Protein AF-A0A9E5WA36-F1 (afdb_monomer)

pLDDT: mean 79.62, std 21.02, range [21.38, 98.06]

Foldseek 3Di:
DLVQLLLLLLVLLPPPPPPPPDDDDDDDDDDDDDDDDDDDDDDDDDDDDDDDDDDDDDADDDVVCLQDDDQFFKFFQQFAPPALQVVQVNGHGKTWQDKQNRGHRFDVSVQVCLLPDAFAWIWIWIAHRNDIDTTITGFHHNVDPPRGGTDIDINDRDDPDDDDPPFDPDQVLLCVLQPFADDDQDPDPVRQQQWALAWFKWDQDLVPRAIGTGHGHDVLFRQTGFPLLLLLVLCLVPLDWDKFWACVLQVVLVVLLCVVVVVVLVCLWPDSVVVSVVSSVLSCCLCVDPHDDLLVLLLQLLCCPVQVQHPVLVVLVNPDDLPDPDDDVVSLVSVLQSQLSLLVSVPFHSLLSSLVSLVSVQVSCVVVPHGDPCSVVSNCVSLVNVVVLVVLVVCCVVVVDDPVLSVLLVVLSSLLSSCVSLPHDNVVSVVLSVCSSVVVDDCVVSVVSNVVSSSVSSSVSCCPRRQAFRKDWPVSVCVVVVSRDFRKTFMDRPPDFLLRPLSSLQSSNQSVVQCQQFRHSLVVVQPPRDHLSNLLLVLCQVVVHDDDLEWEKEKHKAWDDWPWADPDLQQMITTPDGAIFMAMATDDPCNPPPSRRVSRVVVRVVCRVRLSVVCSSRVSSSSNRSSSNSSVSSVVCVVSVHRHDRPDHDGHPDGHDRMGRFIWMWIFRRHPSSRDTRIYTYGHGD

Structure (mmCIF, N/CA/C/O backbone):
data_AF-A0A9E5WA36-F1
#
_entry.id   AF-A0A9E5WA36-F1
#
loop_
_atom_site.group_PDB
_atom_site.id
_atom_site.type_symbol
_atom_site.label_atom_id
_atom_site.label_alt_id
_atom_site.label_comp_id
_atom_site.label_asym_id
_atom_site.label_entity_id
_atom_site.label_seq_id
_atom_site.pdbx_PDB_ins_code
_atom_site.Cartn_x
_atom_site.Cartn_y
_atom_site.Cartn_z
_atom_site.occupancy
_atom_site.B_iso_or_equiv
_atom_site.auth_seq_id
_atom_site.auth_comp_id
_atom_site.auth_asym_id
_atom_site.auth_atom_id
_atom_site.pdbx_PDB_model_num
ATOM 1 N N . MET A 1 1 ? 20.270 4.969 -18.300 1.00 34.19 1 MET A N 1
ATOM 2 C CA . MET A 1 1 ? 19.727 4.284 -17.101 1.00 34.19 1 MET A CA 1
ATOM 3 C C . MET A 1 1 ? 19.454 5.220 -15.915 1.00 34.19 1 MET A C 1
ATOM 5 O O . MET A 1 1 ? 18.290 5.300 -15.556 1.00 34.19 1 MET A O 1
ATOM 9 N N . LYS A 1 2 ? 20.404 6.018 -15.378 1.00 33.25 2 LYS A N 1
ATOM 10 C CA . LYS A 1 2 ? 20.097 7.090 -14.379 1.00 33.25 2 LYS A CA 1
ATOM 11 C C . LYS A 1 2 ? 19.047 8.102 -14.872 1.00 33.25 2 LYS A C 1
ATOM 13 O O . LYS A 1 2 ? 18.174 8.519 -14.119 1.00 33.25 2 LYS A O 1
ATOM 18 N N . LYS A 1 3 ? 19.075 8.396 -16.178 1.00 41.75 3 LYS A N 1
ATOM 19 C CA . LYS A 1 3 ? 18.023 9.130 -16.886 1.00 41.75 3 LYS A CA 1
ATOM 20 C C . LYS A 1 3 ? 16.636 8.500 -16.728 1.00 41.75 3 LYS A C 1
ATOM 22 O O . LYS A 1 3 ? 15.693 9.253 -16.696 1.00 41.75 3 LYS A O 1
ATOM 27 N N . LEU A 1 4 ? 16.479 7.178 -16.586 1.00 44.31 4 LEU A N 1
ATOM 28 C CA . LEU A 1 4 ? 15.157 6.549 -16.566 1.00 44.31 4 LEU A CA 1
ATOM 29 C C . LEU A 1 4 ? 14.340 7.018 -15.364 1.00 44.31 4 LEU A C 1
ATOM 31 O O . LEU A 1 4 ? 13.238 7.453 -15.589 1.00 44.31 4 LEU A O 1
ATOM 35 N N . ILE A 1 5 ? 14.841 7.017 -14.124 1.00 45.47 5 ILE A N 1
ATOM 36 C CA . ILE A 1 5 ? 14.043 7.486 -12.964 1.00 45.47 5 ILE A CA 1
ATOM 37 C C . ILE A 1 5 ? 13.753 8.985 -13.054 1.00 45.47 5 ILE A C 1
ATOM 39 O O . ILE A 1 5 ? 12.645 9.423 -12.763 1.00 45.47 5 ILE A O 1
ATOM 43 N N . VAL A 1 6 ? 14.720 9.757 -13.551 1.00 44.47 6 VAL A N 1
ATOM 44 C CA . VAL A 1 6 ? 14.535 11.181 -13.847 1.00 44.47 6 VAL A CA 1
ATOM 45 C C . VAL A 1 6 ? 13.487 11.378 -14.950 1.00 44.47 6 VAL A C 1
ATOM 47 O O . VAL A 1 6 ? 12.638 12.239 -14.825 1.00 44.47 6 VAL A O 1
ATOM 50 N N . ILE A 1 7 ? 13.460 10.543 -15.985 1.00 46.03 7 ILE A N 1
ATOM 51 C CA . ILE A 1 7 ? 12.487 10.549 -17.087 1.00 46.03 7 ILE A CA 1
ATOM 52 C C . ILE A 1 7 ? 11.132 10.026 -16.619 1.00 46.03 7 ILE A C 1
ATOM 54 O O . ILE A 1 7 ? 10.117 10.584 -16.996 1.00 46.03 7 ILE A O 1
ATOM 58 N N . ILE A 1 8 ? 11.086 9.010 -15.767 1.00 45.78 8 ILE A N 1
ATOM 59 C CA . ILE A 1 8 ? 9.885 8.438 -15.151 1.00 45.78 8 ILE A CA 1
ATOM 60 C C . ILE A 1 8 ? 9.180 9.507 -14.324 1.00 45.78 8 ILE A C 1
ATOM 62 O O . ILE A 1 8 ? 7.976 9.676 -14.453 1.00 45.78 8 ILE A O 1
ATOM 66 N N . LEU A 1 9 ? 9.937 10.266 -13.532 1.00 44.00 9 LEU A N 1
ATOM 67 C CA . LEU A 1 9 ? 9.406 11.336 -12.695 1.00 44.00 9 LEU A CA 1
ATOM 68 C C . LEU A 1 9 ? 9.159 12.635 -13.493 1.00 44.00 9 LEU A C 1
ATOM 70 O O . LEU A 1 9 ? 8.215 13.355 -13.191 1.00 44.00 9 LEU A O 1
ATOM 74 N N . CYS A 1 10 ? 9.928 12.912 -14.555 1.00 38.22 10 CYS A N 1
ATOM 75 C CA . CYS A 1 10 ? 9.725 14.070 -15.440 1.00 38.22 10 CYS A CA 1
ATOM 76 C C . CYS A 1 10 ? 8.591 13.889 -16.459 1.00 38.22 10 CYS A C 1
ATOM 78 O O . CYS A 1 10 ? 7.997 14.858 -16.925 1.00 38.22 10 CYS A O 1
ATOM 80 N N . THR A 1 11 ? 8.317 12.673 -16.915 1.00 42.59 11 THR A N 1
ATOM 81 C CA . THR A 1 11 ? 7.374 12.481 -18.022 1.00 42.59 11 THR A CA 1
ATOM 82 C C . THR A 1 11 ? 5.936 12.308 -17.561 1.00 42.59 11 THR A C 1
ATOM 84 O O . THR A 1 11 ? 5.043 12.489 -18.388 1.00 42.59 11 THR A O 1
ATOM 87 N N . LEU A 1 12 ? 5.709 12.085 -16.266 1.00 39.62 12 LEU A N 1
ATOM 88 C CA . LEU A 1 12 ? 4.418 12.290 -15.606 1.00 39.62 12 LEU A CA 1
ATOM 89 C C . LEU A 1 12 ? 3.795 13.647 -16.032 1.00 39.62 12 LEU A C 1
ATOM 91 O O . LEU A 1 12 ? 2.653 13.665 -16.457 1.00 39.62 12 LEU A O 1
ATOM 95 N N . PHE A 1 13 ? 4.608 14.698 -16.208 1.00 36.44 13 PHE A N 1
ATOM 96 C CA . PHE A 1 13 ? 4.182 16.046 -16.626 1.00 36.44 13 PHE A CA 1
ATOM 97 C C . PHE A 1 13 ? 3.864 16.295 -18.115 1.00 36.44 13 PHE A C 1
ATOM 99 O O . PHE A 1 13 ? 3.324 17.344 -18.477 1.00 36.44 13 PHE A O 1
ATOM 106 N N . ILE A 1 14 ? 4.251 15.408 -19.037 1.00 34.16 14 ILE A N 1
ATOM 107 C CA . ILE A 1 14 ? 4.202 15.731 -20.476 1.00 34.16 14 ILE A CA 1
ATOM 108 C C . ILE A 1 14 ? 2.953 15.138 -21.123 1.00 34.16 14 ILE A C 1
ATOM 110 O O . ILE A 1 14 ? 3.016 14.078 -21.752 1.00 34.16 14 ILE A O 1
ATOM 114 N N . GLY A 1 15 ? 1.853 15.878 -21.018 1.00 32.91 15 GLY A N 1
ATOM 115 C CA . GLY A 1 15 ? 0.834 15.959 -22.067 1.00 32.91 15 GLY A CA 1
ATOM 116 C C . GLY A 1 15 ? 0.510 17.400 -22.511 1.00 32.91 15 GLY A C 1
ATOM 117 O O . GLY A 1 15 ? -0.287 17.599 -23.417 1.00 32.91 15 GLY A O 1
ATOM 118 N N . CYS A 1 16 ? 1.207 18.415 -21.980 1.00 29.25 16 CYS A N 1
ATOM 119 C CA . CYS A 1 16 ? 0.874 19.828 -22.220 1.00 29.25 16 CYS A CA 1
ATOM 120 C C . CYS A 1 16 ? 1.502 20.472 -23.486 1.00 29.25 16 CYS A C 1
ATOM 122 O O . CYS A 1 16 ? 1.157 21.588 -23.857 1.00 29.25 16 CYS A O 1
ATOM 124 N N . ALA A 1 17 ? 2.425 19.813 -24.198 1.00 26.77 17 ALA A N 1
ATOM 125 C CA . ALA A 1 17 ? 3.252 20.497 -25.209 1.00 26.77 17 ALA A CA 1
ATOM 126 C C . ALA A 1 17 ? 2.776 20.404 -26.677 1.00 26.77 17 ALA A C 1
ATOM 128 O O . ALA A 1 17 ? 3.548 20.749 -27.567 1.00 26.77 17 ALA A O 1
ATOM 129 N N . THR A 1 18 ? 1.548 19.957 -26.972 1.00 27.67 18 THR A N 1
ATOM 130 C CA . THR A 1 18 ? 1.071 19.875 -28.377 1.00 27.67 18 THR A CA 1
ATOM 131 C C . THR A 1 18 ? -0.170 20.702 -28.720 1.00 27.67 18 THR A C 1
ATOM 133 O O . THR A 1 18 ? -0.539 20.731 -29.889 1.00 27.67 18 THR A O 1
ATOM 136 N N . LEU A 1 19 ? -0.767 21.455 -27.783 1.00 28.33 19 LEU A N 1
ATOM 137 C CA . LEU A 1 19 ? -2.018 22.191 -28.059 1.00 28.33 19 LEU A CA 1
ATOM 138 C C . LEU A 1 19 ? -2.012 23.710 -27.802 1.00 28.33 19 LEU A C 1
ATOM 140 O O . LEU A 1 19 ? -3.006 24.362 -28.108 1.00 28.33 19 LEU A O 1
ATOM 144 N N . GLN A 1 20 ? -0.915 24.324 -27.337 1.00 26.98 20 GLN A N 1
ATOM 145 C CA . GLN A 1 20 ? -0.895 25.775 -27.043 1.00 26.98 20 GLN A CA 1
ATOM 146 C C . GLN A 1 20 ? 0.017 26.646 -27.926 1.00 26.98 20 GLN A C 1
ATOM 148 O O . GLN A 1 20 ? 0.290 27.794 -27.580 1.00 26.98 20 GLN A O 1
ATOM 153 N N . GLN A 1 21 ? 0.426 26.194 -29.116 1.00 28.19 21 GLN A N 1
ATOM 154 C CA . GLN A 1 21 ? 0.965 27.135 -30.108 1.00 28.19 21 GLN A CA 1
ATOM 155 C C . GLN A 1 21 ? -0.172 27.858 -30.848 1.00 28.19 21 GLN A C 1
ATOM 157 O O . GLN A 1 21 ? -0.555 27.499 -31.958 1.00 28.19 21 GLN A O 1
ATOM 162 N N . LYS A 1 22 ? -0.682 28.935 -30.242 1.00 27.02 22 LYS A N 1
ATOM 163 C CA . LYS A 1 22 ? -1.174 30.100 -30.994 1.00 27.02 22 LYS A CA 1
ATOM 164 C C . LYS A 1 22 ? -0.291 31.303 -30.648 1.00 27.02 22 LYS A C 1
ATOM 166 O O . LYS A 1 22 ? -0.025 31.522 -29.467 1.00 27.02 22 LYS A O 1
ATOM 171 N N . PRO A 1 23 ? 0.176 32.082 -31.637 1.00 31.02 23 PRO A N 1
ATOM 172 C CA . PRO A 1 23 ? 1.143 33.141 -31.392 1.00 31.02 23 PRO A CA 1
ATOM 173 C C . PRO A 1 23 ? 0.449 34.348 -30.750 1.00 31.02 23 PRO A C 1
ATOM 175 O O . PRO A 1 23 ? -0.580 34.814 -31.239 1.00 31.02 23 PRO A O 1
ATOM 178 N N . LYS A 1 24 ? 1.026 34.886 -29.673 1.00 31.34 24 LYS A N 1
ATOM 179 C CA . LYS A 1 24 ? 0.744 36.251 -29.212 1.00 31.34 24 LYS A CA 1
ATOM 180 C C . LYS A 1 24 ? 2.026 37.070 -29.317 1.00 31.34 24 LYS A C 1
ATOM 182 O O . LYS A 1 24 ? 3.057 36.679 -28.778 1.00 31.34 24 LYS A O 1
ATOM 187 N N . ASN A 1 25 ? 1.938 38.187 -30.037 1.00 28.61 25 ASN A N 1
ATOM 188 C CA . ASN A 1 25 ? 2.991 39.196 -30.139 1.00 28.61 25 ASN A CA 1
ATOM 189 C C . ASN A 1 25 ? 3.404 39.703 -28.742 1.00 28.61 25 ASN A C 1
ATOM 191 O O . ASN A 1 25 ? 2.542 39.802 -27.862 1.00 28.61 25 ASN A O 1
ATOM 195 N N . PRO A 1 26 ? 4.682 40.061 -28.526 1.00 30.58 26 PRO A N 1
ATOM 196 C CA . PRO A 1 26 ? 5.155 40.522 -27.226 1.00 30.58 26 PRO A CA 1
ATOM 197 C C . PRO A 1 26 ? 4.882 42.026 -27.016 1.00 30.58 26 PRO A C 1
ATOM 199 O O . PRO A 1 26 ? 5.052 42.804 -27.957 1.00 30.58 26 PRO A O 1
ATOM 202 N N . PRO A 1 27 ? 4.525 42.478 -25.798 1.00 29.22 27 PRO A N 1
ATOM 203 C CA . PRO A 1 27 ? 4.666 43.875 -25.400 1.00 29.22 27 PRO A CA 1
ATOM 204 C C . PRO A 1 27 ? 6.078 44.163 -24.841 1.00 29.22 27 PRO A C 1
ATOM 206 O O . PRO A 1 27 ? 6.818 43.229 -24.514 1.00 29.22 27 PRO A O 1
ATOM 209 N N . PRO A 1 28 ? 6.491 45.445 -24.779 1.00 27.97 28 PRO A N 1
ATOM 210 C CA . PRO A 1 28 ? 7.896 45.826 -24.721 1.00 27.97 28 PRO A CA 1
ATOM 211 C C . PRO A 1 28 ? 8.519 45.703 -23.328 1.00 27.97 28 PRO A C 1
ATOM 213 O O . PRO A 1 28 ? 7.864 45.807 -22.294 1.00 27.97 28 PRO A O 1
ATOM 216 N N . VAL A 1 29 ? 9.838 45.514 -23.349 1.00 31.36 29 VAL A N 1
ATOM 217 C CA . VAL A 1 29 ? 10.733 45.382 -22.199 1.00 31.36 29 VAL A CA 1
ATOM 218 C C . VAL A 1 29 ? 10.943 46.733 -21.513 1.00 31.36 29 VAL A C 1
ATOM 220 O O . VAL A 1 29 ? 11.447 47.667 -22.133 1.00 31.36 29 VAL A O 1
ATOM 223 N N . THR A 1 30 ? 10.710 46.793 -20.204 1.00 26.86 30 THR A N 1
ATOM 224 C CA . THR A 1 30 ? 11.335 47.777 -19.310 1.00 26.86 30 THR A CA 1
ATOM 225 C C . THR A 1 30 ? 12.200 47.053 -18.284 1.00 26.86 30 THR A C 1
ATOM 227 O O . THR A 1 30 ? 11.736 46.252 -17.477 1.00 26.86 30 THR A O 1
ATOM 230 N N . LYS A 1 31 ? 13.506 47.323 -18.358 1.00 32.12 31 LYS A N 1
ATOM 231 C CA . LYS A 1 31 ? 14.505 46.917 -17.369 1.00 32.12 31 LYS A CA 1
ATOM 232 C C . LYS A 1 31 ? 14.436 47.873 -16.181 1.00 32.12 31 LYS A C 1
ATOM 234 O O . LYS A 1 31 ? 14.556 49.073 -16.396 1.00 32.12 31 LYS A O 1
ATOM 239 N N . GLN A 1 32 ? 14.390 47.343 -14.965 1.00 27.48 32 GLN A N 1
ATOM 240 C CA . GLN A 1 32 ? 15.097 47.892 -13.803 1.00 27.48 32 GLN A CA 1
ATOM 241 C C . GLN A 1 32 ? 15.212 46.786 -12.752 1.00 27.48 32 GLN A C 1
ATOM 243 O O . GLN A 1 32 ? 14.228 46.145 -12.397 1.00 27.48 32 GLN A O 1
ATOM 248 N N . GLY A 1 33 ? 16.448 46.497 -12.352 1.00 27.19 33 GLY A N 1
ATOM 249 C CA . GLY A 1 33 ? 16.781 45.408 -11.446 1.00 27.19 33 GLY A CA 1
ATOM 250 C C . GLY A 1 33 ? 16.992 45.868 -10.014 1.00 27.19 33 GLY A C 1
ATOM 251 O O . GLY A 1 33 ? 17.291 47.031 -9.765 1.00 27.19 33 GLY A O 1
ATOM 252 N N . THR A 1 34 ? 16.959 44.900 -9.106 1.00 27.47 34 THR A N 1
ATOM 253 C CA . THR A 1 34 ? 17.761 44.889 -7.883 1.00 27.47 34 THR A CA 1
ATOM 254 C C . THR A 1 34 ? 18.198 43.447 -7.612 1.00 27.47 34 THR A C 1
ATOM 256 O O . THR A 1 34 ? 17.404 42.510 -7.635 1.00 27.47 34 THR A O 1
ATOM 259 N N . ASN A 1 35 ? 19.508 43.270 -7.437 1.00 29.95 35 ASN A N 1
ATOM 260 C CA . ASN A 1 35 ? 20.158 42.002 -7.124 1.00 29.95 35 ASN A CA 1
ATOM 261 C C . ASN A 1 35 ? 19.857 41.586 -5.676 1.00 29.95 35 ASN A C 1
ATOM 263 O O . ASN A 1 35 ? 20.152 42.345 -4.753 1.00 29.95 35 ASN A O 1
ATOM 267 N N . GLN A 1 36 ? 19.398 40.350 -5.470 1.00 28.67 36 GLN A N 1
ATOM 268 C CA . GLN A 1 36 ? 19.587 39.614 -4.216 1.00 28.67 36 GLN A CA 1
ATOM 269 C C . GLN A 1 36 ? 20.079 38.188 -4.524 1.00 28.67 36 GLN A C 1
ATOM 271 O O . GLN A 1 36 ? 19.529 37.539 -5.417 1.00 28.67 36 GLN A O 1
ATOM 276 N N . PRO A 1 37 ? 21.118 37.687 -3.829 1.00 27.88 37 PRO A N 1
ATOM 277 C CA . PRO A 1 37 ? 21.624 36.339 -4.041 1.00 27.88 37 PRO A CA 1
ATOM 278 C C . PRO A 1 37 ? 20.717 35.289 -3.384 1.00 27.88 37 PRO A C 1
ATOM 280 O O . PRO A 1 37 ? 20.344 35.390 -2.217 1.00 27.88 37 PRO A O 1
ATOM 283 N N . VAL A 1 38 ? 20.405 34.248 -4.153 1.00 29.98 38 VAL A N 1
ATOM 284 C CA . VAL A 1 38 ? 19.713 33.031 -3.712 1.00 29.98 38 VAL A CA 1
ATOM 285 C C . VAL A 1 38 ? 20.689 32.170 -2.888 1.00 29.98 38 VAL A C 1
ATOM 287 O O . VAL A 1 38 ? 21.773 31.873 -3.396 1.00 29.98 38 VAL A O 1
ATOM 290 N N . PRO A 1 39 ? 20.362 31.721 -1.659 1.00 26.94 39 PRO A N 1
ATOM 291 C CA . PRO A 1 39 ? 21.203 30.768 -0.944 1.00 26.94 39 PRO A CA 1
ATOM 292 C C . PRO A 1 39 ? 20.987 29.349 -1.488 1.00 26.94 39 PRO A C 1
ATOM 294 O O . PRO A 1 39 ? 19.885 28.805 -1.428 1.00 26.94 39 PRO A O 1
ATOM 297 N N . GLY A 1 40 ? 22.055 28.743 -2.012 1.00 25.45 40 GLY A N 1
ATOM 298 C CA . GLY A 1 40 ? 22.109 27.315 -2.336 1.00 25.45 40 GLY A CA 1
ATOM 299 C C . GLY A 1 40 ? 22.324 26.450 -1.081 1.00 25.45 40 GLY A C 1
ATOM 300 O O . GLY A 1 40 ? 22.903 26.928 -0.103 1.00 25.45 40 GLY A O 1
ATOM 301 N N . PRO A 1 41 ? 21.877 25.181 -1.068 1.00 26.00 41 PRO A N 1
ATOM 302 C CA . PRO A 1 41 ? 22.048 24.308 0.087 1.00 26.00 41 PRO A CA 1
ATOM 303 C C . PRO A 1 41 ? 23.510 23.868 0.248 1.00 26.00 41 PRO A C 1
ATOM 305 O O . PRO A 1 41 ? 24.151 23.389 -0.688 1.00 26.00 41 PRO A O 1
ATOM 308 N N . ALA A 1 42 ? 24.015 24.043 1.469 1.00 25.00 42 ALA A N 1
ATOM 309 C CA . ALA A 1 42 ? 25.382 23.766 1.877 1.00 25.00 42 ALA A CA 1
ATOM 310 C C . ALA A 1 42 ? 25.675 22.261 2.022 1.00 25.00 42 ALA A C 1
ATOM 312 O O . ALA A 1 42 ? 24.955 21.515 2.686 1.00 25.00 42 ALA A O 1
ATOM 313 N N . THR A 1 43 ? 26.801 21.851 1.445 1.00 22.84 43 THR A N 1
ATOM 314 C CA . THR A 1 43 ? 27.500 20.579 1.661 1.00 22.84 43 THR A CA 1
ATOM 315 C C . THR A 1 43 ? 28.079 20.530 3.080 1.00 22.84 43 THR A C 1
ATOM 317 O O . THR A 1 43 ? 28.773 21.463 3.477 1.00 22.84 43 THR A O 1
ATOM 320 N N . ILE A 1 44 ? 27.870 19.446 3.839 1.00 24.27 44 ILE A N 1
ATOM 321 C CA . ILE A 1 44 ? 28.539 19.240 5.138 1.00 24.27 44 ILE A CA 1
ATOM 322 C C . ILE A 1 44 ? 29.443 18.004 5.088 1.00 24.27 44 ILE A C 1
ATOM 324 O O . ILE A 1 44 ? 29.000 16.884 4.840 1.00 24.27 44 ILE A O 1
ATOM 328 N N . VAL A 1 45 ? 30.724 18.263 5.358 1.00 21.38 45 VAL A N 1
ATOM 329 C CA . VAL A 1 45 ? 31.847 17.333 5.525 1.00 21.38 45 VAL A CA 1
ATOM 330 C C . VAL A 1 45 ? 32.017 16.993 7.019 1.00 21.38 45 VAL A C 1
ATOM 332 O O . VAL A 1 45 ? 31.717 17.796 7.897 1.00 21.38 45 VAL A O 1
ATOM 335 N N . THR A 1 46 ? 32.482 15.778 7.306 1.00 23.47 46 THR A N 1
ATOM 336 C CA . THR A 1 46 ? 32.663 15.142 8.629 1.00 23.47 46 THR A CA 1
ATOM 337 C C . THR A 1 46 ? 33.933 15.551 9.398 1.00 23.47 46 THR A C 1
ATOM 339 O O . THR A 1 46 ? 34.957 15.724 8.742 1.00 23.47 46 THR A O 1
ATOM 342 N N . ASN A 1 47 ? 33.882 15.515 10.756 1.00 22.25 47 ASN A N 1
ATOM 343 C CA . ASN A 1 47 ? 34.927 15.179 11.788 1.00 22.25 47 ASN A CA 1
ATOM 344 C C . ASN A 1 47 ? 34.941 16.171 12.987 1.00 22.25 47 ASN A C 1
ATOM 346 O O . ASN A 1 47 ? 34.612 17.325 12.775 1.00 22.25 47 ASN A O 1
ATOM 350 N N . ARG A 1 48 ? 35.369 15.920 14.249 1.00 22.31 48 ARG A N 1
ATOM 351 C CA . ARG A 1 48 ? 35.706 14.781 15.157 1.00 22.31 48 ARG A CA 1
ATOM 352 C C . ARG A 1 48 ? 36.180 15.428 16.514 1.00 22.31 48 ARG A C 1
ATOM 354 O O . ARG A 1 48 ? 36.894 16.414 16.452 1.00 22.31 48 ARG A O 1
ATOM 361 N N . ILE A 1 49 ? 35.886 14.810 17.681 1.00 24.89 49 ILE A N 1
ATOM 362 C CA . ILE A 1 49 ? 36.553 14.844 19.041 1.00 24.89 49 ILE A CA 1
ATOM 363 C C . ILE A 1 49 ? 36.583 16.126 19.953 1.00 24.89 49 ILE A C 1
ATOM 365 O O . ILE A 1 49 ? 37.114 17.150 19.555 1.00 24.89 49 ILE A O 1
ATOM 369 N N . ILE A 1 50 ? 36.164 16.007 21.244 1.00 26.12 50 ILE A N 1
ATOM 370 C CA . ILE A 1 50 ? 36.927 16.074 22.551 1.00 26.12 50 ILE A CA 1
ATOM 371 C C . ILE A 1 50 ? 36.004 16.389 23.766 1.00 26.12 50 ILE A C 1
ATOM 373 O O . ILE A 1 50 ? 35.104 17.211 23.693 1.00 26.12 50 ILE A O 1
ATOM 377 N N . ASN A 1 51 ? 36.256 15.688 24.887 1.00 26.58 51 ASN A N 1
ATOM 378 C CA . ASN A 1 51 ? 35.553 15.642 26.189 1.00 26.58 51 ASN A CA 1
ATOM 379 C C . ASN A 1 51 ? 36.412 16.254 27.329 1.00 26.58 51 ASN A C 1
ATOM 381 O O . ASN A 1 51 ? 37.635 16.157 27.226 1.00 26.58 51 ASN A O 1
ATOM 385 N N . ARG A 1 52 ? 35.808 16.679 28.465 1.00 27.72 52 ARG A N 1
ATOM 386 C CA . ARG A 1 52 ? 36.338 16.612 29.873 1.00 27.72 52 ARG A CA 1
ATOM 387 C C . ARG A 1 52 ? 35.255 17.071 30.900 1.00 27.72 52 ARG A C 1
ATOM 389 O O . ARG A 1 52 ? 34.717 18.149 30.710 1.00 27.72 52 ARG A O 1
ATOM 396 N N . ARG A 1 53 ? 34.792 16.191 31.826 1.00 31.75 53 ARG A N 1
ATOM 397 C CA . ARG A 1 53 ? 35.108 16.030 33.293 1.00 31.75 53 ARG A CA 1
ATOM 398 C C . ARG A 1 53 ? 34.651 17.206 34.203 1.00 31.75 53 ARG A C 1
ATOM 400 O O . ARG A 1 53 ? 34.889 18.334 33.815 1.00 31.75 53 ARG A O 1
ATOM 407 N N . THR A 1 54 ? 34.072 17.088 35.419 1.00 27.77 54 THR A N 1
ATOM 408 C CA . THR A 1 54 ? 34.124 16.088 36.530 1.00 27.77 54 THR A CA 1
ATOM 409 C C . THR A 1 54 ? 33.165 16.464 37.695 1.00 27.77 54 THR A C 1
ATOM 411 O O . THR A 1 54 ? 32.976 17.651 37.924 1.00 27.77 54 THR A O 1
ATOM 414 N N . GLY A 1 55 ? 32.721 15.497 38.531 1.00 24.64 55 GLY A N 1
ATOM 415 C CA . GLY A 1 55 ? 32.298 15.715 39.946 1.00 24.64 55 GLY A CA 1
ATOM 416 C C . GLY A 1 55 ? 31.184 14.775 40.472 1.00 24.64 55 GLY A C 1
ATOM 417 O O . GLY A 1 55 ? 30.184 14.614 39.798 1.00 24.64 55 GLY A O 1
ATOM 418 N N . ARG A 1 56 ? 31.344 14.119 41.642 1.00 26.03 56 ARG A N 1
ATOM 419 C CA . ARG A 1 56 ? 30.531 12.988 42.191 1.00 26.03 56 ARG A CA 1
ATOM 420 C C . ARG A 1 56 ? 29.924 13.276 43.584 1.00 26.03 56 ARG A C 1
ATOM 422 O O . ARG A 1 56 ? 30.677 13.771 44.415 1.00 26.03 56 ARG A O 1
ATOM 429 N N . ARG A 1 57 ? 28.711 12.749 43.880 1.00 25.48 57 ARG A N 1
ATOM 430 C CA . ARG A 1 57 ? 28.268 11.923 45.066 1.00 25.48 57 ARG A CA 1
ATOM 431 C C . ARG A 1 57 ? 26.713 11.814 45.094 1.00 25.48 57 ARG A C 1
ATOM 433 O O . ARG A 1 57 ? 26.069 12.844 45.065 1.00 25.48 57 ARG A O 1
ATOM 440 N N . SER A 1 58 ? 26.093 10.643 44.826 1.00 25.91 58 SER A N 1
ATOM 441 C CA . SER A 1 58 ? 25.471 9.635 45.752 1.00 25.91 58 SER A CA 1
ATOM 442 C C . SER A 1 58 ? 24.203 10.120 46.501 1.00 25.91 58 SER A C 1
ATOM 444 O O . SER A 1 58 ? 24.301 11.172 47.103 1.00 25.91 58 SER A O 1
ATOM 446 N N . LYS A 1 59 ? 23.050 9.434 46.659 1.00 28.66 59 LYS A N 1
ATOM 447 C CA . LYS A 1 59 ? 22.488 8.117 46.266 1.00 28.66 59 LYS A CA 1
ATOM 448 C C . LYS A 1 59 ? 20.991 8.113 46.714 1.00 28.66 59 LYS A C 1
ATOM 450 O O . LYS A 1 59 ? 20.754 8.089 47.913 1.00 28.66 59 LYS A O 1
ATOM 455 N N . GLN A 1 60 ? 20.024 8.110 45.792 1.00 24.14 60 GLN A N 1
ATOM 456 C CA . GLN A 1 60 ? 18.582 7.790 45.954 1.00 24.14 60 GLN A CA 1
ATOM 457 C C . GLN A 1 60 ? 18.036 7.632 44.512 1.00 24.14 60 GLN A C 1
ATOM 459 O O . GLN A 1 60 ? 18.589 8.277 43.625 1.00 24.14 60 GLN A O 1
ATOM 464 N N . TYR A 1 61 ? 17.100 6.726 44.195 1.00 32.06 61 TYR A N 1
ATOM 465 C CA . TYR A 1 61 ? 16.664 6.552 42.792 1.00 32.06 61 TYR A CA 1
ATOM 466 C C . TYR A 1 61 ? 15.154 6.670 42.620 1.00 32.06 61 TYR A C 1
ATOM 468 O O . TYR A 1 61 ? 14.430 5.679 42.551 1.00 32.06 61 TYR A O 1
ATOM 476 N N . ASP A 1 62 ? 14.718 7.916 42.498 1.00 25.70 62 ASP A N 1
ATOM 477 C CA . ASP A 1 62 ? 13.496 8.313 41.812 1.00 25.70 62 ASP A CA 1
ATOM 478 C C . ASP A 1 62 ? 13.672 8.083 40.285 1.00 25.70 62 ASP A C 1
ATOM 480 O O . ASP A 1 62 ? 14.722 8.373 39.701 1.00 25.70 62 ASP A O 1
ATOM 484 N N . TYR A 1 63 ? 12.672 7.500 39.612 1.00 31.91 63 TYR A N 1
ATOM 485 C CA . TYR A 1 63 ? 12.718 7.218 38.165 1.00 31.91 63 TYR A CA 1
ATOM 486 C C . TYR A 1 63 ? 12.768 8.504 37.312 1.00 31.91 63 TYR A C 1
ATOM 488 O O . TYR A 1 63 ? 13.192 8.445 36.155 1.00 31.91 63 TYR A O 1
ATOM 496 N N . GLN A 1 64 ? 12.410 9.664 37.877 1.00 27.14 64 GLN A N 1
ATOM 497 C CA . GLN A 1 64 ? 12.643 10.984 37.272 1.00 27.14 64 GLN A CA 1
ATOM 498 C C . GLN A 1 64 ? 14.053 11.532 37.565 1.00 27.14 64 GLN A C 1
ATOM 500 O O . GLN A 1 64 ? 14.607 12.292 36.769 1.00 27.14 64 GLN A O 1
ATOM 505 N N . GLU A 1 65 ? 14.699 11.069 38.635 1.00 29.33 65 GLU A N 1
ATOM 506 C CA . GLU A 1 65 ? 16.052 11.465 39.049 1.00 29.33 65 GLU A CA 1
ATOM 507 C C . GLU A 1 65 ? 17.153 10.641 38.342 1.00 29.33 65 GLU A C 1
ATOM 509 O O . GLU A 1 65 ? 18.256 11.133 38.095 1.00 29.33 65 GLU A O 1
ATOM 514 N N . TYR A 1 66 ? 16.836 9.428 37.865 1.00 33.41 66 TYR A N 1
ATOM 515 C CA . TYR A 1 66 ? 17.734 8.596 37.039 1.00 33.41 66 TYR A CA 1
ATOM 516 C C . TYR A 1 66 ? 18.132 9.251 35.697 1.00 33.41 66 TYR A C 1
ATOM 518 O O . TYR A 1 66 ? 19.115 8.839 35.072 1.00 33.41 66 TYR A O 1
ATOM 526 N N . LYS A 1 67 ? 17.386 10.274 35.251 1.00 32.69 67 LYS A N 1
ATOM 527 C CA . LYS A 1 67 ? 17.615 11.019 34.002 1.00 32.69 67 LYS A CA 1
ATOM 528 C C . LYS A 1 67 ? 18.658 12.139 34.111 1.00 32.69 67 LYS A C 1
ATOM 530 O O . LYS A 1 67 ? 19.041 12.662 33.064 1.00 32.69 67 LYS A O 1
ATOM 535 N N . SER A 1 68 ? 19.123 12.524 35.308 1.00 34.16 68 SER A N 1
ATOM 536 C CA . SER A 1 68 ? 19.757 13.845 35.463 1.00 34.16 68 SER A CA 1
ATOM 537 C C . SER A 1 68 ? 21.291 13.908 35.532 1.00 34.16 68 SER A C 1
ATOM 539 O O . SER A 1 68 ? 21.810 14.963 35.187 1.00 34.16 68 SER A O 1
ATOM 541 N N . GLN A 1 69 ? 22.071 12.868 35.883 1.00 34.41 69 GLN A N 1
ATOM 542 C CA . GLN A 1 69 ? 23.538 13.065 36.048 1.00 34.41 69 GLN A CA 1
ATOM 543 C C . GLN A 1 69 ? 24.462 11.854 35.784 1.00 34.41 69 GLN A C 1
ATOM 545 O O . GLN A 1 69 ? 25.288 11.510 36.633 1.00 34.41 69 GLN A O 1
ATOM 550 N N . ARG A 1 70 ? 24.398 11.176 34.626 1.00 44.81 70 ARG A N 1
ATOM 551 C CA . ARG A 1 70 ? 25.372 10.096 34.324 1.00 44.81 70 ARG A CA 1
ATOM 552 C C . ARG A 1 70 ? 25.965 10.160 32.922 1.00 44.81 70 ARG A C 1
ATOM 554 O O . ARG A 1 70 ? 25.262 10.041 31.924 1.00 44.81 70 ARG A O 1
ATOM 561 N N . GLU A 1 71 ? 27.291 10.304 32.876 1.00 48.38 71 GLU A N 1
ATOM 562 C CA . GLU A 1 71 ? 28.122 10.251 31.669 1.00 48.38 71 GLU A CA 1
ATOM 563 C C . GLU A 1 71 ? 28.143 8.831 31.070 1.00 48.38 71 GLU A C 1
ATOM 565 O O . GLU A 1 71 ? 29.099 8.086 31.259 1.00 48.38 71 GLU A O 1
ATOM 570 N N . GLY A 1 72 ? 27.103 8.475 30.315 1.00 62.53 72 GLY A N 1
ATOM 571 C CA . GLY A 1 72 ? 27.128 7.386 29.337 1.00 62.53 72 GLY A CA 1
ATOM 572 C C . GLY A 1 72 ? 27.208 5.952 29.882 1.00 62.53 72 GLY A C 1
ATOM 573 O O . GLY A 1 72 ? 27.802 5.645 30.911 1.00 62.53 72 GLY A O 1
ATOM 574 N N . GLY A 1 73 ? 26.598 5.036 29.139 1.00 70.00 73 GLY A N 1
ATOM 575 C CA . GLY A 1 73 ? 26.486 3.623 29.484 1.00 70.00 73 GLY A CA 1
ATOM 576 C C . GLY A 1 73 ? 25.236 3.013 28.862 1.00 70.00 73 GLY A C 1
ATOM 577 O O . GLY A 1 73 ? 24.364 3.720 28.344 1.00 70.00 73 GLY A O 1
ATOM 578 N N . VAL A 1 74 ? 25.159 1.691 28.882 1.00 78.94 74 VAL A N 1
ATOM 579 C CA . VAL A 1 74 ? 24.055 0.932 28.304 1.00 78.94 74 VAL A CA 1
ATOM 580 C C . VAL A 1 74 ? 23.269 0.274 29.430 1.00 78.94 74 VAL A C 1
ATOM 582 O O . VAL A 1 74 ? 23.790 -0.593 30.125 1.00 78.94 74 VAL A O 1
ATOM 585 N N . LEU A 1 75 ? 22.033 0.725 29.632 1.00 81.00 75 LEU A N 1
ATOM 586 C CA . LEU A 1 75 ? 21.135 0.216 30.662 1.00 81.00 75 LEU A CA 1
ATOM 587 C C . LEU A 1 75 ? 20.582 -1.145 30.241 1.00 81.00 75 LEU A C 1
ATOM 589 O O . LEU A 1 75 ? 19.996 -1.262 29.167 1.00 81.00 75 LEU A O 1
ATOM 593 N N . VAL A 1 76 ? 20.713 -2.143 31.103 1.00 80.31 76 VAL A N 1
ATOM 594 C CA . VAL A 1 76 ? 20.067 -3.447 30.975 1.00 80.31 76 VAL A CA 1
ATOM 595 C C . VAL A 1 76 ? 18.604 -3.305 31.391 1.00 80.31 76 VAL A C 1
ATOM 597 O O . VAL A 1 76 ? 18.286 -3.049 32.552 1.00 80.31 76 VAL A O 1
ATOM 600 N N . VAL A 1 77 ? 17.704 -3.439 30.420 1.00 72.25 77 VAL A N 1
ATOM 601 C CA . VAL A 1 77 ? 16.248 -3.292 30.589 1.00 72.25 77 VAL A CA 1
ATOM 602 C C . VAL A 1 77 ? 15.608 -4.625 30.967 1.00 72.25 77 VAL A C 1
ATOM 604 O O . VAL A 1 77 ? 14.671 -4.668 31.763 1.00 72.25 77 VAL A O 1
ATOM 607 N N . SER A 1 78 ? 16.141 -5.717 30.424 1.00 60.50 78 SER A N 1
ATOM 608 C CA . SER A 1 78 ? 15.820 -7.085 30.819 1.00 60.50 78 SER A CA 1
ATOM 609 C C . SER A 1 78 ? 16.957 -8.028 30.421 1.00 60.50 78 SER A C 1
ATOM 611 O O . SER A 1 78 ? 17.787 -7.702 29.567 1.00 60.50 78 SER A O 1
ATOM 613 N N . VAL A 1 79 ? 16.992 -9.196 31.054 1.00 74.12 79 VAL A N 1
ATOM 614 C CA . VAL A 1 79 ? 17.945 -10.275 30.780 1.00 74.12 79 VAL A CA 1
ATOM 615 C C . VAL A 1 79 ? 17.141 -11.492 30.339 1.00 74.12 79 VAL A C 1
ATOM 617 O O . VAL A 1 79 ? 16.110 -11.794 30.937 1.00 74.12 79 VAL A O 1
ATOM 620 N N . ILE A 1 80 ? 17.561 -12.141 29.253 1.00 73.25 80 ILE A N 1
ATOM 621 C CA . ILE A 1 80 ? 16.910 -13.345 28.731 1.00 73.25 80 ILE A CA 1
ATOM 622 C C . ILE A 1 80 ? 17.335 -14.528 29.615 1.00 73.25 80 ILE A C 1
ATOM 624 O O . ILE A 1 80 ? 18.542 -14.776 29.704 1.00 73.25 80 ILE A O 1
ATOM 628 N N . PRO A 1 81 ? 16.394 -15.267 30.233 1.00 73.38 81 PRO A N 1
ATOM 629 C CA . PRO A 1 81 ? 16.724 -16.427 31.059 1.00 73.38 81 PRO A CA 1
ATOM 630 C C . PRO A 1 81 ? 17.555 -17.471 30.301 1.00 73.38 81 PRO A C 1
ATOM 632 O O . PRO A 1 81 ? 17.292 -17.750 29.130 1.00 73.38 81 PRO A O 1
ATOM 635 N N . GLY A 1 82 ? 18.567 -18.037 30.959 1.00 70.88 82 GLY A N 1
ATOM 636 C CA . GLY A 1 82 ? 19.475 -19.042 30.397 1.00 70.88 82 GLY A CA 1
ATOM 637 C C . GLY A 1 82 ? 20.537 -18.503 29.429 1.00 70.88 82 GLY A C 1
ATOM 638 O O . GLY A 1 82 ? 21.321 -19.286 28.894 1.00 70.88 82 GLY A O 1
ATOM 639 N N . SER A 1 83 ? 20.588 -17.190 29.191 1.00 84.06 83 SER A N 1
ATOM 640 C CA . SER A 1 83 ? 21.578 -16.570 28.302 1.00 84.06 83 SER A CA 1
ATOM 641 C C . SER A 1 83 ? 22.954 -16.379 28.950 1.00 84.06 83 SER A C 1
ATOM 643 O O . SER A 1 83 ? 23.103 -16.468 30.166 1.00 84.06 83 SER A O 1
ATOM 645 N N . ALA A 1 84 ? 23.964 -16.032 28.143 1.00 85.06 84 ALA A N 1
ATOM 646 C CA . ALA A 1 84 ? 25.305 -15.700 28.636 1.00 85.06 84 ALA A CA 1
ATOM 647 C C . ALA A 1 84 ? 25.294 -14.578 29.693 1.00 85.06 84 ALA A C 1
ATOM 649 O O . ALA A 1 84 ? 26.104 -14.586 30.617 1.00 85.06 8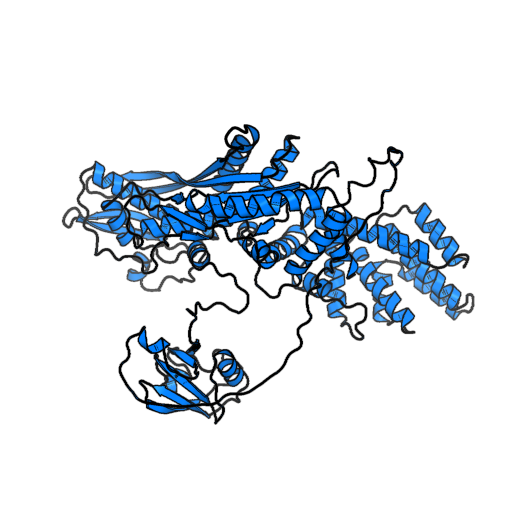4 ALA A O 1
ATOM 650 N N . ALA A 1 85 ? 24.374 -13.619 29.578 1.00 87.06 85 ALA A N 1
ATOM 651 C CA . ALA A 1 85 ? 24.201 -12.549 30.550 1.00 87.06 85 ALA A CA 1
ATOM 652 C C . ALA A 1 85 ? 23.563 -13.013 31.860 1.00 87.06 85 ALA A C 1
ATOM 654 O O . ALA A 1 85 ? 24.015 -12.596 32.923 1.00 87.06 85 ALA A O 1
ATOM 655 N N . ASP A 1 86 ? 22.553 -13.878 31.780 1.00 84.06 86 ASP A N 1
ATOM 656 C CA . ASP A 1 86 ? 21.896 -14.468 32.950 1.00 84.06 86 ASP A CA 1
ATOM 657 C C . ASP A 1 86 ? 22.886 -15.326 33.749 1.00 84.06 86 ASP A C 1
ATOM 659 O O . ASP A 1 86 ? 23.079 -15.133 34.947 1.00 84.06 86 ASP A O 1
ATOM 663 N N . GLN A 1 87 ? 23.642 -16.176 33.047 1.00 87.00 87 GLN A N 1
ATOM 664 C CA . GLN A 1 87 ? 24.700 -17.008 33.630 1.00 87.00 87 GLN A CA 1
ATOM 665 C C . GLN A 1 87 ? 25.826 -16.186 34.271 1.00 87.00 87 GLN A C 1
ATOM 667 O O . GLN A 1 87 ? 26.443 -16.621 35.241 1.00 87.00 87 GLN A O 1
ATOM 672 N N . ALA A 1 88 ? 26.091 -14.989 33.746 1.00 87.44 88 ALA A N 1
ATOM 673 C CA . ALA A 1 88 ? 27.078 -14.067 34.296 1.00 87.44 88 ALA A CA 1
ATOM 674 C C . ALA A 1 88 ? 26.538 -13.176 35.427 1.00 87.44 88 ALA A C 1
ATOM 676 O O . ALA A 1 88 ? 27.274 -12.332 35.947 1.00 87.44 88 ALA A O 1
ATOM 677 N N . GLY A 1 89 ? 25.262 -13.329 35.793 1.00 89.19 89 GLY A N 1
ATOM 678 C CA . GLY A 1 89 ? 24.619 -12.567 36.856 1.00 89.19 89 GLY A CA 1
ATOM 679 C C . GLY A 1 89 ? 24.365 -11.101 36.505 1.00 89.19 89 GLY A C 1
ATOM 680 O O . GLY A 1 89 ? 24.363 -10.260 37.408 1.00 89.19 89 GLY A O 1
ATOM 681 N N . LEU A 1 90 ? 24.190 -10.765 35.220 1.00 91.19 90 LEU A N 1
ATOM 682 C CA . LEU A 1 90 ? 23.648 -9.463 34.819 1.00 91.19 90 LEU A CA 1
ATOM 683 C C . LEU A 1 90 ? 22.188 -9.363 35.262 1.00 91.19 90 LEU A C 1
ATOM 685 O O . LEU A 1 90 ? 21.433 -10.324 35.170 1.00 91.19 90 LEU A O 1
ATOM 689 N N . GLU A 1 91 ? 21.777 -8.182 35.709 1.00 85.38 91 GLU A N 1
ATOM 690 C CA . GLU A 1 91 ? 20.422 -7.940 36.205 1.00 85.38 91 GLU A CA 1
ATOM 691 C C . GLU A 1 91 ? 19.795 -6.715 35.536 1.00 85.38 91 GLU A C 1
ATOM 693 O O . GLU A 1 91 ? 20.478 -5.794 35.074 1.00 85.38 91 GLU A O 1
ATOM 698 N N . LYS A 1 92 ? 18.458 -6.676 35.520 1.00 82.12 92 LYS A N 1
ATOM 699 C CA . LYS A 1 92 ? 17.711 -5.466 35.162 1.00 82.12 92 LYS A CA 1
ATOM 700 C C . LYS A 1 92 ? 18.163 -4.305 36.053 1.00 82.12 92 LYS A C 1
ATOM 702 O O . LYS A 1 92 ? 18.186 -4.427 37.273 1.00 82.12 92 LYS A O 1
ATOM 707 N N . GLY A 1 93 ? 18.460 -3.164 35.436 1.00 76.19 93 GLY A N 1
ATOM 708 C CA . GLY A 1 93 ? 18.960 -1.972 36.125 1.00 76.19 93 GLY A CA 1
ATOM 709 C C . GLY A 1 93 ? 20.484 -1.824 36.103 1.00 76.19 93 GLY A C 1
ATOM 710 O O . GLY A 1 93 ? 20.980 -0.748 36.443 1.00 76.19 93 GLY A O 1
ATOM 711 N N . ASP A 1 94 ? 21.229 -2.842 35.654 1.00 88.94 94 ASP A N 1
ATOM 712 C CA . ASP A 1 94 ? 22.672 -2.721 35.439 1.00 88.94 94 ASP A CA 1
ATOM 713 C C . ASP A 1 94 ? 22.983 -1.717 34.332 1.00 88.94 94 ASP A C 1
ATOM 715 O O . ASP A 1 94 ? 22.377 -1.734 33.264 1.00 88.94 94 ASP A O 1
ATOM 719 N N . VAL A 1 95 ? 23.975 -0.859 34.552 1.00 87.44 95 VAL A N 1
ATOM 720 C CA . VAL A 1 95 ? 24.508 0.017 33.505 1.00 87.44 95 VAL A CA 1
ATOM 721 C C . VAL A 1 95 ? 25.874 -0.493 33.081 1.00 87.44 95 VAL A C 1
ATOM 723 O O . VAL A 1 95 ? 26.849 -0.374 33.821 1.00 87.44 95 VAL A O 1
ATOM 726 N N . ILE A 1 96 ? 25.959 -1.047 31.877 1.00 87.25 96 ILE A N 1
ATOM 727 C CA . ILE A 1 96 ? 27.210 -1.526 31.295 1.00 87.25 96 ILE A CA 1
ATOM 728 C C . ILE A 1 96 ? 27.975 -0.331 30.728 1.00 87.25 96 ILE A C 1
ATOM 730 O O . ILE A 1 96 ? 27.446 0.410 29.901 1.00 87.25 96 ILE A O 1
ATOM 734 N N . PHE A 1 97 ? 29.224 -0.136 31.148 1.00 83.50 97 PHE A N 1
ATOM 735 C CA . PHE A 1 97 ? 30.038 0.996 30.679 1.00 83.50 97 PHE A CA 1
ATOM 736 C C . PHE A 1 97 ? 31.416 0.589 30.146 1.00 83.50 97 PHE A C 1
ATOM 738 O O . PHE A 1 97 ? 32.126 1.424 29.575 1.00 83.50 97 PHE A O 1
ATOM 745 N N . ASN A 1 98 ? 31.823 -0.672 30.319 1.00 86.75 98 ASN A N 1
ATOM 746 C CA . ASN A 1 98 ? 33.086 -1.185 29.796 1.00 86.75 98 ASN A CA 1
ATOM 747 C C . ASN A 1 98 ? 33.010 -2.695 29.537 1.00 86.75 98 ASN A C 1
ATOM 749 O O . ASN A 1 98 ? 32.372 -3.409 30.309 1.00 86.75 98 ASN A O 1
ATOM 753 N N . ILE A 1 99 ? 33.674 -3.159 28.483 1.00 87.50 99 ILE A N 1
ATOM 754 C CA . ILE A 1 99 ? 33.944 -4.577 28.239 1.00 87.50 99 ILE A CA 1
ATOM 755 C C . ILE A 1 99 ? 35.387 -4.724 27.731 1.00 87.50 99 ILE A C 1
ATOM 757 O O . ILE A 1 99 ? 35.831 -3.938 26.896 1.00 87.50 99 ILE A O 1
ATOM 761 N N . ASP A 1 100 ? 36.141 -5.653 28.321 1.00 84.81 100 ASP A N 1
ATOM 7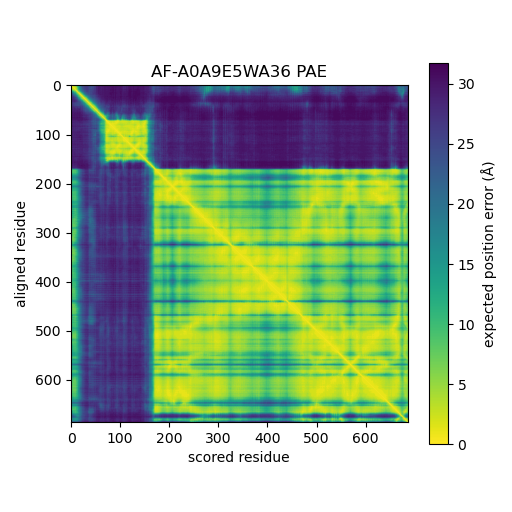62 C CA . ASP A 1 100 ? 37.571 -5.921 28.075 1.00 84.81 100 ASP A CA 1
ATOM 763 C C . ASP A 1 100 ? 38.467 -4.673 28.055 1.00 84.81 100 ASP A C 1
ATOM 765 O O . ASP A 1 100 ? 39.340 -4.502 27.207 1.00 84.81 100 ASP A O 1
ATOM 769 N N . GLY A 1 101 ? 38.235 -3.742 28.979 1.00 77.62 101 GLY A N 1
ATOM 770 C CA . GLY A 1 101 ? 39.009 -2.504 29.063 1.00 77.62 101 GLY A CA 1
ATOM 771 C C . GLY A 1 101 ? 38.541 -1.407 28.100 1.00 77.62 101 GLY A C 1
ATOM 772 O O . GLY A 1 101 ? 38.893 -0.243 28.307 1.00 77.62 101 GLY A O 1
ATOM 773 N N . HIS A 1 102 ? 37.649 -1.694 27.149 1.00 78.25 102 HIS A N 1
ATOM 774 C CA . HIS A 1 102 ? 37.080 -0.706 26.231 1.00 78.25 102 HIS A CA 1
ATOM 775 C C . HIS A 1 102 ? 35.818 -0.056 26.806 1.00 78.25 102 HIS A C 1
ATOM 777 O O . HIS A 1 102 ? 34.889 -0.729 27.245 1.00 78.25 102 HIS A O 1
ATOM 783 N N . LYS A 1 103 ? 35.765 1.284 26.835 1.00 77.56 103 LYS A N 1
ATOM 784 C CA . LYS A 1 103 ? 34.578 2.019 27.306 1.00 77.56 103 LYS A CA 1
ATOM 785 C C . LYS A 1 103 ? 33.490 2.039 26.236 1.00 77.56 103 LYS A C 1
ATOM 787 O O . LYS A 1 103 ? 33.727 2.518 25.130 1.00 77.56 103 LYS A O 1
ATOM 792 N N . HIS A 1 104 ? 32.278 1.643 26.612 1.00 75.62 104 HIS A N 1
ATOM 793 C CA . HIS A 1 104 ? 31.102 1.677 25.745 1.00 75.62 104 HIS A CA 1
ATOM 794 C C . HIS A 1 104 ? 30.012 2.525 26.392 1.00 75.62 104 HIS A C 1
ATOM 796 O O . HIS A 1 104 ? 29.278 2.074 27.263 1.00 75.62 104 HIS A O 1
ATOM 802 N N . LEU A 1 105 ? 29.931 3.784 25.964 1.00 64.56 105 LEU A N 1
ATOM 803 C CA . LEU A 1 105 ? 29.033 4.788 26.546 1.00 64.56 105 LEU A CA 1
ATOM 804 C C . LEU A 1 105 ? 27.682 4.893 25.821 1.00 64.56 105 LEU A C 1
ATOM 806 O O . LEU A 1 105 ? 26.837 5.698 26.203 1.00 64.56 105 LEU A O 1
ATOM 810 N N . GLY A 1 106 ? 27.473 4.100 24.767 1.00 58.97 106 GLY A N 1
ATOM 811 C CA . GLY A 1 106 ? 26.255 4.121 23.967 1.00 58.97 106 GLY A CA 1
ATOM 812 C C . GLY A 1 106 ? 25.916 2.753 23.390 1.00 58.97 106 GLY A C 1
ATOM 813 O O . GLY A 1 106 ? 26.806 1.977 23.034 1.00 58.97 106 GLY A O 1
ATOM 814 N N . LEU A 1 107 ? 24.611 2.497 23.262 1.00 70.44 107 LEU A N 1
ATOM 815 C CA . LEU A 1 107 ? 24.030 1.218 22.847 1.00 70.44 107 LEU A CA 1
ATOM 816 C C . LEU A 1 107 ? 24.674 0.655 21.572 1.00 70.44 107 LEU A C 1
ATOM 818 O O . LEU A 1 107 ? 25.101 -0.494 21.552 1.00 70.44 107 LEU A O 1
ATOM 822 N N . GLN A 1 108 ? 24.827 1.483 20.535 1.00 66.88 108 GLN A N 1
ATOM 823 C CA . GLN A 1 108 ? 25.391 1.043 19.256 1.00 66.88 108 GLN A CA 1
ATOM 824 C C . GLN A 1 108 ? 26.853 0.590 19.370 1.00 66.88 108 GLN A C 1
ATOM 826 O O . GLN A 1 108 ? 27.254 -0.371 18.722 1.00 66.88 108 GLN A O 1
ATOM 831 N N . SER A 1 109 ? 27.656 1.271 20.193 1.00 74.25 109 SER A N 1
ATOM 832 C CA . SER A 1 109 ? 29.066 0.920 20.388 1.00 74.25 109 SER A CA 1
ATOM 833 C C . SER A 1 109 ? 29.200 -0.415 21.117 1.00 74.25 109 SER A C 1
ATOM 835 O O . SER A 1 109 ? 30.025 -1.236 20.729 1.00 74.25 109 SER A O 1
ATOM 837 N N . PHE A 1 110 ? 28.360 -0.647 22.127 1.00 78.12 110 PHE A N 1
ATOM 838 C CA . PHE A 1 110 ? 28.333 -1.902 22.869 1.00 78.12 110 PHE A CA 1
ATOM 839 C C . PHE A 1 110 ? 27.849 -3.073 22.004 1.00 78.12 110 PHE A C 1
ATOM 841 O O . PHE A 1 110 ? 28.503 -4.110 21.955 1.00 78.12 110 PHE A O 1
ATOM 848 N N . LEU A 1 111 ? 26.753 -2.895 21.256 1.00 76.56 111 LEU A N 1
ATOM 849 C CA . LEU A 1 111 ? 26.231 -3.929 20.357 1.00 76.56 111 LEU A CA 1
ATOM 850 C C . LEU A 1 111 ? 27.228 -4.284 19.251 1.00 76.56 111 LEU A C 1
ATOM 852 O O . LEU A 1 111 ? 27.430 -5.463 18.967 1.00 76.56 111 LEU A O 1
ATOM 856 N N . ASN A 1 112 ? 27.883 -3.282 18.656 1.00 75.88 112 ASN A N 1
ATOM 857 C CA . ASN A 1 112 ? 28.924 -3.524 17.661 1.00 75.88 112 ASN A CA 1
ATOM 858 C C . ASN A 1 112 ? 30.103 -4.290 18.268 1.00 75.88 112 ASN A C 1
ATOM 860 O O . ASN A 1 112 ? 30.610 -5.195 17.616 1.00 75.88 112 ASN A O 1
ATOM 864 N N . TYR A 1 113 ? 30.501 -3.966 19.503 1.00 81.44 113 TYR A N 1
ATOM 865 C CA . TYR A 1 113 ? 31.572 -4.675 20.198 1.00 81.44 113 TYR A CA 1
ATOM 866 C C . TYR A 1 113 ? 31.208 -6.142 20.438 1.00 81.44 113 TYR A C 1
ATOM 868 O O . TYR A 1 113 ? 31.898 -7.013 19.928 1.00 81.44 113 TYR A O 1
ATOM 876 N N . ILE A 1 114 ? 30.063 -6.429 21.067 1.00 82.69 114 ILE A N 1
ATOM 877 C CA . ILE A 1 114 ? 29.580 -7.805 21.298 1.00 82.69 114 ILE A CA 1
ATOM 878 C C . ILE A 1 114 ? 29.459 -8.600 19.988 1.00 82.69 114 ILE A C 1
ATOM 880 O O . ILE A 1 114 ? 29.735 -9.801 19.951 1.00 82.69 114 ILE A O 1
ATOM 884 N N . LYS A 1 115 ? 29.067 -7.941 18.889 1.00 77.12 115 LYS A N 1
ATOM 885 C CA . LYS A 1 115 ? 28.962 -8.577 17.571 1.00 77.12 115 LYS A CA 1
ATOM 886 C C . LYS A 1 115 ? 30.322 -9.039 17.036 1.00 77.12 115 LYS A C 1
ATOM 888 O O . LYS A 1 115 ? 30.370 -10.099 16.420 1.00 77.12 115 LYS A O 1
ATOM 893 N N . ILE A 1 116 ? 31.395 -8.280 17.272 1.00 78.38 116 ILE A N 1
ATOM 894 C CA . ILE A 1 116 ? 32.746 -8.572 16.757 1.00 78.38 116 ILE A CA 1
ATOM 895 C C . ILE A 1 116 ? 33.679 -9.235 17.785 1.00 78.38 116 ILE A C 1
ATOM 897 O O . ILE A 1 116 ? 34.746 -9.713 17.404 1.00 78.38 116 ILE A O 1
ATOM 901 N N . SER A 1 117 ? 33.300 -9.284 19.067 1.00 81.50 117 SER A N 1
ATOM 902 C CA . SER A 1 117 ? 34.047 -9.977 20.122 1.00 81.50 117 SER A CA 1
ATOM 903 C C . SER A 1 117 ? 34.229 -11.454 19.781 1.00 81.50 117 SER A C 1
ATOM 905 O O . SER A 1 117 ? 33.330 -12.101 19.237 1.00 81.50 117 SER A O 1
ATOM 907 N N . ARG A 1 118 ? 35.395 -12.012 20.113 1.00 82.62 118 ARG A N 1
ATOM 908 C CA . ARG A 1 118 ? 35.668 -13.448 19.942 1.00 82.62 118 ARG A CA 1
ATOM 909 C C . ARG A 1 118 ? 34.732 -14.275 20.838 1.00 82.62 118 ARG A C 1
ATOM 911 O O . ARG A 1 118 ? 34.026 -13.725 21.671 1.00 82.62 118 ARG A O 1
ATOM 918 N N . ALA A 1 119 ? 34.623 -15.577 20.601 1.00 85.62 119 ALA A N 1
ATOM 919 C CA . ALA A 1 119 ? 33.973 -16.456 21.575 1.00 85.62 119 ALA A CA 1
ATOM 920 C C . ALA A 1 119 ? 34.915 -16.650 22.774 1.00 85.62 119 ALA A C 1
ATOM 922 O O . ALA A 1 119 ? 36.134 -16.656 22.583 1.00 85.62 119 ALA A O 1
ATOM 923 N N . GLY A 1 120 ? 34.370 -16.813 23.978 1.00 84.75 120 GLY A N 1
ATOM 924 C CA . GLY A 1 120 ? 35.159 -16.994 25.197 1.00 84.75 120 GLY A CA 1
ATOM 925 C C . GLY A 1 120 ? 34.787 -16.032 26.323 1.00 84.75 120 GLY A C 1
ATOM 926 O O . GLY A 1 120 ? 33.711 -15.440 26.327 1.00 84.75 120 GLY A O 1
ATOM 927 N N . THR A 1 121 ? 35.665 -15.918 27.317 1.00 89.88 121 THR A N 1
ATOM 928 C CA . THR A 1 121 ? 35.409 -15.140 28.536 1.00 89.88 121 THR A CA 1
ATOM 929 C C . THR A 1 121 ? 35.787 -13.673 28.351 1.00 89.88 121 THR A C 1
ATOM 931 O O . THR A 1 121 ? 36.931 -13.361 28.032 1.00 89.88 121 THR A O 1
ATOM 934 N N . HIS A 1 122 ? 34.833 -12.785 28.616 1.00 89.44 122 HIS A N 1
ATOM 935 C CA . HIS A 1 122 ? 34.962 -11.334 28.523 1.00 89.44 122 HIS A CA 1
ATOM 936 C C . HIS A 1 122 ? 34.675 -10.679 29.873 1.00 89.44 122 HIS A C 1
ATOM 938 O O . HIS A 1 122 ? 33.754 -11.077 30.589 1.00 89.44 122 HIS A O 1
ATOM 944 N N . LEU A 1 123 ? 35.444 -9.650 30.222 1.00 90.25 123 LEU A N 1
ATOM 945 C CA . LEU A 1 123 ? 35.260 -8.902 31.462 1.00 90.25 123 LEU A CA 1
ATOM 946 C C . LEU A 1 123 ? 34.337 -7.710 31.213 1.00 90.25 123 LEU A C 1
ATOM 948 O O . LEU A 1 123 ? 34.744 -6.738 30.581 1.00 90.25 123 LEU A O 1
ATOM 952 N N . ILE A 1 124 ? 33.122 -7.744 31.756 1.00 91.75 124 ILE A N 1
ATOM 953 C CA . ILE A 1 124 ? 32.170 -6.633 31.700 1.00 91.75 124 ILE A CA 1
ATOM 954 C C . ILE A 1 124 ? 32.194 -5.858 33.016 1.00 91.75 124 ILE A C 1
ATOM 956 O O . ILE A 1 124 ? 32.027 -6.415 34.102 1.00 91.75 124 ILE A O 1
ATOM 960 N N . MET A 1 125 ? 32.358 -4.540 32.920 1.00 87.75 125 MET A N 1
ATOM 961 C CA . MET A 1 125 ? 32.166 -3.640 34.051 1.00 87.75 125 MET A CA 1
ATOM 962 C C . MET A 1 125 ? 30.755 -3.064 34.001 1.00 87.75 125 MET A C 1
ATOM 964 O O . MET A 1 125 ? 30.390 -2.356 33.053 1.00 87.75 125 MET A O 1
ATOM 968 N N . VAL A 1 126 ? 29.993 -3.326 35.057 1.00 92.31 126 VAL A N 1
ATOM 969 C CA . VAL A 1 126 ? 28.638 -2.798 35.228 1.00 92.31 126 VAL A CA 1
ATOM 970 C C . VAL A 1 126 ? 28.548 -1.920 36.452 1.00 92.31 126 VAL A C 1
ATOM 972 O O . VAL A 1 126 ? 29.335 -2.047 37.387 1.00 92.31 126 VAL A O 1
ATOM 975 N N . GLU A 1 127 ?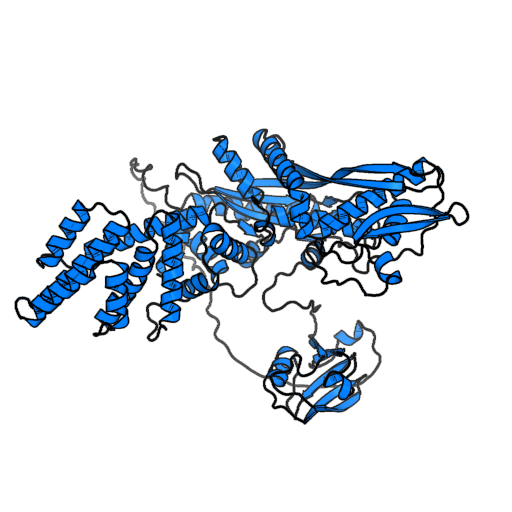 27.593 -1.007 36.457 1.00 84.44 127 GLU A N 1
ATOM 976 C CA . GLU A 1 127 ? 27.217 -0.250 37.635 1.00 84.44 127 GLU A CA 1
ATOM 977 C C . GLU A 1 127 ? 25.807 -0.652 38.058 1.00 84.44 127 GLU A C 1
ATOM 979 O O . GLU A 1 127 ? 24.851 -0.409 37.325 1.00 84.44 127 GLU A O 1
ATOM 984 N N . ARG A 1 128 ? 25.692 -1.253 39.246 1.00 87.00 128 ARG A N 1
ATOM 985 C CA . ARG A 1 128 ? 24.429 -1.681 39.854 1.00 87.00 128 ARG A CA 1
ATOM 986 C C . ARG A 1 128 ? 24.179 -0.852 41.098 1.00 87.00 128 ARG A C 1
ATOM 988 O O . ARG A 1 128 ? 25.016 -0.847 42.001 1.00 87.00 128 ARG A O 1
ATOM 995 N N . ASN A 1 129 ? 23.061 -0.131 41.157 1.00 77.75 129 ASN A N 1
ATOM 996 C CA . ASN A 1 129 ? 22.703 0.712 42.307 1.00 77.75 129 ASN A CA 1
ATOM 997 C C . ASN A 1 129 ? 23.846 1.663 42.741 1.00 77.75 129 ASN A C 1
ATOM 999 O O . ASN A 1 129 ? 24.103 1.869 43.931 1.00 77.75 129 ASN A O 1
ATOM 1003 N N . GLY A 1 130 ? 24.593 2.202 41.769 1.00 73.00 130 GLY A N 1
ATOM 1004 C CA . GLY A 1 130 ? 25.737 3.092 41.998 1.00 73.00 130 GLY A CA 1
ATOM 1005 C C . GLY A 1 130 ? 27.070 2.411 42.349 1.00 73.00 130 GLY A C 1
ATOM 1006 O O . GLY A 1 130 ? 28.065 3.104 42.555 1.00 73.00 130 GLY A O 1
ATOM 1007 N N . ILE A 1 131 ? 27.117 1.079 42.440 1.00 78.94 131 ILE A N 1
ATOM 1008 C CA . ILE A 1 131 ? 28.318 0.300 42.774 1.00 78.94 131 ILE A CA 1
ATOM 1009 C C . ILE A 1 131 ? 28.847 -0.356 41.500 1.00 78.94 131 ILE A C 1
ATOM 1011 O O . ILE A 1 131 ? 28.117 -1.054 40.797 1.00 78.94 131 ILE A O 1
ATOM 1015 N N . LYS A 1 132 ? 30.135 -0.158 41.207 1.00 85.88 132 LYS A N 1
ATOM 1016 C CA . LYS A 1 132 ? 30.790 -0.803 40.065 1.00 85.88 132 LYS A CA 1
ATOM 1017 C C . LYS A 1 132 ? 31.109 -2.259 40.391 1.00 85.88 132 LYS A C 1
ATOM 1019 O O . LYS A 1 132 ? 31.837 -2.523 41.343 1.00 85.88 132 LYS A O 1
ATOM 1024 N N . LYS A 1 133 ? 30.601 -3.182 39.578 1.00 88.50 133 LYS A N 1
ATOM 1025 C CA . LYS A 1 133 ? 30.874 -4.618 39.637 1.00 88.50 133 LYS A CA 1
ATOM 1026 C C . LYS A 1 133 ? 31.666 -5.065 38.410 1.00 88.50 133 LYS A C 1
ATOM 1028 O O . LYS A 1 133 ? 31.613 -4.437 37.351 1.00 88.50 133 LYS A O 1
ATOM 1033 N N . ARG A 1 134 ? 32.405 -6.158 38.585 1.00 91.06 134 ARG A N 1
ATOM 1034 C CA . ARG A 1 134 ? 33.117 -6.883 37.532 1.00 91.06 134 ARG A CA 1
ATOM 1035 C C . ARG A 1 134 ? 32.389 -8.201 37.312 1.00 91.06 134 ARG A C 1
ATOM 1037 O O . ARG A 1 134 ? 32.274 -8.963 38.266 1.00 91.06 134 ARG A O 1
ATOM 1044 N N . LEU A 1 135 ? 31.899 -8.442 36.104 1.00 91.56 135 LEU A N 1
ATOM 1045 C CA . LEU A 1 135 ? 31.242 -9.690 35.725 1.00 91.56 135 LEU A CA 1
ATOM 1046 C C . LEU A 1 135 ? 32.056 -10.352 34.616 1.00 91.56 135 LEU A C 1
ATOM 1048 O O . LEU A 1 135 ? 32.464 -9.686 33.664 1.00 91.56 135 LEU A O 1
ATOM 1052 N N . LEU A 1 136 ? 32.310 -11.650 34.749 1.00 89.94 136 LEU A N 1
ATOM 1053 C CA . LEU A 1 136 ? 32.896 -12.452 33.681 1.00 89.94 136 LEU A CA 1
ATOM 1054 C C . LEU A 1 136 ? 31.751 -13.072 32.886 1.00 89.94 136 LEU A C 1
ATOM 1056 O O . LEU A 1 136 ? 30.953 -13.824 33.437 1.00 89.94 136 LEU A O 1
ATOM 1060 N N . VAL A 1 137 ? 31.666 -12.738 31.602 1.00 91.19 137 VAL A N 1
ATOM 1061 C CA . VAL A 1 137 ? 30.646 -13.253 30.688 1.00 91.19 137 VAL A CA 1
ATOM 1062 C C . VAL A 1 137 ? 31.293 -14.193 29.689 1.00 91.19 137 VAL A C 1
ATOM 1064 O O . VAL A 1 137 ? 32.265 -13.818 29.036 1.00 91.19 137 VAL A O 1
ATOM 1067 N N . HIS A 1 138 ? 30.730 -15.384 29.515 1.00 89.38 138 HIS A N 1
ATOM 1068 C CA . HIS A 1 138 ? 31.168 -16.305 28.475 1.00 89.38 138 HIS A CA 1
ATOM 1069 C C . HIS A 1 138 ? 30.340 -16.109 27.197 1.00 89.38 138 HIS A C 1
ATOM 1071 O O . HIS A 1 138 ? 29.186 -16.528 27.127 1.00 89.38 138 HIS A O 1
ATOM 1077 N N . LEU A 1 139 ? 30.905 -15.445 26.183 1.00 87.00 139 LEU A N 1
ATOM 1078 C CA . LEU A 1 139 ? 30.226 -15.243 24.904 1.00 87.00 139 LEU A CA 1
ATOM 1079 C C . LEU A 1 139 ? 30.313 -16.513 24.034 1.00 87.00 139 LEU A C 1
ATOM 1081 O O . LEU A 1 139 ? 31.421 -16.994 23.774 1.00 87.00 139 LEU A O 1
ATOM 1085 N N . PRO A 1 140 ? 29.180 -17.019 23.510 1.00 76.69 140 PRO A N 1
ATOM 1086 C CA . PRO A 1 140 ? 29.144 -18.171 22.616 1.00 76.69 140 PRO A CA 1
ATOM 1087 C C . PRO A 1 140 ? 29.713 -17.821 21.230 1.00 76.69 140 PRO A C 1
ATOM 1089 O O . PRO A 1 140 ? 30.014 -16.658 20.929 1.00 76.69 140 PRO A O 1
ATOM 1092 N N . SER A 1 141 ? 29.854 -18.820 20.355 1.00 78.06 141 SER A N 1
ATOM 1093 C CA . SER A 1 141 ? 30.279 -18.637 18.958 1.00 78.06 141 SER A CA 1
ATOM 1094 C C . SER A 1 141 ? 29.369 -17.671 18.179 1.00 78.06 141 SER A C 1
ATOM 1096 O O . SER A 1 141 ? 28.256 -17.342 18.592 1.00 78.06 141 SER A O 1
ATOM 1098 N N . PHE A 1 142 ? 29.836 -17.206 17.015 1.00 63.69 142 PHE A N 1
ATOM 1099 C CA . PHE A 1 142 ? 29.088 -16.272 16.162 1.00 63.69 142 PHE A CA 1
ATOM 1100 C C . PHE A 1 142 ? 27.751 -16.829 15.633 1.00 63.69 142 PHE A C 1
ATOM 1102 O O . PHE A 1 142 ? 26.926 -16.048 15.167 1.00 63.69 142 PHE A O 1
ATOM 1109 N N . SER A 1 143 ? 27.526 -18.146 15.707 1.00 58.28 143 SER A N 1
ATOM 1110 C CA . SER A 1 143 ? 26.301 -18.807 15.240 1.00 58.28 143 SER A CA 1
ATOM 1111 C C . SER A 1 143 ? 25.117 -18.704 16.211 1.00 58.28 143 SER A C 1
ATOM 1113 O O . SER A 1 143 ? 23.998 -19.024 15.819 1.00 58.28 143 SER A O 1
ATOM 1115 N N . VAL A 1 144 ? 25.323 -18.248 17.453 1.00 56.84 144 VAL A N 1
ATOM 1116 C CA . VAL A 1 144 ? 24.262 -18.114 18.469 1.00 56.84 144 VAL A CA 1
ATOM 1117 C C . VAL A 1 144 ? 23.806 -16.656 18.564 1.00 56.84 144 VAL A C 1
ATOM 1119 O O . VAL A 1 144 ? 24.606 -15.776 18.867 1.00 56.84 144 VAL A O 1
ATOM 1122 N N . VAL A 1 145 ? 22.520 -16.370 18.339 1.00 54.75 145 VAL A N 1
ATOM 1123 C CA . VAL A 1 145 ? 21.953 -15.011 18.440 1.00 54.75 145 VAL A CA 1
ATOM 1124 C C . VAL A 1 145 ? 20.725 -15.034 19.362 1.00 54.75 145 VAL A C 1
ATOM 1126 O O . VAL A 1 145 ? 19.823 -15.827 19.109 1.00 54.75 145 VAL A O 1
ATOM 1129 N N . PRO A 1 146 ? 20.639 -14.166 20.392 1.00 61.19 146 PRO A N 1
ATOM 1130 C CA . PRO A 1 146 ? 21.611 -13.140 20.780 1.00 61.19 146 PRO A CA 1
ATOM 1131 C C . PRO A 1 146 ? 22.816 -13.717 21.545 1.00 61.19 146 PRO A C 1
ATOM 1133 O O . PRO A 1 146 ? 22.648 -14.494 22.476 1.00 61.19 146 PRO A O 1
ATOM 1136 N N . ARG A 1 147 ? 24.039 -13.265 21.220 1.00 77.75 147 ARG A N 1
ATOM 1137 C CA . ARG A 1 147 ? 25.278 -13.754 21.865 1.00 77.75 147 ARG A CA 1
ATOM 1138 C C . ARG A 1 147 ? 25.370 -13.428 23.359 1.00 77.75 147 ARG A C 1
ATOM 1140 O O . ARG A 1 147 ? 25.937 -14.200 24.114 1.00 77.75 147 ARG A O 1
ATOM 1147 N N . LEU A 1 148 ? 24.826 -12.288 23.785 1.00 80.62 148 LEU A N 1
ATOM 1148 C CA . LEU A 1 148 ? 24.840 -11.875 25.193 1.00 80.62 148 LEU A CA 1
ATOM 1149 C C . LEU A 1 148 ? 23.505 -12.147 25.904 1.00 80.62 148 LEU A C 1
ATOM 1151 O O . LEU A 1 148 ? 23.509 -12.572 27.047 1.00 80.62 148 LEU A O 1
ATOM 1155 N N . GLY A 1 149 ? 22.369 -11.935 25.231 1.00 77.88 149 GLY A N 1
ATOM 1156 C CA . GLY A 1 149 ? 21.035 -12.197 25.791 1.00 77.88 149 GLY A CA 1
ATOM 1157 C C . GLY A 1 149 ? 20.482 -11.127 26.736 1.00 77.88 149 GLY A C 1
ATOM 1158 O O . GLY A 1 149 ? 19.847 -11.439 27.734 1.00 77.88 149 GLY A O 1
ATOM 1159 N N . VAL A 1 150 ? 20.689 -9.852 26.408 1.00 74.50 150 VAL A N 1
ATOM 1160 C CA . VAL A 1 150 ? 20.159 -8.697 27.158 1.00 74.50 150 VAL A CA 1
ATOM 1161 C C . VAL A 1 150 ? 19.326 -7.790 26.258 1.00 74.50 150 VAL A C 1
ATOM 1163 O O . VAL A 1 150 ? 19.701 -7.552 25.108 1.00 74.50 150 VAL A O 1
ATOM 1166 N N . MET A 1 151 ? 18.232 -7.233 26.784 1.00 63.56 151 MET A N 1
ATOM 1167 C CA . MET A 1 151 ? 17.589 -6.050 26.203 1.00 63.56 151 MET A CA 1
ATOM 1168 C C . MET A 1 151 ? 18.208 -4.798 26.809 1.00 63.56 151 MET A C 1
ATOM 1170 O O . MET A 1 151 ? 18.396 -4.707 28.022 1.00 63.56 151 MET A O 1
ATOM 1174 N N . LEU A 1 152 ? 18.516 -3.822 25.963 1.00 65.44 152 LEU A N 1
ATOM 1175 C CA . LEU A 1 152 ? 19.354 -2.690 26.327 1.00 65.44 152 LEU A CA 1
ATOM 1176 C C . LEU A 1 152 ? 18.704 -1.356 25.939 1.00 65.44 152 LEU A C 1
ATOM 1178 O O . LEU A 1 152 ? 18.083 -1.251 24.885 1.00 65.44 152 LEU A O 1
ATOM 1182 N N . SER A 1 153 ? 18.908 -0.318 26.751 1.00 47.91 153 SER A N 1
ATOM 1183 C CA . SER A 1 153 ? 18.504 1.068 26.478 1.00 47.91 153 SER A CA 1
ATOM 1184 C C . SER A 1 153 ? 19.703 2.009 26.623 1.00 47.91 153 SER A C 1
ATOM 1186 O O . SER A 1 153 ? 20.584 1.793 27.456 1.00 47.91 153 SER A O 1
ATOM 1188 N N . SER A 1 154 ? 19.786 3.055 25.795 1.00 41.88 154 SER A N 1
ATOM 1189 C CA . SER A 1 154 ? 20.843 4.064 25.924 1.00 41.88 154 SER A CA 1
ATOM 1190 C C . SER A 1 154 ? 20.453 5.128 26.946 1.00 41.88 154 SER A C 1
ATOM 1192 O O . SER A 1 154 ? 19.414 5.767 26.783 1.00 41.88 154 SER A O 1
ATOM 1194 N N . LEU A 1 155 ? 21.319 5.405 27.919 1.00 38.75 155 LEU A N 1
ATOM 1195 C CA . LEU A 1 155 ? 21.184 6.598 28.754 1.00 38.75 155 LEU A CA 1
ATOM 1196 C C . LEU A 1 155 ? 21.641 7.821 27.936 1.00 38.75 155 LEU A C 1
ATOM 1198 O O . LEU A 1 155 ? 22.838 8.031 27.745 1.00 38.75 155 LEU A O 1
ATOM 1202 N N . ARG A 1 156 ? 20.698 8.608 27.401 1.00 35.75 156 ARG A N 1
ATOM 1203 C CA . ARG A 1 156 ? 20.946 9.964 26.873 1.00 35.75 156 ARG A CA 1
ATOM 1204 C C . ARG A 1 156 ? 20.245 10.989 27.775 1.00 35.75 156 ARG A C 1
ATOM 1206 O O . ARG A 1 156 ? 19.091 10.746 28.131 1.00 35.75 156 ARG A O 1
ATOM 1213 N N . PRO A 1 157 ? 20.870 12.133 28.106 1.00 28.67 157 PRO A N 1
ATOM 1214 C CA . PRO A 1 157 ? 20.157 13.242 28.729 1.00 28.67 157 PRO A CA 1
ATOM 1215 C C . PRO A 1 157 ? 19.169 13.812 27.704 1.00 28.67 157 PRO A C 1
ATOM 1217 O O . PRO A 1 157 ? 19.562 14.117 26.580 1.00 28.67 157 PRO A O 1
ATOM 1220 N N . GLY A 1 158 ? 17.891 13.920 28.068 1.00 32.50 158 GLY A N 1
ATOM 1221 C CA . GLY A 1 158 ? 16.899 14.630 27.254 1.00 32.50 158 GLY A CA 1
ATOM 1222 C C . GLY A 1 158 ? 16.474 13.930 25.959 1.00 32.50 158 GLY A C 1
ATOM 1223 O O . GLY A 1 158 ? 16.456 14.545 24.902 1.00 32.50 158 GLY A O 1
ATOM 1224 N N . ALA A 1 159 ? 16.103 12.654 26.021 1.00 26.75 159 ALA A N 1
ATOM 1225 C CA . ALA A 1 159 ? 15.211 12.060 25.028 1.00 26.75 159 ALA A CA 1
ATOM 1226 C C . ALA A 1 159 ? 14.443 10.916 25.687 1.00 26.75 159 ALA A C 1
ATOM 1228 O O . ALA A 1 159 ? 15.031 10.013 26.279 1.00 26.75 159 ALA A O 1
ATOM 1229 N N . VAL A 1 160 ? 13.118 10.965 25.610 1.00 24.59 160 VAL A N 1
ATOM 1230 C CA . VAL A 1 160 ? 12.274 9.786 25.791 1.00 24.59 160 VAL A CA 1
ATOM 1231 C C . VAL A 1 160 ? 12.698 8.793 24.707 1.00 24.59 160 VAL A C 1
ATOM 1233 O O . VAL A 1 160 ? 12.504 9.053 23.525 1.00 24.59 160 VAL A O 1
ATOM 1236 N N . THR A 1 161 ? 13.366 7.704 25.087 1.00 24.34 161 THR A N 1
ATOM 1237 C CA . THR A 1 161 ? 13.747 6.634 24.162 1.00 24.34 161 THR A CA 1
ATOM 1238 C C . THR A 1 161 ? 12.581 5.668 24.003 1.00 24.34 161 THR A C 1
ATOM 1240 O O . THR A 1 161 ? 12.490 4.633 24.658 1.00 24.34 161 THR A O 1
ATOM 1243 N N . THR A 1 162 ? 11.695 6.022 23.078 1.00 24.97 162 THR A N 1
ATOM 1244 C CA . THR A 1 162 ? 11.036 5.057 22.206 1.00 24.97 162 THR A CA 1
ATOM 1245 C C . THR A 1 162 ? 12.118 4.239 21.494 1.00 24.97 162 THR A C 1
ATOM 1247 O O . THR A 1 162 ? 13.078 4.774 20.934 1.00 24.97 162 THR A O 1
ATOM 1250 N N . GLY A 1 163 ? 12.012 2.915 21.569 1.00 23.42 163 GLY A N 1
ATOM 1251 C CA . GLY A 1 163 ? 12.793 2.022 20.727 1.00 23.42 163 GLY A CA 1
ATOM 1252 C C . GLY A 1 163 ? 12.251 2.087 19.304 1.00 23.42 163 GLY A C 1
ATOM 1253 O O . GLY A 1 163 ? 11.190 1.547 19.028 1.00 23.42 163 GLY A O 1
ATOM 1254 N N . GLY A 1 164 ? 12.986 2.742 18.415 1.00 24.86 164 GLY A N 1
ATOM 1255 C CA . GLY A 1 164 ? 12.772 2.727 16.974 1.00 24.86 164 GLY A CA 1
ATOM 1256 C C . GLY A 1 164 ? 14.111 2.996 16.305 1.00 24.86 164 GLY A C 1
ATOM 1257 O O . GLY A 1 164 ? 14.836 3.909 16.705 1.00 24.86 164 GLY A O 1
ATOM 1258 N N . GLY A 1 165 ? 14.492 2.149 15.350 1.00 25.25 165 GLY A N 1
ATOM 1259 C CA . GL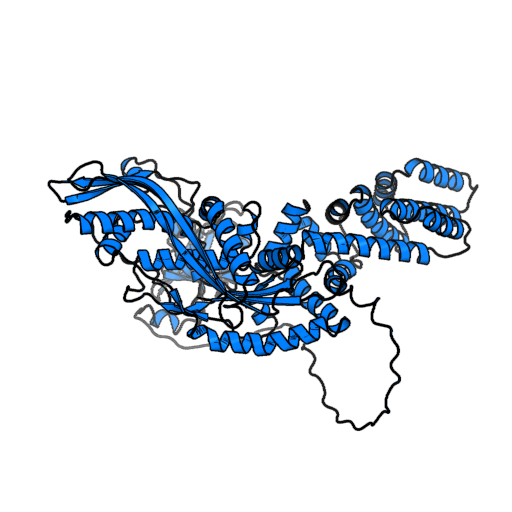Y A 1 165 ? 15.705 2.333 14.563 1.00 25.25 165 GLY A CA 1
ATOM 1260 C C . GLY A 1 165 ? 15.773 3.743 13.979 1.00 25.25 165 GLY A C 1
ATOM 1261 O O . GLY A 1 165 ? 14.754 4.380 13.716 1.00 25.25 165 GLY A O 1
ATOM 1262 N N . LYS A 1 166 ? 16.994 4.243 13.770 1.00 28.17 166 LYS A N 1
ATOM 1263 C CA . LYS A 1 166 ? 17.199 5.419 12.922 1.00 28.17 166 LYS A CA 1
ATOM 1264 C C . LYS A 1 166 ? 16.519 5.138 11.578 1.00 28.17 166 LYS A C 1
ATOM 1266 O O . LYS A 1 166 ? 16.973 4.253 10.860 1.00 28.17 166 LYS A O 1
ATOM 1271 N N . GLY A 1 167 ? 15.420 5.849 11.328 1.00 28.78 167 GLY A N 1
ATOM 1272 C CA . GLY A 1 167 ? 14.593 5.720 10.133 1.00 28.78 167 GLY A CA 1
ATOM 1273 C C . GLY A 1 167 ? 13.138 5.306 10.373 1.00 28.78 167 GLY A C 1
ATOM 1274 O O . GLY A 1 167 ? 12.612 4.542 9.573 1.00 28.78 167 GLY A O 1
ATOM 1275 N N . GLN A 1 168 ? 12.479 5.782 11.437 1.00 33.56 168 GLN A N 1
ATOM 1276 C CA . GLN A 1 168 ? 11.013 5.781 11.527 1.00 33.56 168 GLN A CA 1
ATOM 1277 C C . GLN A 1 168 ? 10.522 7.068 12.196 1.00 33.56 168 GLN A C 1
ATOM 1279 O O . GLN A 1 168 ? 10.812 7.337 13.360 1.00 33.56 168 GLN A O 1
ATOM 1284 N N . THR A 1 169 ? 9.731 7.849 11.470 1.00 34.50 169 THR A N 1
ATOM 1285 C CA . THR A 1 169 ? 8.707 8.733 12.035 1.00 34.50 169 THR A CA 1
ATOM 1286 C C . THR A 1 169 ? 7.630 7.847 12.674 1.00 34.50 169 THR A C 1
ATOM 1288 O O . THR A 1 169 ? 6.554 7.669 12.117 1.00 34.50 169 THR A O 1
ATOM 1291 N N . SER A 1 170 ? 7.934 7.167 13.786 1.00 43.50 170 SER A N 1
ATOM 1292 C CA . SER A 1 170 ? 6.967 6.262 14.414 1.00 43.50 170 SER A CA 1
ATOM 1293 C C . SER A 1 170 ? 5.996 7.071 15.265 1.00 43.50 170 SER A C 1
ATOM 1295 O O . SER A 1 170 ? 6.292 7.418 16.412 1.00 43.50 170 SER A O 1
ATOM 1297 N N . ASN A 1 171 ? 4.823 7.353 14.714 1.00 68.38 171 ASN A N 1
ATOM 1298 C CA . ASN A 1 171 ? 3.657 7.649 15.523 1.00 68.38 171 ASN A CA 1
ATOM 1299 C C . ASN A 1 171 ? 3.361 6.413 16.398 1.00 68.38 171 ASN A C 1
ATOM 1301 O O . ASN A 1 171 ? 2.965 5.363 15.889 1.00 68.38 171 ASN A O 1
ATOM 1305 N N . ALA A 1 172 ? 3.635 6.508 17.703 1.00 81.38 172 ALA A N 1
ATOM 1306 C CA . ALA A 1 172 ? 3.473 5.392 18.634 1.00 81.38 172 ALA A CA 1
ATOM 1307 C C . ALA A 1 172 ? 2.028 4.869 18.646 1.00 81.38 172 ALA A C 1
ATOM 1309 O O . ALA A 1 172 ? 1.810 3.664 18.757 1.00 81.38 172 ALA A O 1
ATOM 1310 N N . ASP A 1 173 ? 1.047 5.749 18.463 1.00 88.44 173 ASP A N 1
ATOM 1311 C CA . ASP A 1 173 ? -0.358 5.367 18.409 1.00 88.44 173 ASP A CA 1
ATOM 1312 C C . ASP A 1 173 ? -0.715 4.623 17.129 1.00 88.44 173 ASP A C 1
ATOM 1314 O O . ASP A 1 173 ? -1.447 3.636 17.200 1.00 88.44 173 ASP A O 1
ATOM 1318 N N . LEU A 1 174 ? -0.113 4.990 15.990 1.00 89.62 174 LEU A N 1
ATOM 1319 C CA . LEU A 1 174 ? -0.260 4.216 14.756 1.00 89.62 174 LEU A CA 1
ATOM 1320 C C . LEU A 1 174 ? 0.288 2.798 14.921 1.00 89.62 174 LEU A C 1
ATOM 1322 O O . LEU A 1 174 ? -0.331 1.831 14.472 1.00 89.62 174 LEU A O 1
ATOM 1326 N N . PHE A 1 175 ? 1.427 2.660 15.607 1.00 89.81 175 PHE A N 1
ATOM 1327 C CA . PHE A 1 175 ? 1.978 1.349 15.934 1.00 89.81 175 PHE A CA 1
ATOM 1328 C C . PHE A 1 175 ? 0.974 0.520 16.739 1.00 89.81 175 PHE A C 1
ATOM 1330 O O . PHE A 1 175 ? 0.719 -0.620 16.372 1.00 89.81 175 PHE A O 1
ATOM 1337 N N . TYR A 1 176 ? 0.352 1.068 17.787 1.00 89.44 176 TYR A N 1
ATOM 1338 C CA . TYR A 1 176 ? -0.654 0.331 18.563 1.00 89.44 176 TYR A CA 1
ATOM 1339 C C . TYR A 1 176 ? -1.935 0.034 17.777 1.00 89.44 176 TYR A C 1
ATOM 1341 O O . TYR A 1 176 ? -2.476 -1.062 17.916 1.00 89.44 176 TYR A O 1
ATOM 1349 N N . ALA A 1 177 ? -2.392 0.964 16.938 1.00 92.06 177 ALA A N 1
ATOM 1350 C CA . ALA A 1 177 ? -3.574 0.801 16.096 1.00 92.06 177 ALA A CA 1
ATOM 1351 C C . ALA A 1 177 ? -3.405 -0.305 15.041 1.00 92.06 177 ALA A C 1
ATOM 1353 O O . ALA A 1 177 ? -4.374 -0.966 14.673 1.00 92.06 177 ALA A O 1
ATOM 1354 N N . THR A 1 178 ? -2.174 -0.542 14.580 1.00 93.62 178 THR A N 1
ATOM 1355 C CA . THR A 1 178 ? -1.849 -1.515 13.520 1.00 93.62 178 THR A CA 1
ATOM 1356 C C . THR A 1 178 ? -1.108 -2.757 14.030 1.00 93.62 178 THR A C 1
ATOM 1358 O O . THR A 1 178 ? -0.811 -3.673 13.257 1.00 93.62 178 THR A O 1
ATOM 1361 N N . ARG A 1 179 ? -0.803 -2.818 15.333 1.00 91.62 179 ARG A N 1
ATOM 1362 C CA . ARG A 1 179 ? 0.031 -3.863 15.936 1.00 91.62 179 ARG A CA 1
ATOM 1363 C C . ARG A 1 179 ? -0.572 -5.249 15.732 1.00 91.62 179 ARG A C 1
ATOM 1365 O O . ARG A 1 179 ? -1.711 -5.521 16.103 1.00 91.62 179 ARG A O 1
ATOM 1372 N N . LYS A 1 180 ? 0.281 -6.167 15.279 1.00 92.94 180 LYS A N 1
ATOM 1373 C CA . LYS A 1 180 ? 0.030 -7.610 15.288 1.00 92.94 180 LYS A CA 1
ATOM 1374 C C . LYS A 1 180 ? 0.634 -8.232 16.541 1.00 92.94 180 LYS A C 1
ATOM 1376 O O . LYS A 1 180 ? 1.774 -7.943 16.908 1.00 92.94 180 LYS A O 1
ATOM 1381 N N . VAL A 1 181 ? -0.129 -9.083 17.206 1.00 90.38 181 VAL A N 1
ATOM 1382 C CA . VAL A 1 181 ? 0.312 -9.852 18.366 1.00 90.38 181 VAL A CA 1
ATOM 1383 C C . VAL A 1 181 ? 0.687 -11.247 17.888 1.00 90.38 181 VAL A C 1
ATOM 1385 O O . VAL A 1 181 ? -0.163 -12.000 17.419 1.00 90.38 181 VAL A O 1
ATOM 1388 N N . ASN A 1 182 ? 1.970 -11.590 18.008 1.00 88.00 182 ASN A N 1
ATOM 1389 C CA . ASN A 1 182 ? 2.406 -12.967 17.833 1.00 88.00 182 ASN A CA 1
ATOM 1390 C C . ASN A 1 182 ? 2.028 -13.749 19.092 1.00 88.00 182 ASN A C 1
ATOM 1392 O O . ASN A 1 182 ? 2.613 -13.537 20.154 1.00 88.00 182 ASN A O 1
ATOM 1396 N N . TYR A 1 183 ? 1.016 -14.595 18.978 1.00 89.38 183 TYR A N 1
ATOM 1397 C CA . TYR A 1 183 ? 0.493 -15.374 20.083 1.00 89.38 183 TYR A CA 1
ATOM 1398 C C . TYR A 1 183 ? 0.177 -16.787 19.599 1.00 89.38 183 TYR A C 1
ATOM 1400 O O . TYR A 1 183 ? -0.361 -16.985 18.512 1.00 89.38 183 TYR A O 1
ATOM 1408 N N . SER A 1 184 ? 0.533 -17.770 20.420 1.00 85.69 184 SER A N 1
ATOM 1409 C CA . SER A 1 184 ? 0.210 -19.178 20.213 1.00 85.69 184 SER A CA 1
ATOM 1410 C C . SER A 1 184 ? -0.564 -19.664 21.436 1.00 85.69 184 SER A C 1
ATOM 1412 O O . SER A 1 184 ? -0.061 -19.484 22.549 1.00 85.69 184 SER A O 1
ATOM 1414 N N . PRO A 1 185 ? -1.767 -20.242 21.258 1.00 82.50 185 PRO A N 1
ATOM 1415 C CA . PRO A 1 185 ? -2.532 -20.779 22.371 1.00 82.50 185 PRO A CA 1
ATOM 1416 C C . PRO A 1 185 ? -1.715 -21.795 23.183 1.00 82.50 185 PRO A C 1
ATOM 1418 O O . PRO A 1 185 ? -1.035 -22.628 22.584 1.00 82.50 185 PRO A O 1
ATOM 1421 N N . PRO A 1 186 ? -1.773 -21.757 24.524 1.00 85.62 186 PRO A N 1
ATOM 1422 C CA . PRO A 1 186 ? -1.053 -22.701 25.375 1.00 85.62 186 PRO A CA 1
ATOM 1423 C C . PRO A 1 186 ? -1.663 -24.107 25.298 1.00 85.62 186 PRO A C 1
ATOM 1425 O O . PRO A 1 186 ? -2.849 -24.253 25.022 1.00 85.62 186 PRO A O 1
ATOM 1428 N N . ASP A 1 187 ? -0.903 -25.147 25.647 1.00 87.69 187 ASP A N 1
ATOM 1429 C CA . ASP A 1 187 ? -1.418 -26.531 25.657 1.00 87.69 187 ASP A CA 1
ATOM 1430 C C . ASP A 1 187 ? -2.498 -26.763 26.729 1.00 87.69 187 ASP A C 1
ATOM 1432 O O . ASP A 1 187 ? -3.373 -27.619 26.595 1.00 87.69 187 ASP A O 1
ATOM 1436 N N . SER A 1 188 ? -2.469 -25.967 27.802 1.00 91.12 188 SER A N 1
ATOM 1437 C CA . SER A 1 188 ? -3.429 -26.048 28.902 1.00 91.12 188 SER A CA 1
ATOM 1438 C C . SER A 1 188 ? -4.848 -25.712 28.438 1.00 91.12 188 SER A C 1
ATOM 1440 O O . SER A 1 188 ? -5.143 -24.565 28.097 1.00 91.12 188 SER A O 1
ATOM 1442 N N . LEU A 1 189 ? -5.759 -26.688 28.534 1.00 85.06 189 LEU A N 1
ATOM 1443 C CA . LEU A 1 189 ? -7.184 -26.499 28.241 1.00 85.06 189 LEU A CA 1
ATOM 1444 C C . LEU A 1 189 ? -7.782 -25.333 29.042 1.00 85.06 189 LEU A C 1
ATOM 1446 O O . LEU A 1 189 ? -8.460 -24.479 28.477 1.00 85.06 189 LEU A O 1
ATOM 1450 N N . GLY A 1 190 ? -7.476 -25.251 30.340 1.00 84.12 190 GLY A N 1
ATOM 1451 C CA . GLY A 1 190 ? -7.989 -24.190 31.209 1.00 84.12 190 GLY A CA 1
ATOM 1452 C C . GLY A 1 190 ? -7.548 -22.787 30.783 1.00 84.12 190 GLY A C 1
ATOM 1453 O O . GLY A 1 190 ? -8.330 -21.844 30.897 1.00 84.12 190 GLY A O 1
ATOM 1454 N N . ARG A 1 191 ? -6.326 -22.636 30.252 1.00 83.69 191 ARG A N 1
ATOM 1455 C CA . ARG A 1 191 ? -5.877 -21.360 29.677 1.00 83.69 191 ARG A CA 1
ATOM 1456 C C . ARG A 1 191 ? -6.498 -21.099 28.311 1.00 83.69 191 ARG A C 1
ATOM 1458 O O . ARG A 1 191 ? -6.990 -20.001 28.088 1.00 83.69 191 ARG A O 1
ATOM 1465 N N . ARG A 1 192 ? -6.570 -22.103 27.432 1.00 84.44 192 ARG A N 1
ATOM 1466 C CA . ARG A 1 192 ? -7.203 -21.972 26.106 1.00 84.44 192 ARG A CA 1
ATOM 1467 C C . ARG A 1 192 ? -8.653 -21.506 26.171 1.00 84.44 192 ARG A C 1
ATOM 1469 O O . ARG A 1 192 ? -9.075 -20.746 25.310 1.00 84.44 192 ARG A O 1
ATOM 1476 N N . LEU A 1 193 ? -9.399 -21.952 27.181 1.00 84.06 193 LEU A N 1
ATOM 1477 C CA . LEU A 1 193 ? -10.787 -21.533 27.394 1.00 84.06 193 LEU A CA 1
ATOM 1478 C C . LEU A 1 193 ? -10.912 -20.046 27.767 1.00 84.06 193 LEU A C 1
ATOM 1480 O O . LEU A 1 193 ? -11.948 -19.448 27.502 1.00 84.06 193 LEU A O 1
ATOM 1484 N N . LYS A 1 194 ? -9.868 -19.446 28.353 1.00 84.94 194 LYS A N 1
ATOM 1485 C CA . LYS A 1 194 ? -9.833 -18.024 28.739 1.00 84.94 194 LYS A CA 1
ATOM 1486 C C . LYS A 1 194 ? -9.178 -17.143 27.679 1.00 84.94 194 LYS A C 1
ATOM 1488 O O . LYS A 1 194 ? -9.540 -15.984 27.519 1.00 84.94 194 LYS A O 1
ATOM 1493 N N . GLU A 1 195 ? -8.203 -17.684 26.960 1.00 91.94 195 GLU A N 1
ATOM 1494 C CA . GLU A 1 195 ? -7.377 -16.951 26.007 1.00 91.94 195 GLU A CA 1
ATOM 1495 C C . GLU A 1 195 ? -7.991 -16.987 24.594 1.00 91.94 195 GLU A C 1
ATOM 1497 O O . GLU A 1 195 ? -7.406 -17.489 23.636 1.00 91.94 195 GLU A O 1
ATOM 1502 N N . ILE A 1 196 ? -9.213 -16.459 24.479 1.00 94.75 196 ILE A N 1
ATOM 1503 C CA . ILE A 1 196 ? -10.008 -16.430 23.244 1.00 94.75 196 ILE A CA 1
ATOM 1504 C C . ILE A 1 196 ? -9.952 -15.058 22.561 1.00 94.75 196 ILE A C 1
ATOM 1506 O O . ILE A 1 196 ? -9.760 -14.026 23.203 1.00 94.75 196 ILE A O 1
ATOM 1510 N N . ASN A 1 197 ? -10.160 -15.032 21.246 1.00 96.75 197 ASN A N 1
ATOM 1511 C CA . ASN A 1 197 ? -10.327 -13.793 20.476 1.00 96.75 197 ASN A CA 1
ATOM 1512 C C . ASN A 1 197 ? -11.578 -13.807 19.589 1.00 96.75 197 ASN A C 1
ATOM 1514 O O . ASN A 1 197 ? -11.807 -12.850 18.868 1.00 96.75 197 ASN A O 1
ATOM 1518 N N . VAL A 1 198 ? -12.400 -14.855 19.649 1.00 96.81 198 VAL A N 1
ATOM 1519 C CA . VAL A 1 198 ? -13.711 -14.915 18.996 1.00 96.81 198 VAL A CA 1
ATOM 1520 C C . VAL A 1 198 ? -14.729 -15.394 20.018 1.00 96.81 198 VAL A C 1
ATOM 1522 O O . VAL A 1 198 ? -14.731 -16.568 20.395 1.00 96.81 198 VAL A O 1
ATOM 1525 N N . LEU A 1 199 ? -15.604 -14.496 20.455 1.00 97.44 199 LEU A N 1
ATOM 1526 C CA . LEU A 1 199 ? -16.681 -14.798 21.387 1.00 97.44 199 LEU A CA 1
ATOM 1527 C C . LEU A 1 199 ? -17.846 -15.495 20.674 1.00 97.44 199 LEU A C 1
ATOM 1529 O O . LEU A 1 199 ? -18.256 -15.077 19.582 1.00 97.44 199 LEU A O 1
ATOM 1533 N N . LYS A 1 200 ? -18.384 -16.548 21.302 1.00 96.94 200 LYS A N 1
ATOM 1534 C CA . LYS A 1 200 ? -19.533 -17.318 20.801 1.00 96.94 200 LYS A CA 1
ATOM 1535 C C . LYS A 1 200 ? -20.710 -17.324 21.762 1.00 96.94 200 LYS A C 1
ATOM 1537 O O . LYS A 1 200 ? -21.832 -17.136 21.307 1.00 96.94 200 LYS A O 1
ATOM 1542 N N . TYR A 1 201 ? -20.457 -17.503 23.051 1.00 96.69 201 TYR A N 1
ATOM 1543 C CA . TYR A 1 201 ? -21.496 -17.557 24.070 1.00 96.69 201 TYR A CA 1
ATOM 1544 C C . TYR A 1 201 ? -21.112 -16.710 25.271 1.00 96.69 201 TYR A C 1
ATOM 1546 O O . TYR A 1 201 ? -19.933 -16.622 25.629 1.00 96.69 201 TYR A O 1
ATOM 1554 N N . ILE A 1 202 ? -22.128 -16.145 25.907 1.00 96.06 202 ILE A N 1
ATOM 1555 C CA . ILE A 1 202 ? -22.032 -15.608 27.257 1.00 96.06 202 ILE A CA 1
ATOM 1556 C C . ILE A 1 202 ? -23.057 -16.357 28.092 1.00 96.06 202 ILE A C 1
ATOM 1558 O O . ILE A 1 202 ? -24.205 -16.479 27.676 1.00 96.06 202 ILE A O 1
ATOM 1562 N N . PHE A 1 203 ? -22.638 -16.852 29.249 1.00 94.62 203 PHE A N 1
ATOM 1563 C CA . PHE A 1 203 ? -23.527 -17.430 30.248 1.00 94.62 203 PHE A CA 1
ATOM 1564 C C . PHE A 1 203 ? -23.497 -16.563 31.497 1.00 94.62 203 PHE A C 1
ATOM 1566 O O . PHE A 1 203 ? -22.429 -16.083 31.884 1.00 94.62 203 PHE A O 1
ATOM 1573 N N . VAL A 1 204 ? -24.656 -16.390 32.120 1.00 93.94 204 VAL A N 1
ATOM 1574 C CA . VAL A 1 204 ? -24.788 -15.766 33.437 1.00 93.94 204 VAL A CA 1
ATOM 1575 C C . VAL A 1 204 ? -25.307 -16.841 34.379 1.00 93.94 204 VAL A C 1
ATOM 1577 O O . VAL A 1 204 ? -26.354 -17.437 34.138 1.00 93.94 204 VAL A O 1
ATOM 1580 N N . ASP A 1 205 ? -24.533 -17.147 35.416 1.00 91.12 205 ASP A N 1
ATOM 1581 C CA . ASP A 1 205 ? -24.943 -18.109 36.435 1.00 91.12 205 ASP A CA 1
ATOM 1582 C C . ASP A 1 205 ? -26.111 -17.522 37.252 1.00 91.12 205 ASP A C 1
ATOM 1584 O O . ASP A 1 205 ? -25.916 -16.503 37.911 1.00 91.12 205 ASP A O 1
ATOM 1588 N N . PRO A 1 206 ? -27.303 -18.144 37.271 1.00 88.31 206 PRO A N 1
ATOM 1589 C CA . PRO A 1 206 ? -28.469 -17.597 37.968 1.00 88.31 206 PRO A CA 1
ATOM 1590 C C . PRO A 1 206 ? -28.344 -17.585 39.497 1.00 88.31 206 PRO A C 1
ATOM 1592 O O . PRO A 1 206 ? -29.144 -16.938 40.165 1.00 88.31 206 PRO A O 1
ATOM 1595 N N . GLN A 1 207 ? -27.399 -18.334 40.073 1.00 90.06 207 GLN A N 1
ATOM 1596 C CA . GLN A 1 207 ? -27.179 -18.374 41.521 1.00 90.06 207 GLN A CA 1
ATOM 1597 C C . GLN A 1 207 ? -26.139 -17.352 41.969 1.00 90.06 207 GLN A C 1
ATOM 1599 O O . GLN A 1 207 ? -26.244 -16.803 43.063 1.00 90.06 207 GLN A O 1
ATOM 1604 N N . THR A 1 208 ? -25.105 -17.137 41.153 1.00 93.06 208 THR A N 1
ATOM 1605 C CA . THR A 1 208 ? -23.954 -16.301 41.529 1.00 93.06 208 THR A CA 1
ATOM 1606 C C . THR A 1 208 ? -23.849 -15.002 40.737 1.00 93.06 208 THR A C 1
ATOM 1608 O O . THR A 1 208 ? -22.975 -14.194 41.036 1.00 93.06 208 THR A O 1
ATOM 1611 N N . ASN A 1 209 ? -24.692 -14.814 39.719 1.00 92.00 209 ASN A N 1
ATOM 1612 C CA . ASN A 1 209 ? -24.629 -13.764 38.699 1.00 92.00 209 ASN A CA 1
ATOM 1613 C C . ASN A 1 209 ? -23.314 -13.733 37.900 1.00 92.00 209 ASN A C 1
ATOM 1615 O O . ASN A 1 209 ? -23.097 -12.826 37.098 1.00 92.00 209 ASN A O 1
ATOM 1619 N N . LYS A 1 210 ? -22.417 -14.711 38.079 1.00 92.81 210 LYS A N 1
ATOM 1620 C CA . LYS A 1 210 ? -21.100 -14.700 37.437 1.00 92.81 210 LYS A CA 1
ATOM 1621 C C . LYS A 1 210 ? -21.211 -14.872 35.933 1.00 92.81 210 LYS A C 1
ATOM 1623 O O . LYS A 1 210 ? -21.853 -15.802 35.443 1.00 92.81 210 LYS A O 1
ATOM 1628 N N . VAL A 1 211 ? -20.489 -14.019 35.212 1.00 93.31 211 VAL A N 1
ATOM 1629 C CA . VAL A 1 211 ? -20.412 -14.069 33.752 1.00 93.31 211 VAL A CA 1
ATOM 1630 C C . VAL A 1 211 ? -19.306 -15.018 33.285 1.00 93.31 211 VAL A C 1
ATOM 1632 O O . VAL A 1 211 ? -18.152 -14.942 33.723 1.00 93.31 211 VAL A O 1
ATOM 1635 N N . ILE A 1 212 ? -19.630 -15.892 32.333 1.00 92.62 212 ILE A N 1
ATOM 1636 C CA . ILE A 1 212 ? -18.682 -16.806 31.691 1.00 92.62 212 ILE A CA 1
ATOM 1637 C C . ILE A 1 212 ? -18.692 -16.568 30.184 1.00 92.62 212 ILE A C 1
ATOM 1639 O O . ILE A 1 212 ? -19.719 -16.709 29.522 1.00 92.62 212 ILE A O 1
ATOM 1643 N N . PHE A 1 213 ? -17.519 -16.255 29.634 1.00 94.50 213 PHE A N 1
ATOM 1644 C CA . PHE A 1 213 ? -17.303 -16.146 28.194 1.00 94.50 213 PHE A CA 1
ATOM 1645 C C . PHE A 1 213 ? -16.847 -17.485 27.619 1.00 94.50 213 PHE A C 1
ATOM 1647 O O . PHE A 1 213 ? -15.883 -18.075 28.104 1.00 94.50 213 PHE A O 1
ATOM 1654 N N . VAL A 1 214 ? -17.502 -17.942 26.552 1.00 94.19 214 VAL A N 1
ATOM 1655 C CA . VAL A 1 214 ? -17.094 -19.142 25.812 1.00 94.19 214 VAL A CA 1
ATOM 1656 C C . VAL A 1 214 ? -16.897 -18.792 24.345 1.00 94.19 214 VAL A C 1
ATOM 1658 O O . VAL A 1 214 ? -17.724 -18.136 23.707 1.00 94.19 214 VAL A O 1
ATOM 1661 N N . GLY A 1 215 ? -15.780 -19.242 23.787 1.00 94.94 215 GLY A N 1
ATOM 1662 C CA . GLY A 1 215 ? -15.382 -18.891 22.436 1.00 94.94 215 GLY A CA 1
ATOM 1663 C C . GLY A 1 215 ? -14.193 -19.699 21.949 1.00 94.94 215 GLY A C 1
ATOM 1664 O O . GLY A 1 215 ? -13.871 -20.761 22.480 1.00 94.94 215 GLY A O 1
ATOM 1665 N N . THR A 1 216 ? -13.539 -19.179 20.919 1.00 93.94 216 THR A N 1
ATOM 1666 C CA . THR A 1 216 ? -12.372 -19.803 20.293 1.00 93.94 216 THR A CA 1
ATOM 1667 C C . THR A 1 216 ? -11.254 -18.790 20.090 1.00 93.94 216 THR A C 1
ATOM 1669 O O . THR A 1 216 ? -11.493 -17.582 20.045 1.00 93.94 216 THR A O 1
ATOM 1672 N N . TYR A 1 217 ? -10.031 -19.290 19.925 1.00 94.38 217 TYR A N 1
ATOM 1673 C CA . TYR A 1 217 ? -8.928 -18.503 19.388 1.00 94.38 217 TYR A CA 1
ATOM 1674 C C . TYR A 1 217 ? -8.768 -18.787 17.889 1.00 94.38 217 TYR A C 1
ATOM 1676 O O . TYR A 1 217 ? -8.531 -19.929 17.498 1.00 94.38 217 TYR A O 1
ATOM 1684 N N . ASP A 1 218 ? -8.900 -17.761 17.057 1.00 94.81 218 ASP A N 1
ATOM 1685 C CA . ASP A 1 218 ? -8.696 -17.797 15.613 1.00 94.81 218 ASP A CA 1
ATOM 1686 C C . ASP A 1 218 ? -7.389 -17.079 15.257 1.00 94.81 218 ASP A C 1
ATOM 1688 O O . ASP A 1 218 ? -7.284 -15.852 15.338 1.00 94.81 218 ASP A O 1
ATOM 1692 N N . SER A 1 219 ? -6.389 -17.858 14.841 1.00 93.62 219 SER A N 1
ATOM 1693 C CA . SER A 1 219 ? -5.051 -17.369 14.493 1.00 93.62 219 SER A CA 1
ATOM 1694 C C . SER A 1 219 ? -5.013 -16.517 13.223 1.00 93.62 219 SER A C 1
ATOM 1696 O O . SER A 1 219 ? -4.011 -15.846 12.975 1.00 93.62 219 SER A O 1
ATOM 1698 N N . ARG A 1 220 ? -6.095 -16.488 12.431 1.00 95.00 220 ARG A N 1
ATOM 1699 C CA . ARG A 1 220 ? -6.220 -15.582 11.278 1.00 95.00 220 ARG A CA 1
ATOM 1700 C C . ARG A 1 220 ? -6.331 -14.118 11.704 1.00 95.00 220 ARG A C 1
ATOM 1702 O O . ARG A 1 220 ? -6.069 -13.242 10.884 1.00 95.00 220 ARG A O 1
ATOM 1709 N N . TYR A 1 221 ? -6.698 -13.858 12.960 1.00 95.12 221 TYR A N 1
ATOM 1710 C CA . TYR A 1 221 ? -6.734 -12.527 13.556 1.00 95.12 221 TYR A CA 1
ATOM 1711 C C . TYR A 1 221 ? -5.599 -12.396 14.579 1.00 95.12 221 TYR A C 1
ATOM 1713 O O . TYR A 1 221 ? -5.737 -12.866 15.711 1.00 95.12 221 TYR A O 1
ATOM 1721 N N . PRO A 1 222 ? -4.472 -11.744 14.237 1.00 93.69 222 PRO A N 1
ATOM 1722 C CA . PRO A 1 222 ? -3.328 -11.623 15.138 1.00 93.69 222 PRO A CA 1
ATOM 1723 C C . PRO A 1 222 ? -3.554 -10.544 16.216 1.00 93.69 222 PRO A C 1
ATOM 1725 O O . PRO A 1 222 ? -2.733 -9.650 16.402 1.00 93.69 222 PRO A O 1
ATOM 1728 N N . SER A 1 223 ? -4.687 -10.601 16.921 1.00 94.38 223 SER A N 1
ATOM 1729 C CA . SER A 1 223 ? -5.068 -9.699 18.018 1.00 94.38 223 SER A CA 1
ATOM 1730 C C . SER A 1 223 ? -4.462 -10.102 19.360 1.00 94.38 223 SER A C 1
ATOM 1732 O O . SER A 1 223 ? -4.355 -9.276 20.261 1.00 94.38 223 SER A O 1
ATOM 1734 N N . GLY A 1 224 ? -4.092 -11.379 19.508 1.00 94.44 224 GLY A N 1
ATOM 1735 C CA . GLY A 1 224 ? -3.944 -11.990 20.829 1.00 94.44 224 GLY A CA 1
ATOM 1736 C C . GLY A 1 224 ? -5.303 -12.157 21.531 1.00 94.44 224 GLY A C 1
ATOM 1737 O O . GLY A 1 224 ? -6.342 -11.873 20.925 1.00 94.44 224 GLY A O 1
ATOM 1738 N N . PRO A 1 225 ? -5.313 -12.666 22.773 1.00 94.69 225 PRO A N 1
ATOM 1739 C CA . PRO A 1 225 ? -6.530 -12.789 23.569 1.00 94.69 225 PRO A CA 1
ATOM 1740 C C . PRO A 1 225 ? -7.200 -11.434 23.814 1.00 94.69 225 PRO A C 1
ATOM 1742 O O . PRO A 1 225 ? -6.517 -10.438 24.059 1.00 94.69 225 PRO A O 1
ATOM 1745 N N . ILE A 1 226 ? -8.531 -11.403 23.763 1.00 95.62 226 ILE A N 1
ATOM 1746 C CA . ILE A 1 226 ? -9.324 -10.187 23.979 1.00 95.62 226 ILE A CA 1
ATOM 1747 C C . ILE A 1 226 ? -9.803 -10.146 25.440 1.00 95.62 226 ILE A C 1
ATOM 1749 O O . ILE A 1 226 ? -10.332 -11.148 25.930 1.00 95.62 226 ILE A O 1
ATOM 1753 N N . PRO A 1 227 ? -9.649 -9.012 26.151 1.00 93.50 227 PRO A N 1
ATOM 1754 C CA . PRO A 1 227 ? -10.031 -8.891 27.557 1.00 93.50 227 PRO A CA 1
ATOM 1755 C C . PRO A 1 227 ? -11.546 -8.678 27.718 1.00 93.50 227 PRO A C 1
ATOM 1757 O O . PRO A 1 227 ? -12.006 -7.602 28.091 1.00 93.50 227 PRO A O 1
ATOM 1760 N N . TYR A 1 228 ? -12.350 -9.703 27.423 1.00 95.62 228 TYR A N 1
ATOM 1761 C CA . TYR A 1 228 ? -13.818 -9.606 27.431 1.00 95.62 228 TYR A CA 1
ATOM 1762 C C . TYR A 1 228 ? -14.416 -9.158 28.774 1.00 95.62 228 TYR A C 1
ATOM 1764 O O . TYR A 1 228 ? -15.412 -8.440 28.779 1.00 95.62 228 TYR A O 1
ATOM 1772 N N . TYR A 1 229 ? -13.800 -9.533 29.900 1.00 94.31 229 TYR A N 1
ATOM 1773 C CA . TYR A 1 229 ? -14.236 -9.092 31.230 1.00 94.31 229 TYR A CA 1
ATOM 1774 C C . TYR A 1 229 ? -14.073 -7.583 31.424 1.00 94.31 229 TYR A C 1
ATOM 1776 O O . TYR A 1 229 ? -15.029 -6.921 31.821 1.00 94.31 229 TYR A O 1
ATOM 1784 N N . ASP A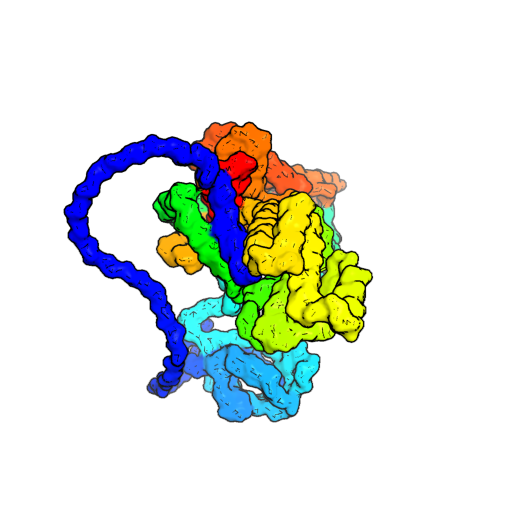 1 230 ? -12.911 -7.029 31.072 1.00 93.88 230 ASP A N 1
ATOM 1785 C CA . ASP A 1 230 ? -12.675 -5.586 31.171 1.00 93.88 230 ASP A CA 1
ATOM 1786 C C . ASP A 1 230 ? -13.598 -4.815 30.218 1.00 93.88 230 ASP A C 1
ATOM 1788 O O . ASP A 1 230 ? -14.130 -3.769 30.583 1.00 93.88 230 ASP A O 1
ATOM 1792 N N . LEU A 1 231 ? -13.858 -5.364 29.023 1.00 95.25 231 LEU A N 1
ATOM 1793 C CA . LEU A 1 231 ? -14.802 -4.775 28.072 1.00 95.25 231 LEU A CA 1
ATOM 1794 C C . LEU A 1 231 ? -16.234 -4.762 28.593 1.00 95.25 231 LEU A C 1
ATOM 1796 O O . LEU A 1 231 ? -16.933 -3.772 28.397 1.00 95.25 231 LEU A O 1
ATOM 1800 N N . LEU A 1 232 ? -16.681 -5.839 29.244 1.00 95.81 232 LEU A N 1
ATOM 1801 C CA . LEU A 1 232 ? -18.032 -5.900 29.791 1.00 95.81 232 LEU A CA 1
ATOM 1802 C C . LEU A 1 232 ? -18.186 -4.954 30.981 1.00 95.81 232 LEU A C 1
ATOM 1804 O O . LEU A 1 232 ? -19.173 -4.228 31.040 1.00 95.81 232 LEU A O 1
ATOM 1808 N N . ALA A 1 233 ? -17.207 -4.916 31.887 1.00 93.56 233 ALA A N 1
ATOM 1809 C CA . ALA A 1 233 ? -17.210 -3.978 33.006 1.00 93.56 233 ALA A CA 1
ATOM 1810 C C . ALA A 1 233 ? -17.261 -2.515 32.519 1.00 93.56 233 ALA A C 1
ATOM 1812 O O . ALA A 1 233 ? -18.015 -1.703 33.052 1.00 93.56 233 ALA A O 1
ATOM 1813 N N . ASP A 1 234 ? -16.508 -2.184 31.468 1.00 92.81 234 ASP A N 1
ATOM 1814 C CA . ASP A 1 234 ? -16.523 -0.858 30.841 1.00 92.81 234 ASP A CA 1
ATOM 1815 C C . ASP A 1 234 ? -17.861 -0.553 30.131 1.00 92.81 234 ASP A C 1
ATOM 1817 O O . ASP A 1 234 ? -18.423 0.534 30.281 1.00 92.81 234 ASP A O 1
ATOM 1821 N N . ALA A 1 235 ? -18.419 -1.528 29.404 1.00 94.12 235 ALA A N 1
ATOM 1822 C CA . ALA A 1 235 ? -19.701 -1.397 28.705 1.00 94.12 235 ALA A CA 1
ATOM 1823 C C . ALA A 1 235 ? -20.901 -1.287 29.661 1.00 94.12 235 ALA A C 1
ATOM 1825 O O . ALA A 1 235 ? -21.871 -0.604 29.352 1.00 94.12 235 ALA A O 1
ATOM 1826 N N . LEU A 1 236 ? -20.863 -1.949 30.819 1.00 92.69 236 LEU A N 1
ATOM 1827 C CA . LEU A 1 236 ? -21.920 -1.861 31.831 1.00 92.69 236 LEU A CA 1
ATOM 1828 C C . LEU A 1 236 ? -22.017 -0.459 32.443 1.00 92.69 236 LEU A C 1
ATOM 1830 O O . LEU A 1 236 ? -23.124 0.026 32.694 1.00 92.69 236 LEU A O 1
ATOM 1834 N N . ASN A 1 237 ? -20.871 0.200 32.635 1.00 89.50 237 ASN A N 1
ATOM 1835 C CA . ASN A 1 237 ? -20.815 1.579 33.119 1.00 89.50 237 ASN A CA 1
ATOM 1836 C C . ASN A 1 237 ? -21.394 2.559 32.090 1.00 89.50 237 ASN A C 1
ATOM 1838 O O . ASN A 1 237 ? -22.192 3.425 32.445 1.00 89.50 237 ASN A O 1
ATOM 1842 N N . ASP A 1 238 ? -21.026 2.402 30.817 1.00 88.94 238 ASP A N 1
ATOM 1843 C CA . ASP A 1 238 ? -21.572 3.195 29.716 1.00 88.94 238 ASP A CA 1
ATOM 1844 C C . ASP A 1 238 ? -21.720 2.336 28.437 1.00 88.94 238 ASP A C 1
ATOM 1846 O O . ASP A 1 238 ? -20.732 2.103 27.728 1.00 88.94 238 ASP A O 1
ATOM 1850 N N . PRO A 1 239 ? -22.949 1.867 28.129 1.00 88.44 239 PRO A N 1
ATOM 1851 C CA . PRO A 1 239 ? -23.220 0.972 27.005 1.00 88.44 239 PRO A CA 1
ATOM 1852 C C . PRO A 1 239 ? -23.434 1.708 25.674 1.00 88.44 239 PRO A C 1
ATOM 1854 O O . PRO A 1 239 ? -23.735 1.071 24.660 1.00 88.44 239 PRO A O 1
ATOM 1857 N N . TYR A 1 240 ? -23.300 3.034 25.638 1.00 90.19 240 TYR A N 1
ATOM 1858 C CA . TYR A 1 240 ? -23.394 3.833 24.414 1.00 90.19 240 TYR A CA 1
ATOM 185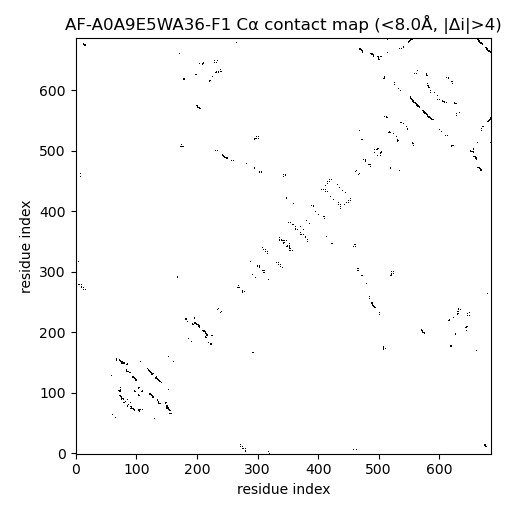9 C C . TYR A 1 240 ? -22.100 4.628 24.207 1.00 90.19 240 TYR A C 1
ATOM 1861 O O . TYR A 1 240 ? -22.128 5.853 24.208 1.00 90.19 240 TYR A O 1
ATOM 1869 N N . PRO A 1 241 ? -20.953 3.934 24.047 1.00 90.00 241 PRO A N 1
ATOM 1870 C CA . PRO A 1 241 ? -19.675 4.603 23.876 1.00 90.00 241 PRO A CA 1
ATOM 1871 C C . PRO A 1 241 ? -19.665 5.484 22.625 1.00 90.00 241 PRO A C 1
ATOM 1873 O O . PRO A 1 241 ? -20.018 5.031 21.535 1.00 90.00 241 PRO A O 1
ATOM 1876 N N . GLU A 1 242 ? -19.172 6.709 22.787 1.00 89.31 242 GLU A N 1
ATOM 1877 C CA . GLU A 1 242 ? -18.908 7.642 21.696 1.00 89.31 242 GLU A CA 1
ATOM 1878 C C . GLU A 1 242 ? -17.424 8.015 21.652 1.00 89.31 242 GLU A C 1
ATOM 1880 O O . GLU A 1 242 ? -16.735 8.105 22.673 1.00 89.31 242 GLU A O 1
ATOM 1885 N N . PHE A 1 243 ? -16.929 8.226 20.438 1.00 89.81 243 PHE A N 1
ATOM 1886 C CA . PHE A 1 243 ? -15.546 8.573 20.153 1.00 89.81 243 PHE A CA 1
ATOM 1887 C C . PHE A 1 243 ? -15.494 9.401 18.869 1.00 89.81 243 PHE A C 1
ATOM 1889 O O . PHE A 1 243 ? -16.197 9.094 17.908 1.00 89.81 243 PHE A O 1
ATOM 1896 N N . SER A 1 244 ? -14.645 10.427 18.841 1.00 87.88 244 SER A N 1
ATOM 1897 C CA . SER A 1 244 ? -14.341 11.167 17.615 1.00 87.88 244 SER A CA 1
ATOM 1898 C C . SER A 1 244 ? -12.915 11.688 17.659 1.00 87.88 244 SER A C 1
ATOM 1900 O O . SER A 1 244 ? -12.425 12.103 18.717 1.00 87.88 244 SER A O 1
ATOM 1902 N N . LEU A 1 245 ? -12.275 11.742 16.496 1.00 86.94 245 LEU A N 1
ATOM 1903 C CA . LEU A 1 245 ? -11.164 12.660 16.307 1.00 86.94 245 LEU A CA 1
ATOM 1904 C C . LEU A 1 245 ? -11.755 14.052 16.069 1.00 86.94 245 LEU A C 1
ATOM 1906 O O . LEU A 1 245 ? -12.796 14.195 15.438 1.00 86.94 245 LEU A O 1
ATOM 1910 N N . ASP A 1 246 ? -11.157 15.076 16.657 1.00 80.88 246 ASP A N 1
ATOM 1911 C CA . ASP A 1 246 ? -11.645 16.443 16.572 1.00 80.88 246 ASP A CA 1
ATOM 1912 C C . ASP A 1 246 ? -10.977 17.183 15.418 1.00 80.88 246 ASP A C 1
ATOM 1914 O O . ASP A 1 246 ? -9.749 17.333 15.373 1.00 80.88 246 ASP A O 1
ATOM 1918 N N . LEU A 1 247 ? -11.799 17.686 14.500 1.00 77.81 247 LEU A N 1
ATOM 1919 C CA . LEU A 1 247 ? -11.333 18.516 13.402 1.00 77.81 247 LEU A CA 1
ATOM 1920 C C . LEU A 1 247 ? -10.900 19.906 13.877 1.00 77.81 247 LEU A C 1
ATOM 1922 O O . LEU A 1 247 ? -9.951 20.453 13.315 1.00 77.81 247 LEU A O 1
ATOM 1926 N N . GLU A 1 248 ? -11.554 20.487 14.890 1.00 79.69 248 GLU A N 1
ATOM 1927 C CA . GLU A 1 248 ? -11.343 21.892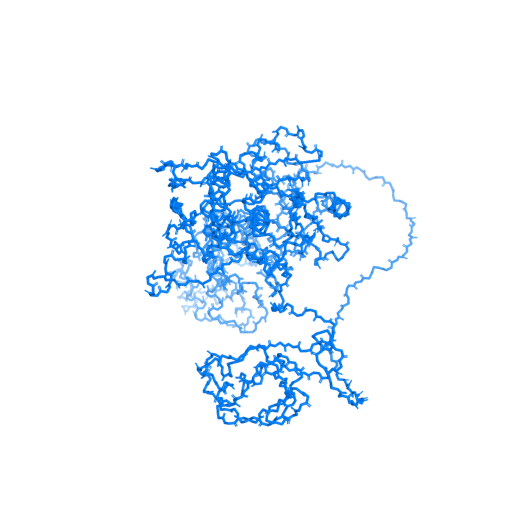 15.274 1.00 79.69 248 GLU A CA 1
ATOM 1928 C C . GLU A 1 248 ? -9.882 22.181 15.637 1.00 79.69 248 GLU A C 1
ATOM 1930 O O . GLU A 1 248 ? -9.308 23.166 15.161 1.00 79.69 248 GLU A O 1
ATOM 1935 N N . SER A 1 249 ? -9.242 21.274 16.382 1.00 73.94 249 SER A N 1
ATOM 1936 C CA . SER A 1 249 ? -7.814 21.364 16.719 1.00 73.94 249 SER A CA 1
ATOM 1937 C C . SER A 1 249 ? -6.904 21.342 15.483 1.00 73.94 249 SER A C 1
ATOM 1939 O O . SER A 1 249 ? -5.817 21.917 15.491 1.00 73.94 249 SER A O 1
ATOM 1941 N N . SER A 1 250 ? -7.355 20.691 14.407 1.00 76.38 250 SER A N 1
ATOM 1942 C CA . SER A 1 250 ? -6.592 20.471 13.178 1.00 76.38 250 SER A CA 1
ATOM 1943 C C . SER A 1 250 ? -6.689 21.655 12.212 1.00 76.38 250 SER A C 1
ATOM 1945 O O . SER A 1 250 ? -5.791 21.847 11.390 1.00 76.38 250 SER A O 1
ATOM 1947 N N . LEU A 1 251 ? -7.755 22.467 12.292 1.00 81.81 251 LEU A N 1
ATOM 1948 C CA . LEU A 1 251 ? -8.101 23.480 11.281 1.00 81.81 251 LEU A CA 1
ATOM 1949 C C . LEU A 1 251 ? -6.971 24.480 10.998 1.00 81.81 251 LEU A C 1
ATOM 1951 O O . LEU A 1 251 ? -6.764 24.857 9.846 1.00 81.81 251 LEU A O 1
ATOM 1955 N N . SER A 1 252 ? -6.227 24.904 12.024 1.00 85.06 252 SER A N 1
ATOM 1956 C CA . SER A 1 252 ? -5.111 25.851 11.869 1.00 85.06 252 SER A CA 1
ATOM 1957 C C . SER A 1 252 ? -3.944 25.243 11.085 1.00 85.06 252 SER A C 1
ATOM 1959 O O . SER A 1 252 ? -3.444 25.852 10.137 1.00 85.06 252 SER A O 1
ATOM 1961 N N . SER A 1 253 ? -3.537 24.019 11.435 1.00 84.06 253 SER A N 1
ATOM 1962 C CA . SER A 1 253 ? -2.468 23.298 10.736 1.00 84.06 253 SER A CA 1
ATOM 1963 C C . SER A 1 253 ? -2.889 22.920 9.320 1.00 84.06 253 SER A C 1
ATOM 1965 O O . SER A 1 253 ? -2.121 23.145 8.389 1.00 84.06 253 SER A O 1
ATOM 1967 N N . ILE A 1 254 ? -4.129 22.450 9.136 1.00 84.00 254 ILE A N 1
ATOM 1968 C CA . ILE A 1 254 ? -4.701 22.165 7.814 1.00 84.00 254 ILE A CA 1
ATOM 1969 C C . ILE A 1 254 ? -4.676 23.427 6.949 1.00 84.00 254 ILE A C 1
ATOM 1971 O O . ILE A 1 254 ? -4.190 23.376 5.825 1.00 84.00 254 ILE A O 1
ATOM 1975 N N . ARG A 1 255 ? -5.126 24.580 7.465 1.00 84.81 255 ARG A N 1
ATOM 1976 C CA . ARG A 1 255 ? -5.115 25.841 6.708 1.00 84.81 255 ARG A CA 1
ATOM 1977 C C . ARG A 1 255 ? -3.701 26.241 6.288 1.00 84.81 255 ARG A C 1
ATOM 1979 O O . ARG A 1 255 ? -3.497 26.546 5.125 1.00 84.81 255 ARG A O 1
ATOM 1986 N N . LYS A 1 256 ? -2.708 26.138 7.177 1.00 87.94 256 LYS A N 1
ATOM 1987 C CA . LYS A 1 256 ? -1.298 26.411 6.833 1.00 87.94 256 LYS A CA 1
ATOM 1988 C C . LYS A 1 256 ? -0.755 25.469 5.758 1.00 87.94 256 LYS A C 1
ATOM 1990 O O . LYS A 1 256 ? -0.014 25.914 4.886 1.00 87.94 256 LYS A O 1
ATOM 1995 N N . ILE A 1 257 ? -1.108 24.183 5.822 1.00 86.19 257 ILE A N 1
ATOM 1996 C CA . ILE A 1 257 ? -0.735 23.214 4.784 1.00 86.19 257 ILE A CA 1
ATOM 1997 C C . ILE A 1 257 ? -1.371 23.618 3.455 1.00 86.19 257 ILE A C 1
ATOM 1999 O O . ILE A 1 257 ? -0.667 23.680 2.454 1.00 86.19 257 ILE A O 1
ATOM 2003 N N . LYS A 1 258 ? -2.663 23.957 3.450 1.00 82.88 258 LYS A N 1
ATOM 2004 C CA . LYS A 1 258 ? -3.393 24.407 2.257 1.00 82.88 258 LYS A CA 1
ATOM 2005 C C . LYS A 1 258 ? -2.804 25.682 1.658 1.00 82.88 258 LYS A C 1
ATOM 2007 O O . LYS A 1 258 ? -2.509 25.710 0.470 1.00 82.88 258 LYS A O 1
ATOM 2012 N N . ASP A 1 259 ? -2.574 26.704 2.477 1.00 86.25 259 ASP A N 1
ATOM 2013 C CA . ASP A 1 259 ? -2.045 28.001 2.043 1.00 86.25 259 ASP A CA 1
ATOM 2014 C C . ASP A 1 259 ? -0.649 27.870 1.416 1.00 86.25 259 ASP A C 1
ATOM 2016 O O . ASP A 1 259 ? -0.300 28.626 0.512 1.00 86.25 259 ASP A O 1
ATOM 2020 N N . PHE A 1 260 ? 0.146 26.896 1.870 1.00 88.25 260 PHE A N 1
ATOM 2021 C CA . PHE A 1 260 ? 1.441 26.586 1.274 1.00 88.25 260 PHE A CA 1
ATOM 2022 C C . PHE A 1 260 ? 1.315 25.706 0.023 1.00 88.25 260 PHE A C 1
ATOM 2024 O O . PHE A 1 260 ? 1.914 26.008 -1.008 1.00 88.25 260 PHE A O 1
ATOM 2031 N N . MET A 1 261 ? 0.555 24.612 0.106 1.00 84.81 261 MET A N 1
ATOM 2032 C CA . MET A 1 261 ? 0.505 23.610 -0.956 1.00 84.81 261 MET A CA 1
ATOM 2033 C C . MET A 1 261 ? -0.287 24.097 -2.164 1.00 84.81 261 MET A C 1
ATOM 2035 O O . MET A 1 261 ? 0.179 23.890 -3.273 1.00 84.81 261 MET A O 1
ATOM 2039 N N . ASN A 1 262 ? -1.413 24.794 -2.002 1.00 79.56 262 ASN A N 1
ATOM 2040 C CA . ASN A 1 262 ? -2.251 25.236 -3.124 1.00 79.56 262 ASN A CA 1
ATOM 2041 C C . ASN A 1 262 ? -1.486 26.065 -4.185 1.00 79.56 262 ASN A C 1
ATOM 2043 O O . ASN A 1 262 ? -1.519 25.684 -5.359 1.00 79.56 262 ASN A O 1
ATOM 2047 N N . PRO A 1 263 ? -0.755 27.149 -3.841 1.00 83.25 263 PRO A N 1
ATOM 2048 C CA . PRO A 1 263 ? 0.037 27.884 -4.830 1.00 83.25 263 PRO A CA 1
ATOM 2049 C C . PRO A 1 263 ? 1.210 27.060 -5.378 1.00 83.25 263 PRO A C 1
ATOM 2051 O O . PRO A 1 263 ? 1.547 27.188 -6.556 1.00 83.25 263 PRO A O 1
ATOM 2054 N N . GLU A 1 264 ? 1.807 26.183 -4.565 1.00 85.00 264 GLU A N 1
ATOM 2055 C CA . GLU A 1 264 ? 2.848 25.266 -5.035 1.00 85.00 264 GLU A CA 1
ATOM 2056 C C . GLU A 1 264 ? 2.277 24.287 -6.077 1.00 85.00 264 GLU A C 1
ATOM 2058 O O . GLU A 1 264 ? 2.896 24.079 -7.116 1.00 85.00 264 GLU A O 1
ATOM 2063 N N . MET A 1 265 ? 1.063 23.756 -5.874 1.00 77.56 265 MET A N 1
ATOM 2064 C CA . MET A 1 265 ? 0.401 22.839 -6.811 1.00 77.56 265 MET A CA 1
ATOM 2065 C C . MET A 1 265 ? 0.074 23.551 -8.126 1.00 77.56 265 MET A C 1
ATOM 2067 O O . MET A 1 265 ? 0.306 23.003 -9.203 1.00 77.56 265 MET A O 1
ATOM 2071 N N . GLN A 1 266 ? -0.392 24.802 -8.061 1.00 76.12 266 GLN A N 1
ATOM 2072 C CA . GLN A 1 266 ? -0.609 25.626 -9.254 1.00 76.12 266 GLN A CA 1
ATOM 2073 C C . GLN A 1 266 ? 0.695 25.872 -10.016 1.00 76.12 266 GLN A C 1
ATOM 2075 O O . GLN A 1 266 ? 0.720 25.780 -11.242 1.00 76.12 266 GLN A O 1
ATOM 2080 N N . ARG A 1 267 ? 1.794 26.160 -9.311 1.00 80.88 267 ARG A N 1
ATOM 2081 C CA . ARG A 1 267 ? 3.109 26.349 -9.930 1.00 80.88 267 ARG A CA 1
ATOM 2082 C C . ARG A 1 267 ? 3.610 25.069 -10.591 1.00 80.88 267 ARG A C 1
ATOM 2084 O O . ARG A 1 267 ? 4.082 25.131 -11.722 1.00 80.88 267 ARG A O 1
ATOM 2091 N N . ILE A 1 268 ? 3.484 23.937 -9.899 1.00 76.38 268 ILE A N 1
ATOM 2092 C CA . ILE A 1 268 ? 3.798 22.606 -10.424 1.00 76.38 268 ILE A CA 1
ATOM 2093 C C . ILE A 1 268 ? 3.014 22.378 -11.719 1.00 76.38 268 ILE A C 1
ATOM 2095 O O . ILE A 1 268 ? 3.632 22.096 -12.737 1.00 76.38 268 ILE A O 1
ATOM 2099 N N . SER A 1 269 ? 1.696 22.601 -11.719 1.00 70.00 269 SER A N 1
ATOM 2100 C CA . SER A 1 269 ? 0.832 22.400 -12.891 1.00 70.00 269 SER A CA 1
ATOM 2101 C C . SER A 1 269 ? 1.115 23.360 -14.058 1.00 70.00 269 SER A C 1
ATOM 2103 O O . SER A 1 269 ? 1.010 22.957 -15.216 1.00 70.00 269 SER A O 1
ATOM 2105 N N . ASN A 1 270 ? 1.439 24.628 -13.786 1.00 73.19 270 ASN A N 1
ATOM 2106 C CA . ASN A 1 270 ? 1.562 25.668 -14.818 1.00 73.19 270 ASN A CA 1
ATOM 2107 C C . ASN A 1 270 ? 2.964 25.763 -15.439 1.00 73.19 270 ASN A C 1
ATOM 2109 O O . ASN A 1 270 ? 3.095 26.184 -16.589 1.00 73.19 270 ASN A O 1
ATOM 2113 N N . ASP A 1 271 ? 4.013 25.390 -14.703 1.00 77.38 271 ASP A N 1
ATOM 2114 C CA . ASP A 1 271 ? 5.395 25.380 -15.188 1.00 77.38 271 ASP A CA 1
ATOM 2115 C C . ASP A 1 271 ? 5.889 23.937 -15.312 1.00 77.38 271 ASP A C 1
ATOM 2117 O O . ASP A 1 271 ? 6.317 23.305 -14.346 1.00 77.38 271 ASP A O 1
ATOM 2121 N N . VAL A 1 272 ? 5.862 23.429 -16.545 1.00 71.00 272 VAL A N 1
ATOM 2122 C CA . VAL A 1 272 ? 6.246 22.052 -16.879 1.00 71.00 272 VAL A CA 1
ATOM 2123 C C . VAL A 1 272 ? 7.679 21.726 -16.448 1.00 71.00 272 VAL A C 1
ATOM 2125 O O . VAL A 1 272 ? 7.937 20.618 -15.981 1.00 71.00 272 VAL A O 1
ATOM 2128 N N . GLU A 1 273 ? 8.631 22.648 -16.598 1.00 76.19 273 GLU A N 1
ATOM 2129 C CA . GLU A 1 273 ? 10.029 22.384 -16.232 1.00 76.19 273 GLU A CA 1
ATOM 2130 C C . GLU A 1 273 ? 10.230 22.400 -14.718 1.00 76.19 273 GLU A C 1
ATOM 2132 O O . GLU A 1 273 ? 11.008 21.606 -14.177 1.00 76.19 273 GLU A O 1
ATOM 2137 N N . TYR A 1 274 ? 9.504 23.266 -14.015 1.00 81.56 274 TYR A N 1
ATOM 2138 C CA . TYR A 1 274 ? 9.473 23.255 -12.562 1.00 81.56 274 TYR A CA 1
ATOM 2139 C C . TYR A 1 274 ? 8.802 21.987 -12.014 1.00 81.56 274 TYR A C 1
ATOM 2141 O O . TYR A 1 274 ? 9.418 21.292 -11.205 1.00 81.56 274 TYR A O 1
ATOM 2149 N N . GLY A 1 275 ? 7.605 21.633 -12.494 1.00 73.69 275 GLY A N 1
ATOM 2150 C CA . GLY A 1 275 ? 6.861 20.440 -12.076 1.00 73.69 275 GLY A CA 1
ATOM 2151 C C . GLY A 1 275 ? 7.652 19.148 -12.293 1.00 73.69 275 GLY A C 1
ATOM 2152 O O . GLY A 1 275 ? 7.749 18.311 -11.395 1.00 73.69 275 GLY A O 1
ATOM 2153 N N . LYS A 1 276 ? 8.351 19.036 -13.430 1.00 72.31 276 LYS A N 1
ATOM 2154 C CA . LYS A 1 276 ? 9.327 17.967 -13.697 1.00 72.31 276 LYS A CA 1
ATOM 2155 C C . LYS A 1 276 ? 10.402 17.862 -12.622 1.00 72.31 276 LYS A C 1
ATOM 2157 O O . LYS A 1 276 ? 10.593 16.799 -12.033 1.00 72.31 276 LYS A O 1
ATOM 2162 N N . LYS A 1 277 ? 11.122 18.960 -12.367 1.00 79.81 277 LYS A N 1
ATOM 2163 C CA . LYS A 1 277 ? 12.204 18.994 -11.368 1.00 79.81 277 LYS A CA 1
ATOM 2164 C C . LYS A 1 277 ? 11.676 18.657 -9.979 1.00 79.81 277 LYS A C 1
ATOM 2166 O O . LYS A 1 277 ? 12.323 17.917 -9.241 1.00 79.81 277 LYS A O 1
ATOM 2171 N N . TRP A 1 278 ? 10.500 19.172 -9.644 1.00 82.94 278 TRP A N 1
ATOM 2172 C CA . TRP A 1 278 ? 9.827 18.911 -8.385 1.00 82.94 278 TRP A CA 1
ATOM 2173 C C . TRP A 1 278 ? 9.530 17.420 -8.194 1.00 82.94 278 TRP A C 1
ATOM 2175 O O . TRP A 1 278 ? 9.988 16.824 -7.218 1.00 82.94 278 TRP A O 1
ATOM 2185 N N . MET A 1 279 ? 8.866 16.791 -9.170 1.00 76.75 279 MET A N 1
ATOM 2186 C CA . MET A 1 279 ? 8.539 15.362 -9.141 1.00 76.75 279 MET A CA 1
ATOM 2187 C C . MET A 1 279 ? 9.792 14.490 -9.051 1.00 76.75 279 MET A C 1
ATOM 2189 O O . MET A 1 279 ? 9.827 13.536 -8.273 1.00 76.75 279 MET A O 1
ATOM 2193 N N . VAL A 1 280 ? 10.849 14.833 -9.799 1.00 75.69 280 VAL A N 1
ATOM 2194 C CA . VAL A 1 280 ? 12.142 14.135 -9.723 1.00 75.69 280 VAL A CA 1
ATOM 2195 C C . VAL A 1 280 ? 12.717 14.201 -8.315 1.00 75.69 280 VAL A C 1
ATOM 2197 O O . VAL A 1 280 ? 13.125 13.174 -7.775 1.00 75.69 280 VAL A O 1
ATOM 2200 N N . ASN A 1 281 ? 12.736 15.384 -7.706 1.00 83.19 281 ASN A N 1
ATOM 2201 C CA . ASN A 1 281 ? 13.296 15.572 -6.372 1.00 83.19 281 ASN A CA 1
ATOM 2202 C C . ASN A 1 281 ? 12.499 14.810 -5.307 1.00 83.19 281 ASN A C 1
ATOM 2204 O O . ASN A 1 281 ? 13.100 14.157 -4.449 1.00 83.19 281 ASN A O 1
ATOM 2208 N N . MET A 1 282 ? 11.167 14.850 -5.382 1.00 84.06 282 MET A N 1
ATOM 2209 C CA . MET A 1 282 ? 10.279 14.114 -4.481 1.00 84.06 282 MET A CA 1
ATOM 2210 C C . MET A 1 282 ? 10.461 12.604 -4.627 1.00 84.06 282 MET A C 1
ATOM 2212 O O . MET A 1 282 ? 10.783 11.915 -3.657 1.00 84.06 282 MET A O 1
ATOM 2216 N N . GLY A 1 283 ? 10.338 12.087 -5.850 1.00 80.31 283 GLY A N 1
ATOM 2217 C CA . GLY A 1 283 ? 10.488 10.662 -6.119 1.00 80.31 283 GLY A CA 1
ATOM 2218 C C . GLY A 1 283 ? 11.877 10.147 -5.749 1.00 80.31 283 GLY A C 1
ATOM 2219 O O . GLY A 1 283 ? 11.984 9.119 -5.091 1.00 80.31 283 GLY A O 1
ATOM 2220 N N . MET A 1 284 ? 12.951 10.878 -6.060 1.00 81.56 284 MET A N 1
ATOM 2221 C CA . MET A 1 284 ? 14.307 10.467 -5.672 1.00 81.56 284 MET A CA 1
ATOM 2222 C C . MET A 1 284 ? 14.521 10.498 -4.160 1.00 81.56 284 MET A C 1
ATOM 2224 O O . MET A 1 284 ? 15.218 9.633 -3.633 1.00 81.56 284 MET A O 1
ATOM 2228 N N . SER A 1 285 ? 13.895 11.439 -3.455 1.00 85.62 285 SER A N 1
ATOM 2229 C CA . SER A 1 285 ? 13.937 11.503 -1.993 1.00 85.62 285 SER A CA 1
ATOM 2230 C C . SER A 1 285 ? 13.231 10.309 -1.346 1.00 85.62 285 SER A C 1
ATOM 2232 O O . SER A 1 285 ? 13.672 9.846 -0.299 1.00 85.62 285 SER A O 1
ATOM 2234 N N . ILE A 1 286 ? 12.192 9.764 -1.986 1.00 86.25 286 ILE A N 1
ATOM 2235 C CA . ILE A 1 286 ? 11.516 8.532 -1.559 1.00 86.25 286 ILE A CA 1
ATOM 2236 C C . ILE A 1 286 ? 12.361 7.307 -1.919 1.00 86.25 286 ILE A C 1
ATOM 2238 O O . ILE A 1 286 ? 12.710 6.508 -1.052 1.00 86.25 286 ILE A O 1
ATOM 2242 N N . LEU A 1 287 ? 12.729 7.160 -3.193 1.00 83.81 287 LEU A N 1
ATOM 2243 C CA . LEU A 1 287 ? 13.382 5.960 -3.720 1.00 83.81 287 LEU A CA 1
ATOM 2244 C C . LEU A 1 287 ? 14.781 5.742 -3.124 1.00 83.81 287 LEU A C 1
ATOM 2246 O O . LEU A 1 287 ? 15.120 4.613 -2.754 1.00 83.81 287 LEU A O 1
ATOM 2250 N N . ASN A 1 288 ? 15.561 6.814 -2.949 1.00 82.50 288 ASN A N 1
ATOM 2251 C CA . ASN A 1 288 ? 16.904 6.748 -2.361 1.00 82.50 288 ASN A CA 1
ATOM 2252 C C . ASN A 1 288 ? 16.903 6.761 -0.829 1.00 82.50 288 ASN A C 1
ATOM 2254 O O . ASN A 1 288 ? 17.970 6.653 -0.223 1.00 82.50 288 ASN A O 1
ATOM 2258 N N . SER A 1 289 ? 15.741 6.907 -0.187 1.00 83.38 289 SER A N 1
ATOM 2259 C CA . SER A 1 289 ? 15.668 6.885 1.270 1.00 83.38 289 SER A CA 1
ATOM 2260 C C . SER A 1 289 ? 16.086 5.520 1.817 1.00 83.38 289 SER A C 1
ATOM 2262 O O . SER A 1 289 ? 15.625 4.474 1.345 1.00 83.38 289 SER A O 1
ATOM 2264 N N . ASN A 1 290 ? 16.932 5.545 2.847 1.00 80.44 290 ASN A N 1
ATOM 2265 C CA . ASN A 1 290 ? 17.217 4.385 3.693 1.00 80.44 290 ASN A CA 1
ATOM 2266 C C . ASN A 1 290 ? 16.204 4.249 4.841 1.00 80.44 290 ASN A C 1
ATOM 2268 O O . ASN A 1 290 ? 16.216 3.243 5.546 1.00 80.44 290 ASN A O 1
ATOM 2272 N N . ASP A 1 291 ? 15.358 5.261 5.048 1.00 81.56 291 ASP A N 1
ATOM 2273 C CA . ASP A 1 291 ? 14.318 5.228 6.069 1.00 81.56 291 ASP A CA 1
ATOM 2274 C C . ASP A 1 291 ? 13.139 4.376 5.586 1.00 81.56 291 ASP A C 1
ATOM 2276 O O . ASP A 1 291 ? 12.822 4.337 4.393 1.00 81.56 291 ASP A O 1
ATOM 2280 N N . SER A 1 292 ? 12.452 3.732 6.528 1.00 81.56 292 SER A N 1
ATOM 2281 C CA . SER A 1 292 ? 11.198 3.043 6.240 1.00 81.56 292 SER A CA 1
ATOM 2282 C C . SER A 1 292 ? 10.124 4.085 5.937 1.00 81.56 292 SER A C 1
ATOM 2284 O O . SER A 1 292 ? 9.689 4.798 6.839 1.00 81.56 292 SER A O 1
ATOM 2286 N N . MET A 1 293 ? 9.708 4.178 4.673 1.00 87.31 293 MET A N 1
ATOM 2287 C CA . MET A 1 293 ? 8.709 5.141 4.204 1.00 87.31 293 MET A CA 1
ATOM 2288 C C . MET A 1 293 ? 7.508 4.419 3.591 1.00 87.31 293 MET A C 1
ATOM 2290 O O . MET A 1 293 ? 7.722 3.525 2.760 1.00 87.31 293 MET A O 1
ATOM 2294 N N . PRO A 1 294 ? 6.265 4.795 3.949 1.00 90.25 294 PRO A N 1
ATOM 2295 C CA . PRO A 1 294 ? 5.076 4.169 3.384 1.00 90.25 294 PRO A CA 1
ATOM 2296 C C . PRO A 1 294 ? 5.007 4.352 1.861 1.00 90.25 294 PRO A C 1
ATOM 2298 O O . PRO A 1 294 ? 4.706 3.392 1.160 1.00 90.25 294 PRO A O 1
ATOM 2301 N N . GLU A 1 295 ? 5.417 5.506 1.323 1.00 90.25 295 GLU A N 1
ATOM 2302 C CA . GLU A 1 295 ? 5.466 5.758 -0.123 1.00 90.25 295 GLU A CA 1
ATOM 2303 C C . GLU A 1 295 ? 6.385 4.759 -0.837 1.00 90.25 295 GLU A C 1
ATOM 2305 O O . GLU A 1 295 ? 6.002 4.142 -1.830 1.00 90.25 295 GLU A O 1
ATOM 2310 N N . LYS A 1 296 ? 7.600 4.550 -0.307 1.00 90.12 296 LYS A N 1
ATOM 2311 C CA . LYS A 1 296 ? 8.562 3.595 -0.878 1.00 90.12 296 LYS A CA 1
ATOM 2312 C C . LYS A 1 296 ? 8.022 2.169 -0.796 1.00 90.12 296 LYS A C 1
ATOM 2314 O O . LYS A 1 296 ? 8.137 1.421 -1.763 1.00 90.12 296 LYS A O 1
ATOM 2319 N N . ALA A 1 297 ? 7.411 1.797 0.328 1.00 91.62 297 ALA A N 1
ATOM 2320 C CA . ALA A 1 297 ? 6.808 0.480 0.499 1.00 91.62 297 ALA A CA 1
ATOM 2321 C C . ALA A 1 297 ? 5.661 0.238 -0.500 1.00 91.62 297 ALA A C 1
ATOM 2323 O O . ALA A 1 297 ? 5.593 -0.840 -1.091 1.00 91.62 297 ALA A O 1
ATOM 2324 N N . VAL A 1 298 ? 4.819 1.246 -0.753 1.00 90.81 298 VAL A N 1
ATOM 2325 C CA . VAL A 1 298 ? 3.764 1.205 -1.779 1.00 90.81 298 VAL A CA 1
ATOM 2326 C C . VAL A 1 298 ? 4.356 1.000 -3.176 1.00 90.81 298 VAL A C 1
ATOM 2328 O O . VAL A 1 298 ? 3.909 0.097 -3.882 1.00 90.81 298 VAL A O 1
ATOM 2331 N N . VAL A 1 299 ? 5.399 1.754 -3.560 1.00 88.56 299 VAL A N 1
ATOM 2332 C CA . VAL A 1 299 ? 6.088 1.573 -4.859 1.00 88.56 299 VAL A CA 1
ATOM 2333 C C . VAL A 1 299 ? 6.576 0.139 -5.027 1.00 88.56 299 VAL A C 1
ATOM 2335 O O . VAL A 1 299 ? 6.265 -0.509 -6.025 1.00 88.56 299 VAL A O 1
ATOM 2338 N N . LEU A 1 300 ? 7.333 -0.363 -4.049 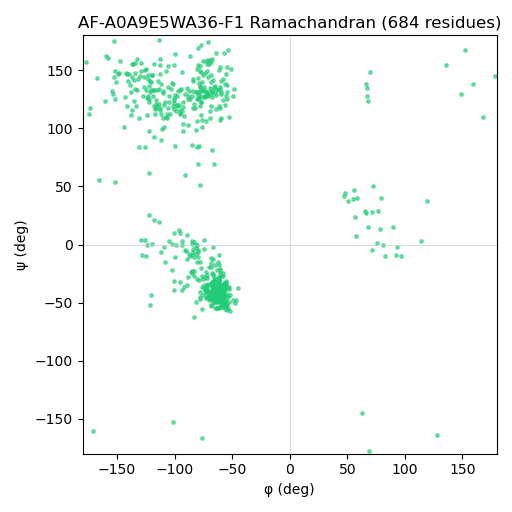1.00 90.06 300 LEU A N 1
ATOM 2339 C CA . LEU A 1 300 ? 7.927 -1.699 -4.114 1.00 90.06 300 LEU A CA 1
ATOM 2340 C C . LEU A 1 300 ? 6.853 -2.786 -4.184 1.00 90.06 300 LEU A C 1
ATOM 2342 O O . LEU A 1 300 ? 6.978 -3.746 -4.944 1.00 90.06 300 LEU A O 1
ATOM 2346 N N . LYS A 1 301 ? 5.769 -2.621 -3.424 1.00 91.31 301 LYS A N 1
ATOM 2347 C CA . LYS A 1 301 ? 4.667 -3.577 -3.409 1.00 91.31 301 LYS A CA 1
ATOM 2348 C C . LYS A 1 301 ? 3.904 -3.596 -4.730 1.00 91.31 301 LYS A C 1
ATOM 2350 O O . LYS A 1 301 ? 3.634 -4.684 -5.231 1.00 91.31 301 LYS A O 1
ATOM 2355 N N . ARG A 1 302 ? 3.647 -2.433 -5.338 1.00 88.94 302 ARG A N 1
ATOM 2356 C CA . ARG A 1 302 ? 3.061 -2.337 -6.685 1.00 88.94 302 ARG A CA 1
ATOM 2357 C C . ARG A 1 302 ? 3.955 -2.962 -7.740 1.00 88.94 302 ARG A C 1
ATOM 2359 O O . ARG A 1 302 ? 3.485 -3.778 -8.519 1.00 88.94 302 ARG A O 1
ATOM 2366 N N . MET A 1 303 ? 5.252 -2.657 -7.732 1.00 90.06 303 MET A N 1
ATOM 2367 C CA . MET A 1 303 ? 6.209 -3.285 -8.651 1.00 90.06 303 MET A CA 1
ATOM 2368 C C . MET A 1 303 ? 6.159 -4.815 -8.561 1.00 90.06 303 MET A C 1
ATOM 2370 O O . MET A 1 303 ? 6.103 -5.499 -9.585 1.00 90.06 303 MET A O 1
ATOM 2374 N N . LYS A 1 304 ? 6.084 -5.357 -7.346 1.00 93.25 304 LYS A N 1
ATOM 2375 C CA . LYS A 1 304 ? 5.959 -6.798 -7.138 1.00 93.25 304 LYS A CA 1
ATOM 2376 C C . LYS A 1 304 ? 4.612 -7.354 -7.599 1.00 93.25 304 LYS A C 1
ATOM 2378 O O . LYS A 1 304 ? 4.588 -8.299 -8.380 1.00 93.25 304 LYS A O 1
ATOM 2383 N N . GLN A 1 305 ? 3.501 -6.788 -7.133 1.00 90.38 305 GLN A N 1
ATOM 2384 C CA . GLN A 1 305 ? 2.152 -7.302 -7.399 1.00 90.38 305 GLN A CA 1
ATOM 2385 C C . GLN A 1 305 ? 1.731 -7.104 -8.858 1.00 90.38 305 GLN A C 1
ATOM 2387 O O . GLN A 1 305 ? 1.277 -8.042 -9.509 1.00 90.38 305 GLN A O 1
ATOM 2392 N N . GLU A 1 306 ? 1.928 -5.899 -9.389 1.00 89.62 306 GLU A N 1
ATOM 2393 C CA . GLU A 1 306 ? 1.478 -5.527 -10.727 1.00 89.62 306 GLU A CA 1
ATOM 2394 C C . GLU A 1 306 ? 2.455 -5.964 -11.809 1.00 89.62 306 GLU A C 1
ATOM 2396 O O . GLU A 1 306 ? 2.036 -6.186 -12.943 1.00 89.62 306 GLU A O 1
ATOM 2401 N N . MET A 1 307 ? 3.752 -6.093 -11.505 1.00 91.88 307 MET A N 1
ATOM 2402 C CA . MET A 1 307 ? 4.795 -6.293 -12.523 1.00 91.88 307 MET A CA 1
ATOM 2403 C C . MET A 1 307 ? 5.660 -7.538 -12.302 1.00 91.88 307 MET A C 1
ATOM 2405 O O . MET A 1 307 ? 6.409 -7.909 -13.201 1.00 91.88 307 MET A O 1
ATOM 2409 N N . GLY A 1 308 ? 5.558 -8.206 -11.149 1.00 94.81 308 GLY A N 1
ATOM 2410 C CA . GLY A 1 308 ? 6.426 -9.332 -10.789 1.00 94.81 308 GLY A CA 1
ATOM 2411 C C . GLY A 1 308 ? 7.884 -8.927 -10.543 1.00 94.81 308 GLY A C 1
ATOM 2412 O O . GLY A 1 308 ? 8.765 -9.787 -10.570 1.00 94.81 308 GLY A O 1
ATOM 2413 N N . ILE A 1 309 ? 8.153 -7.630 -10.369 1.00 95.31 309 ILE A N 1
ATOM 2414 C CA . ILE A 1 309 ? 9.492 -7.082 -10.137 1.00 95.31 309 ILE A CA 1
ATOM 2415 C C . ILE A 1 309 ? 9.815 -7.213 -8.650 1.00 95.31 309 ILE A C 1
ATOM 2417 O O . ILE A 1 309 ? 9.103 -6.667 -7.806 1.00 95.31 309 ILE A O 1
ATOM 2421 N N . GLU A 1 310 ? 10.890 -7.925 -8.327 1.00 95.12 310 GLU A N 1
ATOM 2422 C CA . GLU A 1 310 ? 11.332 -8.067 -6.939 1.00 95.12 310 GLU A CA 1
ATOM 2423 C C . GLU A 1 310 ? 12.061 -6.796 -6.463 1.00 95.12 310 GLU A C 1
ATOM 2425 O O . GLU A 1 310 ? 12.727 -6.130 -7.267 1.00 95.12 310 GLU A O 1
ATOM 2430 N N . PRO A 1 311 ? 11.974 -6.433 -5.167 1.00 91.06 311 PRO A N 1
ATOM 2431 C CA . PRO A 1 311 ? 12.627 -5.235 -4.639 1.00 91.06 311 PRO A CA 1
ATOM 2432 C C . PRO A 1 311 ? 14.124 -5.164 -4.961 1.00 91.06 311 PRO A C 1
ATOM 2434 O O . PRO A 1 311 ? 14.627 -4.096 -5.303 1.00 91.06 311 PRO A O 1
ATOM 2437 N N . GLU A 1 312 ? 14.829 -6.295 -4.927 1.00 91.12 312 GLU A N 1
ATOM 2438 C CA . GLU A 1 312 ? 16.262 -6.370 -5.218 1.00 91.12 312 GLU A CA 1
ATOM 2439 C C . GLU A 1 312 ? 16.574 -6.062 -6.688 1.00 91.12 312 GLU A C 1
ATOM 2441 O O . GLU A 1 312 ? 17.624 -5.494 -6.981 1.00 91.12 312 GLU A O 1
ATOM 2446 N N . GLU A 1 313 ? 15.675 -6.410 -7.616 1.00 92.50 313 GLU A N 1
ATOM 2447 C CA . GLU A 1 313 ? 15.828 -6.109 -9.045 1.00 92.50 313 GLU A CA 1
ATOM 2448 C C . GLU A 1 313 ? 15.746 -4.598 -9.286 1.00 92.50 313 GLU A C 1
ATOM 2450 O O . GLU A 1 313 ? 16.572 -4.022 -9.999 1.00 92.50 313 GLU A O 1
ATOM 2455 N N . PHE A 1 314 ? 14.783 -3.939 -8.639 1.00 87.81 314 PHE A N 1
ATOM 2456 C CA . PHE A 1 314 ? 14.628 -2.491 -8.720 1.00 87.81 314 PHE A CA 1
ATOM 2457 C C . PHE A 1 314 ? 15.739 -1.734 -7.981 1.00 87.81 314 PHE A C 1
ATOM 2459 O O . PHE A 1 314 ? 16.251 -0.736 -8.491 1.00 87.81 314 PHE A O 1
ATOM 2466 N N . GLU A 1 315 ? 16.160 -2.207 -6.806 1.00 85.44 315 GLU A N 1
ATOM 2467 C CA . GLU A 1 315 ? 17.274 -1.609 -6.068 1.00 85.44 315 GLU A CA 1
ATOM 2468 C C . GLU A 1 315 ? 18.597 -1.680 -6.833 1.00 85.44 315 GLU A C 1
ATOM 2470 O O . GLU A 1 315 ? 19.369 -0.718 -6.800 1.00 85.44 315 GLU A O 1
ATOM 2475 N N . GLU A 1 316 ? 18.864 -2.793 -7.521 1.00 86.81 316 GLU A N 1
ATOM 2476 C CA . GLU A 1 316 ? 20.047 -2.931 -8.372 1.00 86.81 316 GLU A CA 1
ATOM 2477 C C . GLU A 1 316 ? 20.019 -1.896 -9.503 1.00 86.81 316 GLU A C 1
ATOM 2479 O O . GLU A 1 316 ? 21.004 -1.197 -9.744 1.00 86.81 316 GLU A O 1
ATOM 2484 N N . TYR A 1 317 ? 18.856 -1.724 -10.140 1.00 82.44 317 TYR A N 1
ATOM 2485 C CA . TYR A 1 317 ? 18.666 -0.715 -11.177 1.00 82.44 317 TYR A CA 1
ATOM 2486 C C . TYR A 1 317 ? 18.850 0.721 -10.647 1.00 82.44 317 TYR A C 1
ATOM 2488 O O . TYR A 1 317 ? 19.475 1.552 -11.308 1.00 82.44 317 TYR A O 1
ATOM 2496 N N . LEU A 1 318 ? 18.350 1.020 -9.443 1.00 77.75 318 LEU A N 1
ATOM 2497 C CA . LEU A 1 318 ? 18.494 2.326 -8.785 1.00 77.75 318 LEU A CA 1
ATOM 2498 C C . LEU A 1 318 ? 19.953 2.677 -8.473 1.00 77.75 318 LEU A C 1
ATOM 2500 O O . LEU A 1 318 ? 20.378 3.818 -8.668 1.00 77.75 318 LEU A O 1
ATOM 2504 N N . LYS A 1 319 ? 20.719 1.702 -7.974 1.00 78.06 319 LYS A N 1
ATOM 2505 C CA . LYS A 1 319 ? 22.120 1.882 -7.560 1.00 78.06 319 LYS A CA 1
ATOM 2506 C C . LYS A 1 319 ? 23.095 1.819 -8.735 1.00 78.06 319 LYS A C 1
ATOM 2508 O O . LYS A 1 319 ? 24.274 2.123 -8.553 1.00 78.06 319 LYS A O 1
ATOM 2513 N N . PHE A 1 320 ? 22.620 1.449 -9.925 1.00 75.56 320 PHE A N 1
ATOM 2514 C CA . PHE A 1 320 ? 23.454 1.303 -11.106 1.00 75.56 320 PHE A CA 1
ATOM 2515 C C . PHE A 1 320 ? 24.221 2.590 -11.431 1.00 75.56 320 PHE A C 1
ATOM 2517 O O . PHE A 1 320 ? 23.651 3.645 -11.740 1.00 75.56 320 PHE A O 1
ATOM 2524 N N . ASP A 1 321 ? 25.548 2.477 -11.426 1.00 70.69 321 ASP A N 1
ATOM 2525 C CA . ASP A 1 321 ? 26.440 3.528 -11.881 1.00 70.69 321 ASP A CA 1
ATOM 2526 C C . ASP A 1 321 ? 27.064 3.160 -13.235 1.00 70.69 321 ASP A C 1
ATOM 2528 O O . ASP A 1 321 ? 27.894 2.248 -13.299 1.00 70.69 321 ASP A O 1
ATOM 2532 N N . PRO A 1 322 ? 26.725 3.869 -14.332 1.00 64.25 322 PRO A N 1
ATOM 2533 C CA . PRO A 1 322 ? 27.277 3.565 -15.652 1.00 64.25 322 PRO A CA 1
ATOM 2534 C C . PRO A 1 322 ? 28.808 3.686 -15.706 1.00 64.25 322 PRO A C 1
ATOM 2536 O O . PRO A 1 322 ? 29.437 3.047 -16.552 1.00 64.25 322 PRO A O 1
ATOM 2539 N N . HIS A 1 323 ? 29.413 4.453 -14.795 1.00 67.50 323 HIS A N 1
ATOM 2540 C CA . HIS A 1 323 ? 30.858 4.673 -14.719 1.00 67.50 323 HIS A CA 1
ATOM 2541 C C . HIS A 1 323 ? 31.601 3.665 -13.826 1.00 67.50 323 HIS A C 1
ATOM 2543 O O . HIS A 1 323 ? 32.832 3.663 -13.816 1.00 67.50 323 HIS A O 1
ATOM 2549 N N . ALA A 1 324 ? 30.895 2.778 -13.115 1.00 69.56 324 ALA A N 1
ATOM 2550 C CA . ALA A 1 324 ? 31.534 1.771 -12.275 1.00 69.56 324 ALA A CA 1
ATOM 2551 C C . ALA A 1 324 ? 32.401 0.817 -13.114 1.00 69.56 324 ALA A C 1
ATOM 2553 O O . ALA A 1 324 ? 31.965 0.313 -14.152 1.00 69.56 324 ALA A O 1
ATOM 2554 N N . ARG A 1 325 ? 33.633 0.554 -12.658 1.00 61.41 325 ARG A N 1
ATOM 2555 C CA . ARG A 1 325 ? 34.604 -0.306 -13.363 1.00 61.41 325 ARG A CA 1
ATOM 2556 C C . ARG A 1 325 ? 34.265 -1.798 -13.302 1.00 61.41 325 ARG A C 1
ATOM 2558 O O . ARG A 1 325 ? 34.708 -2.549 -14.157 1.00 61.41 325 ARG A O 1
ATOM 2565 N N . LEU A 1 326 ? 33.503 -2.231 -12.298 1.00 58.78 326 LEU A N 1
ATOM 2566 C CA . LEU A 1 326 ? 33.151 -3.635 -12.084 1.00 58.78 326 LEU A CA 1
ATOM 2567 C C . LEU A 1 326 ? 31.672 -3.736 -11.717 1.00 58.78 326 LEU A C 1
ATOM 2569 O O . LEU A 1 326 ? 31.250 -3.235 -10.679 1.00 58.78 326 LEU A O 1
ATOM 2573 N N . ILE A 1 327 ? 30.897 -4.393 -12.576 1.00 69.12 327 ILE A N 1
ATOM 2574 C CA . ILE A 1 327 ? 29.506 -4.772 -12.319 1.00 69.12 327 ILE A CA 1
ATOM 2575 C C . ILE A 1 327 ? 29.440 -6.284 -12.517 1.00 69.12 327 ILE A C 1
ATOM 2577 O O . ILE A 1 327 ? 29.888 -6.799 -13.542 1.00 69.12 327 ILE A O 1
ATOM 2581 N N . THR A 1 328 ? 28.936 -7.004 -11.519 1.00 81.50 328 THR A N 1
ATOM 2582 C CA . THR A 1 328 ? 28.864 -8.468 -11.562 1.00 81.50 328 THR A CA 1
ATOM 2583 C C . THR A 1 328 ? 27.819 -8.926 -12.582 1.00 81.50 328 THR A C 1
ATOM 2585 O O . THR A 1 328 ? 26.857 -8.213 -12.871 1.00 81.50 328 THR A O 1
ATOM 2588 N N . ASN A 1 329 ? 27.961 -10.145 -13.114 1.00 82.38 329 ASN A N 1
ATOM 2589 C CA . ASN A 1 329 ? 26.926 -10.722 -13.983 1.00 82.38 329 ASN A CA 1
ATOM 2590 C C . ASN A 1 329 ? 25.570 -10.807 -13.263 1.00 82.38 329 ASN A C 1
ATOM 2592 O O . ASN A 1 329 ? 24.549 -10.514 -13.867 1.00 82.38 329 ASN A O 1
ATOM 2596 N N . GLN A 1 330 ? 25.571 -11.090 -11.957 1.00 86.56 330 GLN A N 1
ATOM 2597 C CA . GLN A 1 330 ? 24.361 -11.105 -11.133 1.00 86.56 330 GLN A CA 1
ATOM 2598 C C . GLN A 1 330 ? 23.654 -9.738 -11.087 1.00 86.56 330 GLN A C 1
ATOM 2600 O O . GLN A 1 330 ? 22.428 -9.678 -11.153 1.00 86.56 330 GLN A O 1
ATOM 2605 N N . ALA A 1 331 ? 24.405 -8.636 -11.000 1.00 85.31 331 ALA A N 1
ATOM 2606 C CA . ALA A 1 331 ? 23.827 -7.295 -11.047 1.00 85.31 331 ALA A CA 1
ATOM 2607 C C . ALA A 1 331 ? 23.203 -7.001 -12.424 1.00 85.31 331 ALA A C 1
ATOM 2609 O O . ALA A 1 331 ? 22.101 -6.458 -12.507 1.00 85.31 331 ALA A O 1
ATOM 2610 N N . TYR A 1 332 ? 23.855 -7.428 -13.512 1.00 85.56 332 TYR A N 1
ATOM 2611 C CA . TYR A 1 332 ? 23.269 -7.345 -14.854 1.00 85.56 332 TYR A CA 1
ATOM 2612 C C . TYR A 1 332 ? 22.001 -8.186 -14.998 1.00 85.56 332 TYR A C 1
ATOM 2614 O O . TYR A 1 332 ? 21.018 -7.677 -15.520 1.00 85.56 332 TYR A O 1
ATOM 2622 N N . GLU A 1 333 ? 21.974 -9.412 -14.478 1.00 90.25 333 GLU A N 1
ATOM 2623 C CA . GLU A 1 333 ? 20.787 -10.275 -14.513 1.00 90.25 333 GLU A CA 1
ATOM 2624 C C . GLU A 1 333 ? 19.596 -9.668 -13.758 1.00 90.25 333 GLU A C 1
ATOM 2626 O O . GLU A 1 333 ? 18.460 -9.731 -14.228 1.00 90.25 333 GLU A O 1
ATOM 2631 N N . ARG A 1 334 ? 19.841 -9.015 -12.617 1.00 92.75 334 ARG A N 1
ATOM 2632 C CA . ARG A 1 334 ? 18.803 -8.280 -11.878 1.00 92.75 334 ARG A CA 1
ATOM 2633 C C . ARG A 1 334 ? 18.252 -7.099 -12.674 1.00 92.75 334 ARG A C 1
ATOM 2635 O O . ARG A 1 334 ? 17.037 -6.935 -12.747 1.00 92.75 334 ARG A O 1
ATOM 2642 N N . MET A 1 335 ? 19.119 -6.314 -13.316 1.00 89.44 335 MET A N 1
ATOM 2643 C CA . MET A 1 335 ? 18.691 -5.216 -14.193 1.00 89.44 335 MET A CA 1
ATOM 2644 C C . MET A 1 335 ? 17.961 -5.717 -15.446 1.00 89.44 335 MET A C 1
ATOM 2646 O O . MET A 1 335 ? 16.978 -5.109 -15.868 1.00 89.44 335 MET A O 1
ATOM 2650 N N . GLU A 1 336 ? 18.423 -6.826 -16.029 1.00 93.06 336 GLU A N 1
ATOM 2651 C CA . GLU A 1 336 ? 17.765 -7.529 -17.133 1.00 93.06 336 GLU A CA 1
ATOM 2652 C C . GLU A 1 336 ? 16.338 -7.913 -16.737 1.00 93.06 336 GLU A C 1
ATOM 2654 O O . GLU A 1 336 ? 15.396 -7.588 -17.458 1.00 93.06 336 GLU A O 1
ATOM 2659 N N . ASN A 1 337 ? 16.161 -8.572 -15.589 1.00 95.56 337 ASN A N 1
ATOM 2660 C CA . ASN A 1 337 ? 14.841 -8.963 -15.104 1.00 95.56 337 ASN A CA 1
ATOM 2661 C C . ASN A 1 337 ? 13.957 -7.749 -14.811 1.00 95.56 337 ASN A C 1
ATOM 2663 O O . ASN A 1 337 ? 12.808 -7.737 -15.249 1.00 95.56 337 ASN A O 1
ATOM 2667 N N . PHE A 1 338 ? 14.492 -6.721 -14.140 1.00 93.56 338 PHE A N 1
ATOM 2668 C CA . PHE A 1 338 ? 13.772 -5.472 -13.893 1.00 93.56 338 PHE A CA 1
ATOM 2669 C C . PHE A 1 338 ? 13.210 -4.904 -15.199 1.00 93.56 338 PHE A C 1
ATOM 2671 O O . PHE A 1 338 ? 11.998 -4.728 -15.330 1.00 93.56 338 PHE A O 1
ATOM 2678 N N . LEU A 1 339 ? 14.073 -4.657 -16.192 1.00 90.88 339 LEU A N 1
ATOM 2679 C CA . LEU A 1 339 ? 13.641 -4.007 -17.424 1.00 90.88 339 LEU A CA 1
ATOM 2680 C C . LEU A 1 339 ? 12.793 -4.926 -18.313 1.00 90.88 339 LEU A C 1
ATOM 2682 O O . LEU A 1 339 ? 11.840 -4.471 -18.945 1.00 90.88 339 LEU A O 1
ATOM 2686 N N . GLY A 1 340 ? 13.109 -6.219 -18.352 1.00 95.56 340 GLY A N 1
ATOM 2687 C CA . GLY A 1 340 ? 12.312 -7.216 -19.057 1.00 95.56 340 GLY A CA 1
ATOM 2688 C C . GLY A 1 340 ? 10.863 -7.212 -18.572 1.00 95.56 340 GLY A C 1
ATOM 2689 O O . GLY A 1 340 ? 9.946 -7.012 -19.370 1.00 95.56 340 GLY A O 1
ATOM 2690 N N . LYS A 1 341 ? 10.659 -7.378 -17.261 1.00 97.06 341 LYS A N 1
ATOM 2691 C CA . LYS A 1 341 ? 9.330 -7.387 -16.629 1.00 97.06 341 LYS A CA 1
ATOM 2692 C C . LYS A 1 341 ? 8.615 -6.045 -16.778 1.00 97.06 341 LYS A C 1
ATOM 2694 O O . LYS A 1 341 ? 7.409 -6.006 -17.028 1.00 97.06 341 LYS A O 1
ATOM 2699 N N . LEU A 1 342 ? 9.368 -4.946 -16.687 1.00 92.75 342 LEU A N 1
ATOM 2700 C CA . LEU A 1 342 ? 8.859 -3.591 -16.875 1.00 92.75 342 LEU A CA 1
ATOM 2701 C C . LEU A 1 342 ? 8.203 -3.409 -18.248 1.00 92.75 342 LEU A C 1
ATOM 2703 O O . LEU A 1 342 ? 7.055 -2.975 -18.339 1.00 92.75 342 LEU A O 1
ATOM 2707 N N . LEU A 1 343 ? 8.923 -3.754 -19.319 1.00 93.75 343 LEU A N 1
ATOM 2708 C CA . LEU A 1 343 ? 8.436 -3.574 -20.688 1.00 93.75 343 LEU A CA 1
ATOM 2709 C C . LEU A 1 343 ? 7.397 -4.634 -21.087 1.00 93.75 343 LEU A C 1
ATOM 2711 O O . LEU A 1 343 ? 6.495 -4.336 -21.875 1.00 93.75 343 LEU A O 1
ATOM 2715 N N . ALA A 1 344 ? 7.445 -5.829 -20.488 1.00 96.50 344 ALA A N 1
ATOM 2716 C CA . ALA A 1 344 ? 6.425 -6.864 -20.672 1.00 96.50 344 ALA A CA 1
ATOM 2717 C C . ALA A 1 344 ? 5.012 -6.368 -20.348 1.00 96.50 344 ALA A C 1
ATOM 2719 O O . ALA A 1 344 ? 4.061 -6.670 -21.071 1.00 96.50 344 ALA A O 1
ATOM 2720 N N . LYS A 1 345 ? 4.872 -5.509 -19.333 1.00 93.44 345 LYS A N 1
ATOM 2721 C CA . LYS A 1 345 ? 3.580 -4.921 -18.945 1.00 93.44 345 LYS A CA 1
ATOM 2722 C C . LYS A 1 345 ? 2.979 -3.967 -19.980 1.00 93.44 345 LYS A C 1
ATOM 2724 O O . LYS A 1 345 ? 1.802 -3.628 -19.883 1.00 93.44 345 LYS A O 1
ATOM 2729 N N . VAL A 1 346 ? 3.749 -3.559 -20.988 1.00 93.25 346 VAL A N 1
ATOM 2730 C CA . VAL A 1 346 ? 3.286 -2.713 -22.099 1.00 93.25 346 VAL A CA 1
ATOM 2731 C C . VAL A 1 346 ? 3.396 -3.394 -23.465 1.00 93.25 346 VAL A C 1
ATOM 2733 O O . VAL A 1 346 ? 3.354 -2.712 -24.487 1.00 93.25 346 VAL A O 1
ATOM 2736 N N . GLY A 1 347 ? 3.462 -4.731 -23.484 1.00 95.06 347 GLY A N 1
ATOM 2737 C CA . GLY A 1 347 ? 3.351 -5.541 -24.702 1.00 95.06 347 GLY A CA 1
ATOM 2738 C C . GLY A 1 347 ? 4.669 -5.825 -25.423 1.00 95.06 347 GLY A C 1
ATOM 2739 O O . GLY A 1 347 ? 4.641 -6.242 -26.575 1.00 95.06 347 GLY A O 1
ATOM 2740 N N . VAL A 1 348 ? 5.814 -5.601 -24.777 1.00 97.12 348 VAL A N 1
ATOM 2741 C CA . VAL A 1 348 ? 7.136 -5.956 -25.319 1.00 97.12 348 VAL A CA 1
ATOM 2742 C C . VAL A 1 348 ? 7.547 -7.322 -24.788 1.00 97.12 348 VAL A C 1
ATOM 2744 O O . VAL A 1 348 ? 7.472 -7.554 -23.588 1.00 97.12 348 VAL A O 1
ATOM 2747 N N . GLU A 1 349 ? 8.035 -8.232 -25.628 1.00 97.75 349 GLU A N 1
ATOM 2748 C CA . GLU A 1 349 ? 8.550 -9.505 -25.110 1.00 97.75 349 GLU A CA 1
ATOM 2749 C C . GLU A 1 349 ? 9.726 -9.279 -24.140 1.00 97.75 349 GLU A C 1
ATOM 2751 O O . GLU A 1 349 ? 10.655 -8.521 -24.434 1.00 97.75 349 GLU A O 1
ATOM 2756 N N . GLU A 1 350 ? 9.727 -9.986 -23.005 1.00 96.94 350 GLU A N 1
ATOM 2757 C CA . GLU A 1 350 ? 10.698 -9.794 -21.914 1.00 96.94 350 GLU A CA 1
ATOM 2758 C C . GLU A 1 350 ? 12.158 -9.859 -22.403 1.00 96.94 350 GLU A C 1
ATOM 2760 O O . GLU A 1 350 ? 13.012 -9.085 -21.961 1.00 96.94 350 GLU A O 1
ATOM 2765 N N . ARG A 1 351 ? 12.437 -10.735 -23.381 1.00 97.62 351 ARG A N 1
ATOM 2766 C CA . ARG A 1 351 ? 13.764 -10.904 -23.995 1.00 97.62 351 ARG A CA 1
ATOM 2767 C C . ARG A 1 351 ? 14.336 -9.612 -24.576 1.00 97.62 351 ARG A C 1
ATOM 2769 O O . ARG A 1 351 ? 15.546 -9.429 -24.504 1.00 97.62 351 ARG A O 1
ATOM 2776 N N . PHE A 1 352 ? 13.507 -8.707 -25.102 1.00 97.81 352 PHE A N 1
ATOM 2777 C CA . PHE A 1 352 ? 13.984 -7.447 -25.677 1.00 97.81 352 PHE A CA 1
ATOM 2778 C C . PHE A 1 352 ? 14.371 -6.440 -24.592 1.00 97.81 352 PHE A C 1
ATOM 2780 O O . PHE A 1 352 ? 15.375 -5.746 -24.738 1.00 97.81 352 PHE A O 1
ATOM 2787 N N . GLY A 1 353 ? 13.640 -6.402 -23.471 1.00 94.38 353 GLY A N 1
ATOM 2788 C CA . GLY A 1 353 ? 14.041 -5.608 -22.305 1.00 94.38 353 GLY A CA 1
ATOM 2789 C C . GLY A 1 353 ? 15.366 -6.097 -21.716 1.00 94.38 353 GLY A C 1
ATOM 2790 O O . GLY A 1 353 ? 16.257 -5.292 -21.447 1.00 94.38 353 GLY A O 1
ATOM 2791 N N . LYS A 1 354 ? 15.553 -7.422 -21.629 1.00 96.00 354 LYS A N 1
ATOM 2792 C CA . LYS A 1 354 ? 16.841 -8.028 -21.248 1.00 96.00 354 LYS A CA 1
ATOM 2793 C C . LYS A 1 354 ? 17.944 -7.681 -22.248 1.00 96.00 354 LYS A C 1
ATOM 2795 O O . LYS A 1 354 ? 19.011 -7.209 -21.860 1.00 96.00 354 LYS A O 1
ATOM 2800 N N . ALA A 1 355 ? 17.674 -7.851 -23.542 1.00 96.69 355 ALA A N 1
ATOM 2801 C CA . ALA A 1 355 ? 18.633 -7.576 -24.607 1.00 96.69 355 ALA A CA 1
ATOM 2802 C C . ALA A 1 355 ? 19.099 -6.118 -24.603 1.00 96.69 355 ALA A C 1
ATOM 2804 O O . ALA A 1 355 ? 20.269 -5.866 -24.862 1.00 96.69 355 ALA A O 1
ATOM 2805 N N . PHE A 1 356 ? 18.229 -5.166 -24.260 1.00 94.12 356 PHE A N 1
ATOM 2806 C CA . PHE A 1 356 ? 18.594 -3.754 -24.166 1.00 94.12 356 PHE A CA 1
ATOM 2807 C C . PHE A 1 356 ? 19.658 -3.484 -23.090 1.00 94.12 356 PHE A C 1
ATOM 2809 O O . PHE A 1 356 ? 20.622 -2.759 -23.345 1.00 94.12 356 PHE A O 1
ATOM 2816 N N . ILE A 1 357 ? 19.541 -4.109 -21.912 1.00 90.00 357 ILE A N 1
ATOM 2817 C CA . ILE A 1 357 ? 20.558 -4.010 -20.851 1.00 90.00 357 ILE A CA 1
ATOM 2818 C C . ILE A 1 357 ? 21.891 -4.601 -21.323 1.00 90.00 357 ILE A C 1
ATOM 2820 O O . ILE A 1 357 ? 22.940 -3.967 -21.184 1.00 90.00 357 ILE A O 1
ATOM 2824 N N . VAL A 1 358 ? 21.851 -5.787 -21.935 1.00 91.50 358 VAL A N 1
ATOM 2825 C CA . VAL A 1 358 ? 23.049 -6.467 -22.453 1.00 91.50 358 VAL A CA 1
ATOM 2826 C C . VAL A 1 358 ? 23.687 -5.671 -23.597 1.00 91.50 358 VAL A C 1
ATOM 2828 O O . VAL A 1 358 ? 24.909 -5.566 -23.674 1.00 91.50 358 VAL A O 1
ATOM 2831 N N . PHE A 1 359 ? 22.884 -5.045 -24.455 1.00 91.81 359 PHE A N 1
ATOM 2832 C CA . PHE A 1 359 ? 23.360 -4.177 -25.529 1.00 91.81 359 PHE A CA 1
ATOM 2833 C C . PHE A 1 359 ? 24.033 -2.914 -24.981 1.00 91.81 359 PHE A C 1
ATOM 2835 O O . PHE A 1 359 ? 25.118 -2.554 -25.433 1.00 91.81 359 PHE A O 1
ATOM 2842 N N . SER A 1 360 ? 23.463 -2.294 -23.943 1.00 86.31 360 SER A N 1
ATOM 2843 C CA . SER A 1 360 ? 24.088 -1.158 -23.255 1.00 86.31 360 SER A CA 1
ATOM 2844 C C . SER A 1 360 ? 25.439 -1.535 -22.630 1.00 86.31 360 SER A C 1
ATOM 2846 O O . SER A 1 360 ? 26.409 -0.778 -22.742 1.00 86.31 360 SER A O 1
ATOM 2848 N N . ARG A 1 361 ? 25.538 -2.736 -22.039 1.00 86.38 361 ARG A N 1
ATOM 2849 C CA . ARG A 1 361 ? 26.810 -3.306 -21.567 1.00 86.38 361 ARG A CA 1
ATOM 2850 C C . ARG A 1 361 ? 27.802 -3.485 -22.714 1.00 86.38 361 ARG A C 1
ATOM 2852 O O . ARG A 1 361 ? 28.942 -3.050 -22.595 1.00 86.38 361 ARG A O 1
ATOM 2859 N N . MET A 1 362 ? 27.369 -4.070 -23.828 1.00 88.31 362 MET A N 1
ATOM 2860 C CA . MET A 1 362 ? 28.210 -4.293 -25.005 1.00 88.31 362 MET A CA 1
ATOM 2861 C C . MET A 1 362 ? 28.779 -2.986 -25.566 1.00 88.31 362 MET A C 1
ATOM 2863 O O . MET A 1 362 ? 29.965 -2.921 -25.870 1.00 88.31 362 MET A O 1
ATOM 2867 N N . GLN A 1 363 ? 27.966 -1.931 -25.665 1.00 84.56 363 GLN A N 1
ATOM 2868 C CA . GLN A 1 363 ? 28.420 -0.607 -26.105 1.00 84.56 363 GLN A CA 1
ATOM 2869 C C . GLN A 1 363 ? 29.497 -0.026 -25.181 1.00 84.56 363 GLN A C 1
ATOM 2871 O O . GLN A 1 363 ? 30.413 0.651 -25.644 1.00 84.56 363 GLN A O 1
ATOM 2876 N N . LYS A 1 364 ? 29.391 -0.269 -23.869 1.00 82.69 364 LYS A N 1
ATOM 2877 C CA . LYS A 1 364 ? 30.416 0.135 -22.901 1.00 82.69 364 LYS A CA 1
ATOM 2878 C C . LYS A 1 364 ? 31.704 -0.668 -23.085 1.00 82.69 364 LYS A C 1
ATOM 2880 O O . LYS A 1 364 ? 32.750 -0.059 -23.266 1.00 82.69 364 LYS A O 1
ATOM 2885 N N . GLU A 1 365 ? 31.608 -1.993 -23.105 1.00 85.25 365 GLU A N 1
ATOM 2886 C CA . GLU A 1 365 ? 32.747 -2.900 -23.303 1.00 85.25 365 GLU A CA 1
ATOM 2887 C C . GLU A 1 365 ? 33.484 -2.608 -24.629 1.00 85.25 365 GLU A C 1
ATOM 2889 O O . GLU A 1 365 ? 34.712 -2.565 -24.680 1.00 85.25 365 GLU A O 1
ATOM 2894 N N . PHE A 1 366 ? 32.741 -2.297 -25.697 1.00 84.12 366 PHE A N 1
ATOM 2895 C CA . PHE A 1 366 ? 33.311 -1.892 -26.982 1.00 84.12 366 PHE A CA 1
ATOM 2896 C C . PHE A 1 366 ? 34.149 -0.606 -26.882 1.00 84.12 366 PHE A C 1
ATOM 2898 O O . PHE A 1 366 ? 35.251 -0.559 -27.422 1.00 84.12 366 PHE A O 1
ATOM 2905 N N . ARG A 1 367 ? 33.680 0.415 -26.145 1.00 81.88 367 ARG A N 1
ATOM 2906 C CA . ARG A 1 367 ? 34.460 1.644 -25.883 1.00 81.88 367 ARG A CA 1
ATOM 2907 C C . ARG A 1 367 ? 35.700 1.392 -25.025 1.00 81.88 367 ARG A C 1
ATOM 2909 O O . ARG A 1 367 ? 36.674 2.124 -25.143 1.00 81.88 367 ARG A O 1
ATOM 2916 N N . GLU A 1 368 ? 35.656 0.376 -24.171 1.00 83.06 368 GLU A N 1
ATOM 2917 C CA . GLU A 1 368 ? 36.782 -0.064 -23.338 1.00 83.06 368 GLU A CA 1
ATOM 2918 C C . GLU A 1 368 ? 37.771 -0.962 -24.112 1.00 83.06 368 GLU A C 1
ATOM 2920 O O . GLU A 1 368 ? 38.798 -1.361 -23.569 1.00 83.06 368 GLU A O 1
ATOM 2925 N N . GLY A 1 369 ? 37.499 -1.243 -25.393 1.00 82.19 369 GLY A N 1
ATOM 2926 C CA . GLY A 1 369 ? 38.414 -1.916 -26.314 1.00 82.19 369 GLY A CA 1
ATOM 2927 C C . GLY A 1 369 ? 38.253 -3.434 -26.400 1.00 82.19 369 GLY A C 1
ATOM 2928 O O . GLY A 1 369 ? 38.935 -4.064 -27.206 1.00 82.19 369 GLY A O 1
ATOM 2929 N N . SER A 1 370 ? 37.352 -4.050 -25.626 1.00 82.94 370 SER A N 1
ATOM 2930 C CA . SER A 1 370 ? 37.079 -5.489 -25.742 1.00 82.94 370 SER A CA 1
ATOM 2931 C C . SER A 1 370 ? 35.676 -5.849 -25.265 1.00 82.94 370 SER A C 1
ATOM 2933 O O . SER A 1 370 ? 35.267 -5.450 -24.182 1.00 82.94 370 SER A O 1
ATOM 2935 N N . ILE A 1 371 ? 34.948 -6.640 -26.059 1.00 84.94 371 ILE A N 1
ATOM 2936 C CA . ILE A 1 371 ? 33.622 -7.156 -25.695 1.00 84.94 371 ILE A CA 1
ATOM 2937 C C . ILE A 1 371 ? 33.771 -8.573 -25.151 1.00 84.94 371 ILE A C 1
ATOM 2939 O O . ILE A 1 371 ? 34.326 -9.439 -25.827 1.00 84.94 371 ILE A O 1
ATOM 2943 N N . SER A 1 372 ? 33.218 -8.839 -23.969 1.00 88.25 372 SER A N 1
ATOM 2944 C CA . SER A 1 372 ? 33.301 -10.163 -23.358 1.00 88.25 372 SER A CA 1
ATOM 2945 C C . SER A 1 372 ? 32.486 -11.210 -24.130 1.00 88.25 372 SER A C 1
ATOM 2947 O O . SER A 1 372 ? 31.395 -10.939 -24.643 1.00 88.25 372 SER A O 1
ATOM 2949 N N . ASN A 1 373 ? 32.985 -12.451 -24.164 1.00 88.81 373 ASN A N 1
ATOM 2950 C CA . ASN A 1 373 ? 32.287 -13.571 -24.808 1.00 88.81 373 ASN A CA 1
ATOM 2951 C C . ASN A 1 373 ? 30.884 -13.784 -24.230 1.00 88.81 373 ASN A C 1
ATOM 2953 O O . ASN A 1 373 ? 29.947 -14.050 -24.979 1.00 88.81 373 ASN A O 1
ATOM 2957 N N . TRP A 1 374 ? 30.723 -13.629 -22.912 1.00 89.19 374 TRP A N 1
ATOM 2958 C CA . TRP A 1 374 ? 29.419 -13.734 -22.259 1.00 89.19 374 TRP A CA 1
ATOM 2959 C C . TRP A 1 374 ? 28.425 -12.710 -22.822 1.00 89.19 374 TRP A C 1
ATOM 2961 O O . TRP A 1 374 ? 27.337 -13.104 -23.238 1.00 89.19 374 TRP A O 1
ATOM 2971 N N . THR A 1 375 ? 28.815 -11.432 -22.921 1.00 89.62 375 THR A N 1
ATOM 2972 C CA . THR A 1 375 ? 27.954 -10.357 -23.444 1.00 89.62 375 THR A CA 1
ATOM 2973 C C . THR A 1 375 ? 27.530 -10.641 -24.883 1.00 89.62 375 THR A C 1
ATOM 2975 O O . THR A 1 375 ? 26.344 -10.557 -25.202 1.00 89.62 375 THR A O 1
ATOM 2978 N N . GLN A 1 376 ? 28.473 -11.048 -25.740 1.00 89.75 376 GLN A N 1
ATOM 2979 C CA . GLN A 1 376 ? 28.176 -11.385 -27.136 1.00 89.75 376 GLN A CA 1
ATOM 2980 C C . GLN A 1 376 ? 27.177 -12.545 -27.231 1.00 89.75 376 GLN A C 1
ATOM 2982 O O . GLN A 1 376 ? 26.141 -12.411 -27.882 1.00 89.75 376 GLN A O 1
ATOM 2987 N N . GLN A 1 377 ? 27.463 -13.666 -26.551 1.00 92.12 377 GLN A N 1
ATOM 2988 C CA . GLN A 1 377 ? 26.612 -14.860 -26.583 1.00 92.12 377 GLN A CA 1
ATOM 2989 C C . GLN A 1 377 ? 25.222 -14.604 -26.014 1.00 92.12 377 GLN A C 1
ATOM 2991 O O . GLN A 1 377 ? 24.227 -15.103 -26.540 1.00 92.12 377 GLN A O 1
ATOM 2996 N N . ARG A 1 378 ? 25.144 -13.831 -24.930 1.00 94.00 378 ARG A N 1
ATOM 2997 C CA . ARG A 1 378 ? 23.881 -13.466 -24.298 1.00 94.00 378 ARG A CA 1
ATOM 2998 C C . ARG A 1 378 ? 23.031 -12.616 -25.241 1.00 94.00 378 ARG A C 1
ATOM 3000 O O . ARG A 1 378 ? 21.855 -12.926 -25.419 1.00 94.00 378 ARG A O 1
ATOM 3007 N N . LEU A 1 379 ? 23.620 -11.601 -25.875 1.00 94.44 379 LEU A N 1
ATOM 3008 C CA . LEU A 1 379 ? 22.889 -10.652 -26.713 1.00 94.44 379 LEU A CA 1
ATOM 3009 C C . LEU A 1 379 ? 22.273 -11.307 -27.951 1.00 94.44 379 LEU A C 1
ATOM 3011 O O . LEU A 1 379 ? 21.063 -11.202 -28.151 1.00 94.44 379 LEU A O 1
ATOM 3015 N N . TYR A 1 380 ? 23.067 -12.008 -28.768 1.00 94.88 380 TYR A N 1
ATOM 3016 C CA . TYR A 1 380 ? 22.530 -12.581 -30.006 1.00 94.88 380 TYR A CA 1
ATOM 3017 C C . TYR A 1 380 ? 21.513 -13.700 -29.736 1.00 94.88 380 TYR A C 1
ATOM 3019 O O . TYR A 1 380 ? 20.650 -13.941 -30.576 1.00 94.88 380 TYR A O 1
ATOM 3027 N N . ARG A 1 381 ? 21.578 -14.368 -28.568 1.00 95.62 381 ARG A N 1
ATOM 3028 C CA . ARG A 1 381 ? 20.579 -15.368 -28.150 1.00 95.62 381 ARG A CA 1
ATOM 3029 C C . ARG A 1 381 ? 19.264 -14.706 -27.767 1.00 95.62 381 ARG A C 1
ATOM 3031 O O . ARG A 1 381 ? 18.215 -15.168 -28.198 1.00 95.62 381 ARG A O 1
ATOM 3038 N N . LEU A 1 382 ? 19.318 -13.623 -26.986 1.00 97.19 382 LEU A N 1
ATOM 3039 C CA . LEU A 1 382 ? 18.123 -12.865 -26.607 1.00 97.19 382 LEU A CA 1
ATOM 3040 C C . LEU A 1 382 ? 17.431 -12.242 -27.826 1.00 97.19 382 LEU A C 1
ATOM 3042 O O . LEU A 1 382 ? 16.206 -12.216 -27.877 1.00 97.19 382 LEU A O 1
ATOM 3046 N N . LEU A 1 383 ? 18.209 -11.775 -28.806 1.00 97.44 383 LEU A N 1
ATOM 3047 C CA . LEU A 1 383 ? 17.691 -11.177 -30.040 1.00 97.44 383 LEU A CA 1
ATOM 3048 C C . LEU A 1 383 ? 17.339 -12.196 -31.130 1.00 97.44 383 LEU A C 1
ATOM 3050 O O . LEU A 1 383 ? 16.716 -11.815 -32.115 1.00 97.44 383 LEU A O 1
ATOM 3054 N N . ASN A 1 384 ? 17.694 -13.471 -30.949 1.00 96.88 384 ASN A N 1
ATOM 3055 C CA . ASN A 1 384 ? 17.509 -14.539 -31.932 1.00 96.88 384 ASN A CA 1
ATOM 3056 C C . ASN A 1 384 ? 18.154 -14.233 -33.301 1.00 96.88 384 ASN A C 1
ATOM 3058 O O . ASN A 1 384 ? 17.519 -14.386 -34.341 1.00 96.88 384 ASN A O 1
ATOM 3062 N N . VAL A 1 385 ? 19.408 -13.768 -33.283 1.00 96.69 385 VAL A N 1
ATOM 3063 C CA . VAL A 1 385 ? 20.181 -13.377 -34.482 1.00 96.69 385 VAL A CA 1
ATOM 3064 C C . VAL A 1 385 ? 21.497 -14.156 -34.626 1.00 96.69 385 VAL A C 1
ATOM 3066 O O . VAL A 1 385 ? 22.483 -13.674 -35.186 1.00 96.69 385 VAL A O 1
ATOM 3069 N N . GLN A 1 386 ? 21.558 -15.363 -34.052 1.00 95.19 386 GLN A N 1
ATOM 3070 C CA . GLN A 1 386 ? 22.745 -16.227 -34.048 1.00 95.19 386 GLN A CA 1
ATOM 3071 C C . GLN A 1 386 ? 23.294 -16.438 -35.463 1.00 95.19 386 GLN A C 1
ATOM 3073 O O . GLN A 1 386 ? 24.493 -16.301 -35.696 1.00 95.19 386 GLN A O 1
ATOM 3078 N N . LYS A 1 387 ? 22.410 -16.804 -36.398 1.00 96.25 387 LYS A N 1
ATOM 3079 C CA . LYS A 1 387 ? 22.773 -17.232 -37.752 1.00 96.25 387 LYS A CA 1
ATOM 3080 C C . LYS A 1 387 ? 23.427 -16.094 -38.530 1.00 96.25 387 LYS A C 1
ATOM 3082 O O . LYS A 1 387 ? 24.458 -16.283 -39.173 1.00 96.25 387 LYS A O 1
ATOM 3087 N N . GLU A 1 388 ? 22.846 -14.909 -38.438 1.00 96.94 388 GLU A N 1
ATOM 3088 C CA . GLU A 1 388 ? 23.319 -13.687 -39.072 1.00 96.94 388 GLU A CA 1
ATOM 3089 C C . GLU A 1 388 ? 24.670 -13.264 -38.490 1.00 96.94 388 GLU A C 1
ATOM 3091 O O . GLU A 1 388 ? 25.580 -12.915 -39.239 1.00 96.94 388 GLU A O 1
ATOM 3096 N N . ILE A 1 389 ? 24.843 -13.360 -37.166 1.00 94.44 389 ILE A N 1
ATOM 3097 C CA . ILE A 1 389 ? 26.123 -13.063 -36.511 1.00 94.44 389 ILE A CA 1
ATOM 3098 C C . ILE A 1 389 ? 27.221 -14.034 -36.949 1.00 94.44 389 ILE A C 1
ATOM 3100 O O . ILE A 1 389 ? 28.326 -13.578 -37.240 1.00 94.44 389 ILE A O 1
ATOM 3104 N N . PHE A 1 390 ? 26.940 -15.339 -37.022 1.00 94.31 390 PHE A N 1
ATOM 3105 C CA . PHE A 1 390 ? 27.916 -16.314 -37.520 1.00 94.31 390 PHE A CA 1
ATOM 3106 C C . PHE A 1 390 ? 28.283 -16.045 -38.976 1.00 94.31 390 PHE A C 1
ATOM 3108 O O . PHE A 1 390 ? 29.462 -15.982 -39.286 1.00 94.31 390 PHE A O 1
ATOM 3115 N N . THR A 1 391 ? 27.303 -15.728 -39.824 1.00 96.81 391 THR A N 1
ATOM 3116 C CA . THR A 1 391 ? 27.562 -15.367 -41.227 1.00 96.81 391 THR A CA 1
ATOM 3117 C C . THR A 1 391 ? 28.496 -14.154 -41.341 1.00 96.81 391 THR A C 1
ATOM 3119 O O . THR A 1 391 ? 29.452 -14.172 -42.110 1.00 96.81 391 THR A O 1
ATOM 3122 N N . ILE A 1 392 ? 28.267 -13.103 -40.542 1.00 94.62 392 ILE A N 1
ATOM 3123 C CA . ILE A 1 392 ? 29.131 -11.910 -40.535 1.00 94.62 392 ILE A CA 1
ATOM 3124 C C . ILE A 1 392 ? 30.554 -12.253 -40.059 1.00 94.62 392 ILE A C 1
ATOM 3126 O O . ILE A 1 392 ? 31.519 -11.686 -40.571 1.00 94.62 392 ILE A O 1
ATOM 3130 N N . ARG A 1 393 ? 30.696 -13.155 -39.080 1.00 92.00 393 ARG A N 1
ATOM 3131 C CA . ARG A 1 393 ? 32.009 -13.617 -38.599 1.00 92.00 393 ARG A CA 1
ATOM 3132 C C . ARG A 1 393 ? 32.731 -14.440 -39.651 1.00 92.00 393 ARG A C 1
ATOM 3134 O O . ARG A 1 393 ? 33.879 -14.133 -39.933 1.00 92.00 393 ARG A O 1
ATOM 3141 N N . ASP A 1 394 ? 32.044 -15.385 -40.281 1.00 95.81 394 ASP A N 1
ATOM 3142 C CA . ASP A 1 394 ? 32.607 -16.220 -41.340 1.00 95.81 394 ASP A CA 1
ATOM 3143 C C . ASP A 1 394 ? 33.098 -15.361 -42.515 1.00 95.81 394 ASP A C 1
ATOM 3145 O O . ASP A 1 394 ? 34.182 -15.591 -43.045 1.00 95.81 394 ASP A O 1
ATOM 3149 N N . ASP A 1 395 ? 32.343 -14.324 -42.898 1.00 95.81 395 ASP A N 1
ATOM 3150 C CA . ASP A 1 395 ? 32.764 -13.358 -43.920 1.00 95.81 395 ASP A CA 1
ATOM 3151 C C . ASP A 1 395 ? 34.020 -12.574 -43.508 1.00 95.81 395 ASP A C 1
ATOM 3153 O O . ASP A 1 395 ? 34.880 -12.294 -44.348 1.00 95.81 395 ASP A O 1
ATOM 3157 N N . MET A 1 396 ? 34.129 -12.195 -42.233 1.00 94.38 396 MET A N 1
ATOM 3158 C CA . MET A 1 396 ? 35.288 -11.479 -41.694 1.00 94.38 396 MET A CA 1
ATOM 3159 C C . MET A 1 396 ? 36.523 -12.389 -41.625 1.00 94.38 396 MET A C 1
ATOM 3161 O O . MET A 1 396 ? 37.597 -11.995 -42.080 1.00 94.38 396 MET A O 1
ATOM 3165 N N . ASP A 1 397 ? 36.364 -13.612 -41.121 1.00 93.50 397 ASP A N 1
ATOM 3166 C CA . ASP A 1 397 ? 37.428 -14.611 -40.983 1.00 93.50 397 ASP A CA 1
ATOM 3167 C C . ASP A 1 397 ? 37.937 -15.064 -42.361 1.00 93.50 397 ASP A C 1
ATOM 3169 O O . ASP A 1 397 ? 39.144 -15.190 -42.580 1.00 93.50 397 ASP A O 1
ATOM 3173 N N . ALA A 1 398 ? 37.032 -15.191 -43.339 1.00 96.00 398 ALA A N 1
ATOM 3174 C CA . ALA A 1 398 ? 37.358 -15.430 -44.744 1.00 96.00 398 ALA A CA 1
ATOM 3175 C C . ALA A 1 398 ? 37.903 -14.187 -45.479 1.00 96.00 398 ALA A C 1
ATOM 3177 O O . ALA A 1 398 ? 38.129 -14.247 -46.689 1.00 96.00 398 ALA A O 1
ATOM 3178 N N . ARG A 1 399 ? 38.104 -13.057 -44.782 1.00 94.38 399 ARG A N 1
ATOM 3179 C CA . ARG A 1 399 ? 38.589 -11.772 -45.325 1.00 94.38 399 ARG A CA 1
ATOM 3180 C C . ARG A 1 399 ? 37.740 -11.203 -46.473 1.00 94.38 399 ARG A C 1
ATOM 3182 O O . ARG A 1 399 ? 38.234 -10.399 -47.260 1.00 94.38 399 ARG A O 1
ATOM 3189 N N . ARG A 1 400 ? 36.457 -11.578 -46.566 1.00 95.81 400 ARG A N 1
ATOM 3190 C CA . ARG A 1 400 ? 35.495 -11.007 -47.533 1.00 95.81 400 ARG A CA 1
ATOM 3191 C C . ARG A 1 400 ? 35.069 -9.595 -47.143 1.00 95.81 400 ARG A C 1
ATOM 3193 O O . ARG A 1 400 ? 34.699 -8.800 -48.001 1.00 95.81 400 ARG A O 1
ATOM 3200 N N . ILE A 1 401 ? 35.103 -9.291 -45.847 1.00 94.94 401 ILE A N 1
ATOM 3201 C CA . ILE A 1 401 ? 34.812 -7.970 -45.288 1.00 94.94 401 ILE A CA 1
ATOM 3202 C C . ILE A 1 401 ? 35.870 -7.583 -44.253 1.00 94.94 401 ILE A C 1
ATOM 3204 O O . ILE A 1 401 ? 36.508 -8.438 -43.643 1.00 94.94 401 ILE A O 1
ATOM 3208 N N . THR A 1 402 ? 36.042 -6.280 -44.027 1.00 93.75 402 THR A N 1
ATOM 3209 C CA . THR A 1 402 ? 36.925 -5.769 -42.970 1.00 93.75 402 THR A CA 1
ATOM 3210 C C . THR A 1 402 ? 36.289 -5.932 -41.586 1.00 93.75 402 THR A C 1
ATOM 3212 O O . THR A 1 402 ? 35.063 -5.972 -41.463 1.00 93.75 402 THR A O 1
ATOM 3215 N N . ALA A 1 403 ? 37.106 -5.946 -40.527 1.00 87.69 403 ALA A N 1
ATOM 3216 C CA . ALA A 1 403 ? 36.618 -5.964 -39.142 1.00 87.69 403 ALA A CA 1
ATOM 3217 C C . ALA A 1 403 ? 35.687 -4.776 -38.830 1.00 87.69 403 ALA A C 1
ATOM 3219 O O . ALA A 1 403 ? 34.680 -4.927 -38.141 1.00 87.69 403 ALA A O 1
ATOM 3220 N N . GLU A 1 404 ? 35.974 -3.604 -39.399 1.00 88.31 404 GLU A N 1
ATOM 3221 C CA . GLU A 1 404 ? 35.116 -2.423 -39.285 1.00 88.31 404 GLU A CA 1
ATOM 3222 C C . GLU A 1 404 ? 33.749 -2.637 -39.954 1.00 88.31 404 GLU A C 1
ATOM 3224 O O . GLU A 1 404 ? 32.707 -2.340 -39.369 1.00 88.31 404 GLU A O 1
ATOM 3229 N N . THR A 1 405 ? 33.734 -3.213 -41.160 1.00 91.31 405 THR A N 1
ATOM 3230 C CA . THR A 1 405 ? 32.491 -3.539 -41.876 1.00 91.31 405 THR A CA 1
ATOM 3231 C C . THR A 1 405 ? 31.677 -4.582 -41.111 1.00 91.31 405 THR A C 1
ATOM 3233 O O . THR A 1 405 ? 30.459 -4.445 -40.987 1.00 91.31 405 THR A O 1
ATOM 3236 N N . ALA A 1 406 ? 32.340 -5.603 -40.561 1.00 90.62 406 ALA A N 1
ATOM 3237 C CA . ALA A 1 406 ? 31.709 -6.612 -39.721 1.00 90.62 406 ALA A CA 1
ATOM 3238 C C . ALA A 1 406 ? 31.068 -5.978 -38.476 1.00 90.62 406 ALA A C 1
ATOM 3240 O O . ALA A 1 406 ? 29.891 -6.220 -38.209 1.00 90.62 406 ALA A O 1
ATOM 3241 N N . ALA A 1 407 ? 31.788 -5.095 -37.773 1.00 87.56 407 ALA A N 1
ATOM 3242 C CA . ALA A 1 407 ? 31.265 -4.372 -36.617 1.00 87.56 407 ALA A CA 1
ATOM 3243 C C . ALA A 1 407 ? 30.013 -3.553 -36.973 1.00 87.56 407 ALA A C 1
ATOM 3245 O O . ALA A 1 407 ? 28.976 -3.720 -36.328 1.00 87.56 407 ALA A O 1
ATOM 3246 N N . ARG A 1 408 ? 30.052 -2.747 -38.046 1.00 90.81 408 ARG A N 1
ATOM 3247 C CA . ARG A 1 408 ? 28.880 -1.972 -38.506 1.00 90.81 408 ARG A CA 1
ATOM 3248 C C . ARG A 1 408 ? 27.685 -2.876 -38.814 1.00 90.81 408 ARG A C 1
ATOM 3250 O O . ARG A 1 408 ? 26.569 -2.585 -38.391 1.00 90.81 408 ARG A O 1
ATOM 3257 N N . ARG A 1 409 ? 27.901 -4.003 -39.504 1.00 93.94 409 ARG A N 1
ATOM 3258 C CA . ARG A 1 409 ? 26.835 -4.978 -39.801 1.00 93.94 409 ARG A CA 1
ATOM 3259 C C . ARG A 1 409 ? 26.234 -5.588 -38.533 1.00 93.94 409 ARG A C 1
ATOM 3261 O O . ARG A 1 409 ? 25.011 -5.675 -38.444 1.00 93.94 409 ARG A O 1
ATOM 3268 N N . MET A 1 410 ? 27.056 -5.952 -37.545 1.00 93.12 410 MET A N 1
ATOM 3269 C CA . MET A 1 410 ? 26.573 -6.488 -36.265 1.00 93.12 410 MET A CA 1
ATOM 3270 C C . MET A 1 410 ? 25.765 -5.449 -35.479 1.00 93.12 410 MET A C 1
ATOM 3272 O O . MET A 1 410 ? 24.660 -5.746 -35.035 1.00 93.12 410 MET A O 1
ATOM 3276 N N . PHE A 1 411 ? 26.267 -4.219 -35.342 1.00 92.44 411 PHE A N 1
ATOM 3277 C CA . PHE A 1 411 ? 25.535 -3.153 -34.651 1.00 92.44 411 PHE A CA 1
ATOM 3278 C C . PHE A 1 411 ? 24.216 -2.816 -35.357 1.00 92.44 411 PHE A C 1
ATOM 3280 O O . PHE A 1 411 ? 23.190 -2.707 -34.688 1.00 92.44 411 PHE A O 1
ATOM 3287 N N . ALA A 1 412 ? 24.199 -2.741 -36.694 1.00 94.81 412 ALA A N 1
ATOM 3288 C CA . ALA A 1 412 ? 22.972 -2.528 -37.465 1.00 94.81 412 ALA A CA 1
ATOM 3289 C C . ALA A 1 412 ? 21.912 -3.602 -37.177 1.00 94.81 412 ALA A C 1
ATOM 3291 O O . ALA A 1 412 ? 20.733 -3.292 -37.008 1.00 94.81 412 ALA A O 1
ATOM 3292 N N . LEU A 1 413 ? 22.342 -4.864 -37.113 1.00 96.50 413 LEU A N 1
ATOM 3293 C CA . LEU A 1 413 ? 21.493 -6.011 -36.811 1.00 96.50 413 LEU A CA 1
ATOM 3294 C C . LEU A 1 413 ? 20.927 -5.933 -35.386 1.00 96.50 413 LEU A C 1
ATOM 3296 O O . LEU A 1 413 ? 19.725 -6.115 -35.201 1.00 96.50 413 LEU A O 1
ATOM 3300 N N . TYR A 1 414 ? 21.758 -5.600 -34.395 1.00 96.56 414 TYR A N 1
ATOM 3301 C CA . TYR A 1 414 ? 21.314 -5.450 -33.007 1.00 96.56 414 TYR A CA 1
ATOM 3302 C C . TYR A 1 414 ? 20.328 -4.294 -32.823 1.00 96.56 414 TYR A C 1
ATOM 3304 O O . TYR A 1 414 ? 19.280 -4.484 -32.203 1.00 96.56 414 TYR A O 1
ATOM 3312 N N . TYR A 1 415 ? 20.617 -3.121 -33.399 1.00 96.62 415 TYR A N 1
ATOM 3313 C CA . TYR A 1 415 ? 19.688 -1.990 -33.396 1.00 96.62 415 TYR A CA 1
ATOM 3314 C C . TYR A 1 415 ? 18.365 -2.352 -34.066 1.00 96.62 415 TYR A C 1
ATOM 3316 O O . TYR A 1 415 ? 17.308 -2.084 -33.498 1.00 96.62 415 TYR A O 1
ATOM 3324 N N . SER A 1 416 ? 18.417 -2.989 -35.240 1.00 97.38 416 SER A N 1
ATOM 3325 C CA . SER A 1 416 ? 17.217 -3.380 -35.984 1.00 97.38 416 SER A CA 1
ATOM 3326 C C . SER A 1 416 ? 16.344 -4.347 -35.180 1.00 97.38 416 SER A C 1
ATOM 3328 O O . SER A 1 416 ? 15.148 -4.101 -35.012 1.00 97.38 416 SER A O 1
ATOM 3330 N N . ALA A 1 417 ? 16.944 -5.391 -34.598 1.00 98.00 417 ALA A N 1
ATOM 3331 C CA . ALA A 1 417 ? 16.230 -6.368 -33.781 1.00 98.00 417 ALA A CA 1
ATOM 3332 C C . ALA A 1 417 ? 15.594 -5.735 -32.529 1.00 98.00 417 ALA A C 1
ATOM 3334 O O . ALA A 1 417 ? 14.423 -5.986 -32.248 1.00 98.00 417 ALA A O 1
ATOM 3335 N N . LEU A 1 418 ? 16.325 -4.879 -31.803 1.00 97.75 418 LEU A N 1
ATOM 3336 C CA . LEU A 1 418 ? 15.801 -4.185 -30.620 1.00 97.75 418 LEU A CA 1
ATOM 3337 C C . LEU A 1 418 ? 14.665 -3.219 -30.969 1.00 97.75 418 LEU A C 1
ATOM 3339 O O . LEU A 1 418 ? 13.614 -3.252 -30.333 1.00 97.75 418 LEU A O 1
ATOM 3343 N N . LEU A 1 419 ? 14.855 -2.375 -31.985 1.00 98.06 419 LEU A N 1
ATOM 3344 C CA . LEU A 1 419 ? 13.861 -1.390 -32.408 1.00 98.06 419 LEU A CA 1
ATOM 3345 C C . LEU A 1 419 ? 12.562 -2.060 -32.858 1.00 98.06 419 LEU A C 1
ATOM 3347 O O . LEU A 1 419 ? 11.483 -1.664 -32.414 1.00 98.06 419 LEU A O 1
ATOM 3351 N N . LYS A 1 420 ? 12.659 -3.107 -33.685 1.00 98.00 420 LYS A N 1
ATOM 3352 C CA . LYS A 1 420 ? 11.497 -3.894 -34.119 1.00 98.00 420 LYS A CA 1
ATOM 3353 C C . LYS A 1 420 ? 10.843 -4.625 -32.945 1.00 98.00 420 LYS A C 1
ATOM 3355 O O . LYS A 1 420 ? 9.623 -4.582 -32.824 1.00 98.00 420 LYS A O 1
ATOM 3360 N N . GLY A 1 421 ? 11.632 -5.200 -32.035 1.00 97.25 421 GLY A N 1
ATOM 3361 C CA . GLY A 1 421 ? 11.134 -5.824 -30.803 1.00 97.25 421 GLY A CA 1
ATOM 3362 C C . GLY A 1 421 ? 10.411 -4.850 -29.866 1.00 97.25 421 GLY A C 1
ATOM 3363 O O . GLY A 1 421 ? 9.461 -5.222 -29.183 1.00 97.25 421 GLY A O 1
ATOM 3364 N N . PHE A 1 422 ? 10.799 -3.574 -29.875 1.00 96.62 422 PHE A N 1
ATOM 3365 C CA . PHE A 1 422 ? 10.098 -2.495 -29.172 1.00 96.62 422 PHE A CA 1
ATOM 3366 C C . PHE A 1 422 ? 8.910 -1.923 -29.973 1.00 96.62 422 PHE A C 1
ATOM 3368 O O . PHE A 1 422 ? 8.240 -0.988 -29.522 1.00 96.62 422 PHE A O 1
ATOM 3375 N N . GLY A 1 423 ? 8.615 -2.467 -31.156 1.00 96.38 423 GLY A N 1
ATOM 3376 C CA . GLY A 1 423 ? 7.500 -2.059 -32.009 1.00 96.38 423 GLY A CA 1
ATOM 3377 C C . GLY A 1 423 ? 7.735 -0.753 -32.772 1.00 96.38 423 GLY A C 1
ATOM 3378 O O . GLY A 1 423 ? 6.781 -0.015 -33.014 1.00 96.38 423 GLY A O 1
ATOM 3379 N N . ALA A 1 424 ? 8.985 -0.415 -33.102 1.00 96.50 424 ALA A N 1
ATOM 3380 C CA . ALA A 1 424 ? 9.280 0.674 -34.031 1.00 96.50 424 ALA A CA 1
ATOM 3381 C C . ALA A 1 424 ? 8.921 0.276 -35.484 1.00 96.50 424 ALA A C 1
ATOM 3383 O O . ALA A 1 424 ? 9.021 -0.905 -35.828 1.00 96.50 424 ALA A O 1
ATOM 3384 N N . PRO A 1 425 ? 8.529 1.226 -36.360 1.00 96.62 425 PRO A N 1
ATOM 3385 C CA . PRO A 1 425 ? 8.141 0.917 -37.739 1.00 96.62 425 PRO A CA 1
ATOM 3386 C C . PRO A 1 425 ? 9.288 0.283 -38.536 1.00 96.62 425 PRO A C 1
ATOM 3388 O O . PRO A 1 425 ? 10.321 0.925 -38.735 1.00 96.62 425 PRO A O 1
ATOM 3391 N N . ALA A 1 426 ? 9.093 -0.951 -39.015 1.00 96.62 426 ALA A N 1
ATOM 3392 C CA . ALA A 1 426 ? 10.145 -1.754 -39.643 1.00 96.62 426 ALA A CA 1
ATOM 3393 C C . ALA A 1 426 ? 10.830 -1.037 -40.817 1.00 96.62 426 ALA A C 1
ATOM 3395 O O . ALA A 1 426 ? 12.052 -0.978 -40.846 1.00 96.62 426 ALA A O 1
ATOM 3396 N N . GLU A 1 427 ? 10.063 -0.398 -41.703 1.00 96.56 427 GLU A N 1
ATOM 3397 C CA . GLU A 1 427 ? 10.596 0.336 -42.862 1.00 96.56 427 GLU A CA 1
ATOM 3398 C C . GLU A 1 427 ? 11.566 1.457 -42.462 1.00 96.56 427 GLU A C 1
ATOM 3400 O O . GLU A 1 427 ? 12.640 1.605 -43.043 1.00 96.56 427 GLU A O 1
ATOM 3405 N N . LYS A 1 428 ? 11.220 2.234 -41.424 1.00 95.31 428 LYS A N 1
ATOM 3406 C CA . LYS A 1 428 ? 12.082 3.317 -40.925 1.00 95.31 428 LYS A CA 1
ATOM 3407 C C . LYS A 1 428 ? 13.352 2.765 -40.288 1.00 95.31 428 LYS A C 1
ATOM 3409 O O . LYS A 1 428 ? 14.426 3.338 -40.463 1.00 95.31 428 LYS A O 1
ATOM 3414 N N . VAL A 1 429 ? 13.219 1.670 -39.541 1.00 96.94 429 VAL A N 1
ATOM 3415 C CA . VAL A 1 429 ? 14.345 0.988 -38.896 1.00 96.94 429 VAL A CA 1
ATOM 3416 C C . VAL A 1 429 ? 15.301 0.430 -39.948 1.00 96.94 429 VAL A C 1
ATOM 3418 O O . VAL A 1 429 ? 16.506 0.656 -39.851 1.00 96.94 429 VAL A O 1
ATOM 3421 N N . ASP A 1 430 ? 14.773 -0.242 -40.968 1.00 96.38 430 ASP A N 1
ATOM 3422 C CA . ASP A 1 430 ? 15.564 -0.858 -42.030 1.00 96.38 430 ASP A CA 1
ATOM 3423 C C . ASP A 1 430 ? 16.291 0.193 -42.870 1.00 96.38 430 ASP A C 1
ATOM 3425 O O . ASP A 1 430 ? 17.500 0.078 -43.050 1.00 96.38 430 ASP A O 1
ATOM 3429 N N . ALA A 1 431 ? 15.625 1.291 -43.244 1.00 94.62 431 ALA A N 1
ATOM 3430 C CA . ALA A 1 431 ? 16.266 2.391 -43.965 1.00 94.62 431 ALA A CA 1
ATOM 3431 C C . ALA A 1 431 ? 17.450 3.012 -43.193 1.00 94.62 431 ALA A C 1
ATOM 3433 O O . ALA A 1 431 ? 18.494 3.317 -43.774 1.00 94.62 431 ALA A O 1
ATOM 3434 N N . LEU A 1 432 ? 17.316 3.200 -41.874 1.00 94.56 432 LEU A N 1
ATOM 3435 C CA . LEU A 1 432 ? 18.409 3.705 -41.035 1.00 94.56 432 LEU A CA 1
ATOM 3436 C C . LEU A 1 432 ? 19.532 2.669 -40.874 1.00 94.56 432 LEU A C 1
ATOM 3438 O O . LEU A 1 432 ? 20.711 3.022 -40.951 1.00 94.56 432 LEU A O 1
ATOM 3442 N N . ALA A 1 433 ? 19.178 1.397 -40.685 1.00 94.44 433 ALA A N 1
ATOM 3443 C CA . ALA A 1 433 ? 20.136 0.305 -40.553 1.00 94.44 433 ALA A CA 1
ATOM 3444 C C . ALA A 1 433 ? 20.935 0.076 -41.846 1.00 94.44 433 ALA A C 1
ATOM 3446 O O . ALA A 1 433 ? 22.140 -0.158 -41.775 1.00 94.44 433 ALA A O 1
ATOM 3447 N N . ASP A 1 434 ? 20.302 0.180 -43.016 1.00 94.12 434 ASP A N 1
ATOM 3448 C CA . ASP A 1 434 ? 20.943 0.041 -44.327 1.00 94.12 434 ASP A CA 1
ATOM 3449 C C . ASP A 1 434 ? 21.997 1.130 -44.551 1.00 94.12 434 ASP A C 1
ATOM 3451 O O . ASP A 1 434 ? 23.143 0.827 -44.893 1.00 94.12 434 ASP A O 1
ATOM 3455 N N . ARG A 1 435 ? 21.649 2.393 -44.267 1.00 91.69 435 ARG A N 1
ATOM 3456 C CA . ARG A 1 435 ? 22.591 3.521 -44.355 1.00 91.69 435 ARG A CA 1
ATOM 3457 C C . ARG A 1 435 ? 23.800 3.339 -43.443 1.00 91.69 435 ARG A C 1
ATOM 3459 O O . ARG A 1 435 ? 24.928 3.602 -43.862 1.00 91.69 435 ARG A O 1
ATOM 3466 N N . TYR A 1 436 ? 23.570 2.863 -42.221 1.00 91.38 436 TYR A N 1
ATOM 3467 C CA . TYR A 1 436 ? 24.640 2.571 -41.272 1.00 91.38 436 TYR A CA 1
ATOM 3468 C C . TYR A 1 436 ? 25.532 1.412 -41.758 1.00 91.38 436 TYR A C 1
ATOM 3470 O O . TYR A 1 436 ? 26.758 1.527 -41.734 1.00 91.38 436 TYR A O 1
ATOM 3478 N N . ARG A 1 437 ? 24.945 0.334 -42.308 1.00 90.88 437 ARG A N 1
ATOM 3479 C CA . ARG A 1 437 ? 25.700 -0.784 -42.915 1.00 90.88 437 ARG A CA 1
ATOM 3480 C C . ARG A 1 437 ? 26.593 -0.335 -44.070 1.00 90.88 437 ARG A C 1
ATOM 3482 O O . ARG A 1 437 ? 27.701 -0.846 -44.206 1.00 90.88 437 ARG A O 1
ATOM 3489 N N . GLN A 1 438 ? 26.123 0.610 -44.877 1.00 86.88 438 GLN A N 1
ATOM 3490 C CA . GLN A 1 438 ? 26.853 1.160 -46.022 1.00 86.88 438 GLN A CA 1
ATOM 3491 C C . GLN A 1 438 ? 27.909 2.208 -45.625 1.00 86.88 438 GLN A C 1
ATOM 3493 O O . GLN A 1 438 ? 28.683 2.648 -46.469 1.00 86.88 438 GLN A O 1
ATOM 3498 N N . GLY A 1 439 ? 27.979 2.602 -44.348 1.00 82.88 439 GLY A N 1
ATOM 3499 C CA . GLY A 1 439 ? 28.928 3.611 -43.874 1.00 82.88 439 GLY A CA 1
ATOM 3500 C C . GLY A 1 439 ? 28.537 5.055 -44.178 1.00 82.88 439 GLY A C 1
ATOM 3501 O O . GLY A 1 439 ? 29.368 5.943 -44.028 1.00 82.88 439 GLY A O 1
ATOM 3502 N N . TYR A 1 440 ? 27.289 5.303 -44.588 1.00 71.44 440 TYR A N 1
ATOM 3503 C CA . TYR A 1 440 ? 26.790 6.645 -44.906 1.00 71.44 440 TYR A CA 1
ATOM 3504 C C . TYR A 1 440 ? 26.395 7.470 -43.669 1.00 71.44 440 TYR A C 1
ATOM 3506 O O . TYR A 1 440 ? 25.978 8.622 -43.808 1.00 71.44 440 TYR A O 1
ATOM 3514 N N . SER A 1 441 ? 26.445 6.886 -42.469 1.00 69.81 441 SER A N 1
ATOM 3515 C CA . SER A 1 441 ? 26.162 7.565 -41.201 1.00 69.81 441 SER A CA 1
ATOM 3516 C C . SER A 1 441 ? 26.776 6.821 -40.016 1.00 69.81 441 SER A C 1
ATOM 3518 O O . SER A 1 441 ? 27.069 5.631 -40.116 1.00 69.81 441 SER A O 1
ATOM 3520 N N . TYR A 1 442 ? 26.901 7.507 -38.879 1.00 77.75 442 TYR A N 1
ATOM 3521 C CA . TYR A 1 442 ? 27.099 6.879 -37.571 1.00 77.75 442 TYR A CA 1
ATOM 3522 C C . TYR A 1 442 ? 25.778 6.295 -37.041 1.00 77.75 442 TYR A C 1
ATOM 3524 O O . TYR A 1 442 ? 24.708 6.498 -37.626 1.00 77.75 442 TYR A O 1
ATOM 3532 N N . ASP A 1 443 ? 25.851 5.546 -35.946 1.00 82.62 443 ASP A N 1
ATOM 3533 C CA . ASP A 1 443 ? 24.710 4.894 -35.298 1.00 82.62 443 ASP A CA 1
ATOM 3534 C C . ASP A 1 443 ? 23.808 5.864 -34.516 1.00 82.62 443 ASP A C 1
ATOM 3536 O O . ASP A 1 443 ? 22.751 5.455 -34.043 1.00 82.62 443 ASP A O 1
ATOM 3540 N N . GLU A 1 444 ? 24.165 7.149 -34.431 1.00 87.81 444 GLU A N 1
ATOM 3541 C CA . GLU A 1 444 ? 23.460 8.188 -33.664 1.00 87.81 444 GLU A CA 1
ATOM 3542 C C . GLU A 1 444 ? 21.940 8.183 -33.874 1.00 87.81 444 GLU A C 1
ATOM 3544 O O . GLU A 1 444 ? 21.189 8.160 -32.905 1.00 87.81 444 GLU A O 1
ATOM 3549 N N . LYS A 1 445 ? 21.464 8.114 -35.126 1.00 90.12 445 LYS A N 1
ATOM 3550 C CA . LYS A 1 445 ? 20.018 8.102 -35.427 1.00 90.12 445 LYS A CA 1
ATOM 3551 C C . LYS A 1 445 ? 19.312 6.828 -34.956 1.00 90.12 445 LYS A C 1
ATOM 3553 O O . LYS A 1 445 ? 18.151 6.876 -34.556 1.00 90.12 445 LYS A O 1
ATOM 3558 N N . LEU A 1 446 ? 19.991 5.681 -35.024 1.00 91.38 446 LEU A N 1
ATOM 3559 C CA . LEU A 1 446 ? 19.467 4.411 -34.510 1.00 91.38 446 LEU A CA 1
ATOM 3560 C C . LEU A 1 446 ? 19.457 4.420 -32.978 1.00 91.38 446 LEU A C 1
ATOM 3562 O O . LEU A 1 446 ? 18.492 3.959 -32.370 1.00 91.38 446 LEU A O 1
ATOM 3566 N N . ALA A 1 447 ? 20.504 4.976 -32.364 1.00 88.12 447 ALA A N 1
ATOM 3567 C CA . ALA A 1 447 ? 20.611 5.155 -30.924 1.00 88.12 447 ALA A CA 1
ATOM 3568 C C . ALA A 1 447 ? 19.516 6.083 -30.384 1.00 88.12 447 ALA A C 1
ATOM 3570 O O . ALA A 1 447 ? 18.829 5.704 -29.439 1.00 88.12 447 ALA A O 1
ATOM 3571 N N . GLU A 1 448 ? 19.301 7.235 -31.022 1.00 89.69 448 GLU A N 1
ATOM 3572 C CA . GLU A 1 448 ? 18.253 8.200 -30.675 1.00 89.69 448 GLU A CA 1
ATOM 3573 C C . GLU A 1 448 ? 16.857 7.574 -30.781 1.00 89.69 448 GLU A C 1
ATOM 3575 O O . GLU A 1 448 ? 16.060 7.659 -29.845 1.00 89.69 448 GLU A O 1
ATOM 3580 N N . MET A 1 449 ? 16.567 6.872 -31.885 1.00 93.06 449 MET A N 1
ATOM 3581 C CA . MET A 1 449 ? 15.286 6.179 -32.051 1.00 93.06 449 MET A CA 1
ATOM 3582 C C . MET A 1 449 ? 15.081 5.103 -30.974 1.00 93.06 449 MET A C 1
ATOM 3584 O O . MET A 1 449 ? 13.970 4.947 -30.459 1.00 93.06 449 MET A O 1
ATOM 3588 N N . LEU A 1 450 ? 16.136 4.360 -30.627 1.00 90.50 450 LEU A N 1
ATOM 3589 C CA . LEU A 1 450 ? 16.065 3.300 -29.627 1.00 90.50 450 LEU A CA 1
ATOM 3590 C C . LEU A 1 450 ? 15.858 3.873 -28.220 1.00 90.50 450 LEU A C 1
ATOM 3592 O O . LEU A 1 450 ? 14.984 3.381 -27.504 1.00 90.50 450 LEU A O 1
ATOM 3596 N N . GLU A 1 451 ? 16.610 4.913 -27.842 1.00 85.94 451 GLU A N 1
ATOM 3597 C CA . GLU A 1 451 ? 16.464 5.616 -26.559 1.00 85.94 451 GLU A CA 1
ATOM 3598 C C . GLU A 1 451 ? 15.050 6.199 -26.438 1.00 85.94 451 GLU A C 1
ATOM 3600 O O . GLU A 1 451 ? 14.344 5.876 -25.484 1.00 85.94 451 GLU A O 1
ATOM 3605 N N . GLY A 1 452 ? 14.569 6.925 -27.453 1.00 85.31 452 GLY A N 1
ATOM 3606 C CA . GLY A 1 452 ? 13.223 7.502 -27.443 1.00 85.31 452 GLY A CA 1
ATOM 3607 C C . GLY A 1 452 ? 12.109 6.453 -27.349 1.00 85.31 452 GLY A C 1
ATOM 3608 O O . GLY A 1 452 ? 11.126 6.635 -26.623 1.00 85.31 452 GLY A O 1
ATOM 3609 N N . ARG A 1 453 ? 12.254 5.308 -28.033 1.00 90.62 453 ARG A N 1
ATOM 3610 C CA . ARG A 1 453 ? 11.254 4.235 -27.961 1.00 90.62 453 ARG A CA 1
ATOM 3611 C C . ARG A 1 453 ? 11.237 3.554 -26.594 1.00 90.62 453 ARG A C 1
ATOM 3613 O O . ARG A 1 453 ? 10.160 3.311 -26.049 1.00 90.62 453 ARG A O 1
ATOM 3620 N N . TYR A 1 454 ? 12.414 3.261 -26.051 1.00 86.56 454 TYR A N 1
ATOM 3621 C CA . TYR A 1 454 ? 12.584 2.728 -24.704 1.00 86.56 454 TYR A CA 1
ATOM 3622 C C . TYR A 1 454 ? 11.958 3.646 -23.648 1.00 86.56 454 TYR A C 1
ATOM 3624 O O . TYR A 1 454 ? 11.159 3.185 -22.831 1.00 86.56 454 TYR A O 1
ATOM 3632 N N . GLU A 1 455 ? 12.272 4.943 -23.692 1.00 82.50 455 GLU A N 1
ATOM 3633 C CA . GLU A 1 455 ? 11.757 5.941 -22.751 1.00 82.50 455 GLU A CA 1
ATOM 3634 C C . GLU A 1 455 ? 10.230 6.003 -22.779 1.00 82.50 455 GLU A C 1
ATOM 3636 O O . GLU A 1 455 ? 9.589 5.958 -21.727 1.00 82.50 455 GLU A O 1
ATOM 3641 N N . PHE A 1 456 ? 9.638 6.025 -23.977 1.00 83.56 456 PHE A N 1
ATOM 3642 C CA . PHE A 1 456 ? 8.188 6.008 -24.153 1.00 83.56 456 PHE A CA 1
ATOM 3643 C C . PHE A 1 456 ? 7.532 4.779 -23.505 1.00 83.56 456 PHE A C 1
ATOM 3645 O O . PHE A 1 456 ? 6.529 4.903 -22.797 1.00 83.56 456 PHE A O 1
ATOM 3652 N N . LEU A 1 457 ? 8.091 3.587 -23.729 1.00 87.25 457 LEU A N 1
ATOM 3653 C CA . LEU A 1 457 ? 7.538 2.336 -23.205 1.00 87.25 457 LEU A CA 1
ATOM 3654 C C . LEU A 1 457 ? 7.696 2.233 -21.684 1.00 87.25 457 LEU A C 1
ATOM 3656 O O . LEU A 1 457 ? 6.734 1.903 -20.989 1.00 87.25 457 LEU A O 1
ATOM 3660 N N . ALA A 1 458 ? 8.879 2.561 -21.160 1.00 82.69 458 ALA A N 1
ATOM 3661 C CA . ALA A 1 458 ? 9.148 2.547 -19.726 1.00 82.69 458 ALA A CA 1
ATOM 3662 C C . ALA A 1 458 ? 8.264 3.557 -18.975 1.00 82.69 458 ALA A C 1
ATOM 3664 O O . ALA A 1 458 ? 7.671 3.205 -17.954 1.00 82.69 458 ALA A O 1
ATOM 3665 N N . LYS A 1 459 ? 8.100 4.775 -19.519 1.00 78.56 459 LYS A N 1
ATOM 3666 C CA . LYS A 1 459 ? 7.145 5.775 -19.017 1.00 78.56 459 LYS A CA 1
ATOM 3667 C C . LYS A 1 459 ? 5.743 5.186 -18.931 1.00 78.56 459 LYS A C 1
ATOM 3669 O O . LYS A 1 459 ? 5.127 5.217 -17.869 1.00 78.56 459 LYS A O 1
ATOM 3674 N N . LYS A 1 460 ? 5.246 4.642 -20.047 1.00 81.56 460 LYS A N 1
ATOM 3675 C CA . LYS A 1 460 ? 3.888 4.096 -20.143 1.00 81.56 460 LYS A CA 1
ATOM 3676 C C . LYS A 1 460 ? 3.648 2.994 -19.109 1.00 81.56 460 LYS A C 1
ATOM 3678 O O . LYS A 1 460 ? 2.572 2.945 -18.518 1.00 81.56 460 LYS A O 1
ATOM 3683 N N . ALA A 1 461 ? 4.637 2.130 -18.879 1.00 85.44 461 ALA A N 1
ATOM 3684 C CA . ALA A 1 461 ? 4.541 1.067 -17.886 1.00 85.44 461 ALA A CA 1
ATOM 3685 C C . ALA A 1 461 ? 4.459 1.639 -16.463 1.00 85.44 461 ALA A C 1
ATOM 3687 O O . ALA A 1 461 ? 3.562 1.296 -15.699 1.00 85.44 461 ALA A O 1
ATOM 3688 N N . LEU A 1 462 ? 5.354 2.556 -16.105 1.00 79.06 462 LEU A N 1
ATOM 3689 C CA . LEU A 1 462 ? 5.447 3.048 -14.729 1.00 79.06 462 LEU A CA 1
ATOM 3690 C C . LEU A 1 462 ? 4.321 3.998 -14.353 1.00 79.06 462 LEU A C 1
ATOM 3692 O O . LEU A 1 462 ? 3.801 3.899 -13.244 1.00 79.06 462 LEU A O 1
ATOM 3696 N N . GLN A 1 463 ? 3.895 4.856 -15.278 1.00 75.69 463 GLN A N 1
ATOM 3697 C CA . GLN A 1 463 ? 2.723 5.706 -15.088 1.00 75.69 463 GLN A CA 1
ATOM 3698 C C . GLN A 1 463 ? 1.476 4.865 -14.802 1.00 75.69 463 GLN A C 1
ATOM 3700 O O . GLN A 1 463 ? 0.702 5.198 -13.915 1.00 75.69 463 GLN A O 1
ATOM 3705 N N . LYS A 1 464 ? 1.302 3.753 -15.525 1.00 78.94 464 LYS A N 1
ATOM 3706 C CA . LYS A 1 464 ? 0.115 2.908 -15.396 1.00 78.94 464 LYS A CA 1
ATOM 3707 C C . LYS A 1 464 ? 0.140 1.997 -14.168 1.00 78.94 464 LYS A C 1
ATOM 3709 O O . LYS A 1 464 ? -0.897 1.807 -13.556 1.00 78.94 464 LYS A O 1
ATOM 3714 N N . TYR A 1 465 ? 1.285 1.401 -13.838 1.00 83.19 465 TYR A N 1
ATOM 3715 C CA . TYR A 1 465 ? 1.341 0.308 -12.854 1.00 83.19 465 TYR A CA 1
ATOM 3716 C C . TYR A 1 465 ? 1.977 0.691 -11.514 1.00 83.19 465 TYR A C 1
ATOM 3718 O O . TYR A 1 465 ? 1.839 -0.048 -10.545 1.00 83.19 465 TYR A O 1
ATOM 3726 N N . VAL A 1 466 ? 2.689 1.819 -11.435 1.00 78.75 466 VAL A N 1
ATOM 3727 C CA . VAL A 1 466 ? 3.420 2.214 -10.218 1.00 78.75 466 VAL A CA 1
ATOM 3728 C C . VAL A 1 466 ? 2.956 3.570 -9.702 1.00 78.75 466 VAL A C 1
ATOM 3730 O O . VAL A 1 466 ? 2.594 3.689 -8.532 1.00 78.75 466 VAL A O 1
ATOM 3733 N N . PHE A 1 467 ? 2.940 4.577 -10.575 1.00 73.50 467 PHE A N 1
ATOM 3734 C CA . PHE A 1 467 ? 2.696 5.975 -10.210 1.00 73.50 467 PHE A CA 1
ATOM 3735 C C . PHE A 1 467 ? 1.270 6.455 -10.493 1.00 73.50 467 PHE A C 1
ATOM 3737 O O . PHE A 1 467 ? 1.000 7.649 -10.366 1.00 73.50 467 PHE A O 1
ATOM 3744 N N . GLN A 1 468 ? 0.350 5.551 -10.842 1.00 68.44 468 GLN A N 1
ATOM 3745 C CA . GLN A 1 468 ? -1.068 5.889 -10.888 1.00 68.44 468 GLN A CA 1
ATOM 3746 C C . GLN A 1 468 ? -1.505 6.315 -9.478 1.00 68.44 468 GLN A C 1
ATOM 3748 O O . GLN A 1 468 ? -1.374 5.536 -8.533 1.00 68.44 468 GLN A O 1
ATOM 3753 N N . SER A 1 469 ? -1.947 7.567 -9.341 1.00 67.12 469 SER A N 1
ATOM 3754 C CA . SER A 1 469 ? -2.395 8.152 -8.072 1.00 67.12 469 SER A CA 1
ATOM 3755 C C . SER A 1 469 ? -1.342 8.142 -6.957 1.00 67.12 469 SER A C 1
ATOM 3757 O O . SER A 1 469 ? -1.651 7.866 -5.808 1.00 67.12 469 SER A O 1
ATOM 3759 N N . PHE A 1 470 ? -0.077 8.428 -7.286 1.00 78.06 470 PHE A N 1
ATOM 3760 C CA . PHE A 1 470 ? 1.012 8.419 -6.305 1.00 78.06 470 PHE A CA 1
ATOM 3761 C C . PHE A 1 470 ? 0.758 9.393 -5.144 1.00 78.06 470 PHE A C 1
ATOM 3763 O O . PHE A 1 470 ? 0.559 10.586 -5.369 1.00 78.06 470 PHE A O 1
ATOM 3770 N N . VAL A 1 471 ? 0.789 8.882 -3.914 1.00 83.75 471 VAL A N 1
ATOM 3771 C CA . VAL A 1 471 ? 0.403 9.614 -2.702 1.00 83.75 471 VAL A CA 1
ATOM 3772 C C . VAL A 1 471 ? 1.636 10.006 -1.888 1.00 83.75 471 VAL A C 1
ATOM 3774 O O . VAL A 1 471 ? 2.526 9.190 -1.657 1.00 83.75 471 VAL A O 1
ATOM 3777 N N . PHE A 1 472 ? 1.665 11.247 -1.415 1.00 87.50 472 PHE A N 1
ATOM 3778 C CA . PHE A 1 472 ? 2.655 11.788 -0.491 1.00 87.50 472 PHE A CA 1
ATOM 3779 C C . PHE A 1 472 ? 2.020 11.987 0.887 1.00 87.50 472 PHE A C 1
ATOM 3781 O O . PHE A 1 472 ? 1.044 12.726 0.999 1.00 87.50 472 PHE A O 1
ATOM 3788 N N . SER A 1 473 ? 2.574 11.375 1.936 1.00 89.81 473 SER A N 1
ATOM 3789 C CA . SER A 1 473 ? 2.141 11.622 3.318 1.00 89.81 473 SER A CA 1
ATOM 3790 C C . SER A 1 473 ? 2.582 12.998 3.816 1.00 89.81 473 SER A C 1
ATOM 3792 O O . SER A 1 473 ? 3.598 13.546 3.377 1.00 89.81 473 SER A O 1
ATOM 3794 N N . GLN A 1 474 ? 1.872 13.547 4.799 1.00 88.75 474 GLN A N 1
ATOM 3795 C CA . GLN A 1 474 ? 2.311 14.766 5.474 1.00 88.75 474 GLN A CA 1
ATOM 3796 C C . GLN A 1 474 ? 3.656 14.625 6.181 1.00 88.75 474 GLN A C 1
ATOM 3798 O O . GLN A 1 474 ? 4.399 15.598 6.247 1.00 88.75 474 GLN A O 1
ATOM 3803 N N . GLU A 1 475 ? 4.014 13.446 6.687 1.00 88.81 475 GLU A N 1
ATOM 3804 C CA . GLU A 1 475 ? 5.316 13.204 7.304 1.00 88.81 475 GLU A CA 1
ATOM 3805 C C . GLU A 1 475 ? 6.432 13.359 6.273 1.00 88.81 475 GLU A C 1
ATOM 3807 O O . GLU A 1 475 ? 7.460 13.989 6.549 1.00 88.81 475 GLU A O 1
ATOM 3812 N N . PHE A 1 476 ? 6.219 12.829 5.066 1.00 90.88 476 PHE A N 1
ATOM 3813 C CA . PHE A 1 476 ? 7.131 13.041 3.954 1.00 90.88 476 PHE A CA 1
ATOM 3814 C C . PHE A 1 476 ? 7.169 14.511 3.529 1.00 90.88 476 PHE A C 1
ATOM 3816 O O . PHE A 1 476 ? 8.255 15.085 3.420 1.00 90.88 476 PHE A O 1
ATOM 3823 N N . LEU A 1 477 ? 6.010 15.149 3.357 1.00 88.94 477 LEU A N 1
ATOM 3824 C CA . LEU A 1 477 ? 5.937 16.559 2.973 1.00 88.94 477 LEU A CA 1
ATOM 3825 C C . LEU A 1 477 ? 6.602 17.464 4.013 1.00 88.94 477 LEU A C 1
ATOM 3827 O O . LEU A 1 477 ? 7.376 18.327 3.631 1.00 88.94 477 LEU A O 1
ATOM 3831 N N . HIS A 1 478 ? 6.416 17.223 5.311 1.00 90.25 478 HIS A N 1
ATOM 3832 C CA . HIS A 1 478 ? 7.112 17.917 6.399 1.00 90.25 478 HIS A CA 1
ATOM 3833 C C . HIS A 1 478 ? 8.629 17.660 6.379 1.00 90.25 478 HIS A C 1
ATOM 3835 O O . HIS A 1 478 ? 9.445 18.508 6.758 1.00 90.25 478 HIS A O 1
ATOM 3841 N N . LYS A 1 479 ? 9.055 16.467 5.943 1.00 89.75 479 LYS A N 1
ATOM 3842 C CA . LYS A 1 479 ? 10.478 16.152 5.787 1.00 89.75 479 LYS A CA 1
ATOM 3843 C C . LYS A 1 479 ? 11.114 16.979 4.671 1.00 89.75 479 LYS A C 1
ATOM 3845 O O . LYS A 1 479 ? 12.235 17.446 4.872 1.00 89.75 479 LYS A O 1
ATOM 3850 N N . VAL A 1 480 ? 10.412 17.156 3.553 1.00 89.19 480 VAL A N 1
ATOM 3851 C CA . VAL A 1 480 ? 10.875 17.935 2.393 1.00 89.19 480 VAL A CA 1
ATOM 3852 C C . VAL A 1 480 ? 10.723 19.441 2.630 1.00 89.19 480 VAL A C 1
ATOM 3854 O O . VAL A 1 480 ? 11.658 20.203 2.401 1.00 89.19 480 VAL A O 1
ATOM 3857 N N . TYR A 1 481 ? 9.580 19.857 3.161 1.00 89.25 481 TYR A N 1
ATOM 3858 C CA . TYR A 1 481 ? 9.206 21.230 3.469 1.00 89.25 481 TYR A CA 1
ATOM 3859 C C . TYR A 1 481 ? 9.107 21.421 4.978 1.00 89.25 481 TYR A C 1
ATOM 3861 O O . TYR A 1 481 ? 8.047 21.268 5.583 1.00 89.25 481 TYR A O 1
ATOM 3869 N N . LYS A 1 482 ? 10.224 21.792 5.606 1.00 88.00 482 LYS A N 1
ATOM 3870 C CA . LYS A 1 482 ? 10.316 21.929 7.069 1.00 88.00 482 LYS A CA 1
ATOM 3871 C C . LYS A 1 482 ? 9.364 22.963 7.672 1.00 88.00 482 LYS A C 1
ATOM 3873 O O . LYS A 1 482 ? 9.075 22.890 8.862 1.00 88.00 482 LYS A O 1
ATOM 3878 N N . GLN A 1 483 ? 8.887 23.903 6.862 1.00 88.69 483 GLN A N 1
ATOM 3879 C CA . GLN A 1 483 ? 7.900 24.912 7.233 1.00 88.69 483 GLN A CA 1
ATOM 3880 C C . GLN A 1 483 ? 6.460 24.382 7.303 1.00 88.69 483 GLN A C 1
ATOM 3882 O O . GLN A 1 483 ? 5.622 25.022 7.937 1.00 88.69 483 GLN A O 1
ATOM 3887 N N . LEU A 1 484 ? 6.154 23.249 6.658 1.00 89.00 484 LEU A N 1
ATOM 3888 C CA . LEU A 1 484 ? 4.821 22.658 6.727 1.00 89.00 484 LEU A CA 1
ATOM 3889 C C . LEU A 1 484 ? 4.600 22.069 8.121 1.00 89.00 484 LEU A C 1
ATOM 3891 O O . LEU A 1 484 ? 5.436 21.287 8.564 1.00 89.00 484 LEU A O 1
ATOM 3895 N N . PRO A 1 485 ? 3.518 22.401 8.839 1.00 89.25 485 PRO A N 1
ATOM 3896 C CA . PRO A 1 485 ? 3.215 21.738 10.101 1.00 89.25 485 PRO A CA 1
ATOM 3897 C C . PRO A 1 485 ? 2.725 20.303 9.858 1.00 89.25 485 PRO A C 1
ATOM 3899 O O . PRO A 1 485 ? 2.207 19.992 8.788 1.00 89.25 485 PRO A O 1
ATOM 3902 N N . LEU A 1 486 ? 2.838 19.445 10.874 1.00 88.12 486 LEU A N 1
ATOM 3903 C CA . LEU A 1 486 ? 2.056 18.208 10.930 1.00 88.12 486 LEU A CA 1
ATOM 3904 C C . LEU A 1 486 ? 0.650 18.554 11.434 1.00 88.12 486 LEU A C 1
ATOM 3906 O O . LEU A 1 486 ? 0.507 19.265 12.433 1.00 88.12 486 LEU A O 1
ATOM 3910 N N . ALA A 1 487 ? -0.385 18.076 10.749 1.00 87.19 487 ALA A N 1
ATOM 3911 C CA . ALA A 1 487 ? -1.756 18.192 11.220 1.00 87.19 487 ALA A CA 1
ATOM 3912 C C . ALA A 1 487 ? -1.984 17.224 12.387 1.00 87.19 487 ALA A C 1
ATOM 3914 O O . ALA A 1 487 ? -1.641 16.043 12.295 1.00 87.19 487 ALA A O 1
ATOM 3915 N N . THR A 1 488 ? -2.567 17.724 13.475 1.00 86.31 488 THR A N 1
ATOM 3916 C CA . THR A 1 488 ? -2.921 16.939 14.661 1.00 86.31 488 THR A CA 1
ATOM 3917 C C . THR A 1 488 ? -4.409 17.053 14.949 1.00 86.31 488 THR A C 1
ATOM 3919 O O . THR A 1 488 ? -4.971 18.147 14.922 1.00 86.31 488 THR A O 1
ATOM 3922 N N . CYS A 1 489 ? -5.031 15.922 15.261 1.00 86.00 489 CYS A N 1
ATOM 3923 C CA . CYS A 1 489 ? -6.427 15.830 15.656 1.00 86.00 489 CYS A CA 1
ATOM 3924 C C . CYS A 1 489 ? -6.524 15.650 17.169 1.00 86.00 489 CYS A C 1
ATOM 3926 O O . CYS A 1 489 ? -5.818 14.823 17.749 1.00 86.00 489 CYS A O 1
ATOM 3928 N N . GLY A 1 490 ? -7.415 16.403 17.803 1.00 87.88 490 GLY A N 1
ATOM 3929 C CA . GLY A 1 490 ? -7.802 16.186 19.187 1.00 87.88 490 GLY A CA 1
ATOM 3930 C C . GLY A 1 490 ? -8.567 14.876 19.307 1.00 87.88 490 GLY A C 1
ATOM 3931 O O . GLY A 1 490 ? -9.091 14.358 18.324 1.00 87.88 490 GLY A O 1
ATOM 3932 N N . VAL A 1 491 ? -8.639 14.324 20.510 1.00 90.81 491 VAL A N 1
ATOM 3933 C CA . VAL A 1 491 ? -9.409 13.109 20.770 1.00 90.81 491 VAL A CA 1
ATOM 3934 C C . VAL A 1 491 ? -10.539 13.420 21.741 1.00 90.81 491 VAL A C 1
ATOM 3936 O O . VAL A 1 491 ? -10.305 13.811 22.887 1.00 90.81 491 VAL A O 1
ATOM 3939 N N . LYS A 1 492 ? -11.780 13.242 21.280 1.00 92.00 492 LYS A N 1
ATOM 3940 C CA . LYS A 1 492 ? -13.002 13.448 22.064 1.00 92.00 492 LYS A CA 1
ATOM 3941 C C . LYS A 1 492 ? -13.535 12.094 22.536 1.00 92.00 492 LYS A C 1
ATOM 3943 O O . LYS A 1 492 ? -13.905 11.245 21.731 1.00 92.00 492 LYS A O 1
ATOM 3948 N N . LEU A 1 493 ? -13.566 11.909 23.860 1.00 91.81 493 LEU A N 1
ATOM 3949 C CA . LEU A 1 493 ? -14.026 10.683 24.536 1.00 91.81 493 LEU A CA 1
ATOM 3950 C C . LEU A 1 493 ? -15.414 10.814 25.187 1.00 91.81 493 LEU A C 1
ATOM 3952 O O . LEU A 1 493 ? -15.841 9.900 25.883 1.00 91.81 493 LEU A O 1
ATOM 3956 N N . TYR A 1 494 ? -16.080 11.964 25.030 1.00 91.00 494 TYR A N 1
ATOM 3957 C CA . TYR A 1 494 ? -17.458 12.204 25.489 1.00 91.00 494 TYR A CA 1
ATOM 3958 C C . TYR A 1 494 ? -17.739 11.768 26.942 1.00 91.00 494 TYR A C 1
ATOM 3960 O O . TYR A 1 494 ? -18.753 11.156 27.251 1.00 91.00 494 TYR A O 1
ATOM 3968 N N . GLY A 1 495 ? -16.816 12.089 27.856 1.00 85.25 495 GLY A N 1
ATOM 3969 C CA . GLY A 1 495 ? -16.933 11.770 29.286 1.00 85.25 495 GLY A CA 1
ATOM 3970 C C . GLY A 1 495 ? -16.305 10.436 29.706 1.00 85.25 495 GLY A C 1
ATOM 3971 O O . GLY A 1 495 ? -16.127 10.201 30.902 1.00 85.25 495 GLY A O 1
ATOM 3972 N N . ARG A 1 496 ? -15.884 9.592 28.756 1.00 90.00 496 ARG A N 1
ATOM 3973 C CA . ARG A 1 496 ? -15.155 8.351 29.038 1.00 90.00 496 ARG A CA 1
ATOM 3974 C C . ARG A 1 496 ? -13.704 8.632 29.430 1.00 90.00 496 ARG A C 1
ATOM 3976 O O . ARG A 1 496 ? -13.065 9.563 28.935 1.00 90.00 496 ARG A O 1
ATOM 3983 N N . LYS A 1 497 ? -13.166 7.813 30.336 1.00 91.56 497 LYS A N 1
ATOM 3984 C CA . LYS A 1 497 ? -11.779 7.952 30.796 1.00 91.56 497 LYS A CA 1
ATOM 3985 C C . LYS A 1 497 ? -10.790 7.537 29.695 1.00 91.56 497 LYS A C 1
ATOM 3987 O O . LYS A 1 497 ? -11.058 6.569 28.987 1.00 91.56 497 LYS A O 1
ATOM 3992 N N . PRO A 1 498 ? -9.622 8.192 29.573 1.00 91.62 498 PRO A N 1
ATOM 3993 C CA . PRO A 1 498 ? -8.610 7.814 28.584 1.00 91.62 498 PRO A CA 1
ATOM 3994 C C . PRO A 1 498 ? -8.066 6.388 28.722 1.00 91.62 498 PRO A C 1
ATOM 3996 O O . PRO A 1 498 ? -7.623 5.808 27.739 1.00 91.62 498 PRO A O 1
ATOM 3999 N N . ASP A 1 499 ? -8.081 5.812 29.920 1.00 92.00 499 ASP A N 1
ATOM 4000 C CA . ASP A 1 499 ? -7.606 4.455 30.216 1.00 92.00 499 ASP A CA 1
ATOM 4001 C C . ASP A 1 499 ? -8.692 3.371 30.056 1.00 92.00 499 ASP A C 1
ATOM 4003 O O . ASP A 1 499 ? -8.460 2.208 30.393 1.00 92.00 499 ASP A O 1
ATOM 4007 N N . SER A 1 500 ? -9.861 3.731 29.514 1.00 93.38 500 SER A N 1
ATOM 4008 C CA . SER A 1 500 ? -10.949 2.798 29.209 1.00 93.38 500 SER A CA 1
ATOM 4009 C C . SER A 1 500 ? -10.558 1.786 28.113 1.00 93.38 500 SER A C 1
ATOM 4011 O O . SER A 1 500 ? -10.107 2.193 27.032 1.00 93.38 500 SER A O 1
ATOM 4013 N N . PRO A 1 501 ? -10.778 0.473 28.340 1.00 93.06 501 PRO A N 1
ATOM 4014 C CA . PRO A 1 501 ? -10.699 -0.565 27.316 1.00 93.06 501 PRO A CA 1
ATOM 4015 C C . PRO A 1 501 ? -11.446 -0.237 26.020 1.00 93.06 501 PRO A C 1
ATOM 4017 O O . PRO A 1 501 ? -10.864 -0.322 24.935 1.00 93.06 501 PRO A O 1
ATOM 4020 N N . LEU A 1 502 ? -12.714 0.170 26.119 1.00 93.38 502 LEU A N 1
ATOM 4021 C CA . LEU A 1 502 ? -13.539 0.513 24.962 1.00 93.38 502 LEU A CA 1
ATOM 4022 C C . LEU A 1 502 ? -13.022 1.764 24.257 1.00 93.38 502 LEU A C 1
ATOM 4024 O O . LEU A 1 502 ? -12.905 1.753 23.033 1.00 93.38 502 LEU A O 1
ATOM 4028 N N . ALA A 1 503 ? -12.641 2.808 25.003 1.00 94.25 503 ALA A N 1
ATOM 4029 C CA . ALA A 1 503 ? -12.051 4.014 24.423 1.00 94.25 503 ALA A CA 1
ATOM 4030 C C . ALA A 1 503 ? -10.802 3.678 23.599 1.00 94.25 503 ALA A C 1
ATOM 4032 O O . ALA A 1 503 ? -10.654 4.155 22.472 1.00 94.25 503 ALA A O 1
ATOM 4033 N N . ARG A 1 504 ? -9.923 2.810 24.122 1.00 93.81 504 ARG A N 1
ATOM 4034 C CA . ARG A 1 504 ? -8.703 2.415 23.410 1.00 93.81 504 ARG A CA 1
ATOM 4035 C C . ARG A 1 504 ? -8.988 1.586 22.164 1.00 93.81 504 ARG A C 1
ATOM 4037 O O . ARG A 1 504 ? -8.314 1.782 21.153 1.00 93.81 504 ARG A O 1
ATOM 4044 N N . ILE A 1 505 ? -9.951 0.668 22.220 1.00 95.00 505 ILE A N 1
ATOM 4045 C CA . ILE A 1 505 ? -10.326 -0.164 21.069 1.00 95.00 505 ILE A CA 1
ATOM 4046 C C . ILE A 1 505 ? -10.957 0.680 19.964 1.00 95.00 505 ILE A C 1
ATOM 4048 O O . ILE A 1 505 ? -10.527 0.557 18.818 1.00 95.00 505 ILE A O 1
ATOM 4052 N N . MET A 1 506 ? -11.892 1.572 20.305 1.00 94.31 506 MET A N 1
ATOM 4053 C CA . MET A 1 506 ? -12.502 2.494 19.341 1.00 94.31 506 MET A CA 1
ATOM 4054 C C . MET A 1 506 ? -11.453 3.395 18.691 1.00 94.31 506 MET A C 1
ATOM 4056 O O . MET A 1 506 ? -11.382 3.450 17.465 1.00 94.31 506 MET A O 1
ATOM 4060 N N . PHE A 1 507 ? -10.582 4.014 19.498 1.00 94.88 507 PHE A N 1
ATOM 4061 C CA . PHE A 1 507 ? -9.475 4.830 18.999 1.00 94.88 507 PHE A CA 1
ATOM 4062 C C . PHE A 1 507 ? -8.585 4.039 18.036 1.00 94.88 507 PHE A C 1
ATOM 4064 O O . PHE A 1 507 ? -8.343 4.475 16.917 1.00 94.88 507 PHE A O 1
ATOM 4071 N N . ASN A 1 508 ? -8.113 2.855 18.440 1.00 95.31 508 ASN A N 1
ATOM 4072 C CA . ASN A 1 508 ? -7.216 2.050 17.612 1.00 95.31 508 ASN A CA 1
ATOM 4073 C C . ASN A 1 508 ? -7.877 1.623 16.289 1.00 95.31 508 ASN A C 1
ATOM 4075 O O . ASN A 1 508 ? -7.196 1.561 15.269 1.00 95.31 508 ASN A O 1
ATOM 4079 N N . ALA A 1 509 ? -9.169 1.286 16.304 1.00 95.94 509 ALA A N 1
ATOM 4080 C CA . ALA A 1 509 ? -9.889 0.834 15.118 1.00 95.94 509 ALA A CA 1
ATOM 4081 C C . ALA A 1 509 ? -10.160 1.981 14.137 1.00 95.94 509 ALA A C 1
ATOM 4083 O O . ALA A 1 509 ? -9.890 1.828 12.947 1.00 95.94 509 ALA A O 1
ATOM 4084 N N . ASP A 1 510 ? -10.624 3.133 14.628 1.00 94.50 510 ASP A N 1
ATOM 4085 C CA . ASP A 1 510 ? -10.841 4.320 13.794 1.00 94.50 510 ASP A CA 1
ATOM 4086 C C . ASP A 1 510 ? -9.515 4.872 13.244 1.00 94.50 510 ASP A C 1
ATOM 4088 O O . ASP A 1 510 ? -9.381 5.164 12.056 1.00 94.50 510 ASP A O 1
ATOM 4092 N N . TYR A 1 511 ? -8.473 4.912 14.075 1.00 94.06 511 TYR A N 1
ATOM 4093 C CA . TYR A 1 511 ? -7.154 5.364 13.645 1.00 94.06 511 TYR A CA 1
ATOM 4094 C C . TYR A 1 511 ? -6.521 4.430 12.599 1.00 94.06 511 TYR A C 1
ATOM 4096 O O . TYR A 1 511 ? -5.884 4.887 11.649 1.00 94.06 511 TYR A O 1
ATOM 4104 N N . ALA A 1 512 ? -6.737 3.114 12.726 1.00 95.62 512 ALA A N 1
ATOM 4105 C CA . ALA A 1 512 ? -6.335 2.151 11.705 1.00 95.62 512 ALA A CA 1
ATOM 4106 C C . ALA A 1 512 ? -7.144 2.302 10.410 1.00 95.62 512 ALA A C 1
ATOM 4108 O O . ALA A 1 512 ? -6.553 2.198 9.339 1.00 95.62 512 ALA A O 1
ATOM 4109 N N . LEU A 1 513 ? -8.456 2.566 10.487 1.00 95.81 513 LEU A N 1
ATOM 4110 C CA . LEU A 1 513 ? -9.294 2.832 9.312 1.00 95.81 513 LEU A CA 1
ATOM 4111 C C . LEU A 1 513 ? -8.738 4.002 8.499 1.00 95.81 513 LEU A C 1
ATOM 4113 O O . LEU A 1 513 ? -8.512 3.838 7.304 1.00 95.81 513 LEU A O 1
ATOM 4117 N N . LYS A 1 514 ? -8.453 5.129 9.157 1.00 93.38 514 LYS A N 1
ATOM 4118 C CA . LYS A 1 514 ? -7.897 6.317 8.499 1.00 93.38 514 LYS A CA 1
ATOM 4119 C C . LYS A 1 514 ? -6.518 6.042 7.874 1.00 93.38 514 LYS A C 1
ATOM 4121 O O . LYS A 1 514 ? -6.218 6.440 6.753 1.00 93.38 514 LYS A O 1
ATOM 4126 N N . TYR A 1 515 ? -5.679 5.240 8.533 1.00 93.19 515 TYR A N 1
ATOM 4127 C CA . TYR A 1 515 ? -4.417 4.808 7.922 1.00 93.19 515 TYR A CA 1
ATOM 4128 C C . TYR A 1 515 ? -4.620 3.926 6.680 1.00 93.19 515 TYR A C 1
ATOM 4130 O O . TYR A 1 515 ? -3.910 4.098 5.686 1.00 93.19 515 TYR A O 1
ATOM 4138 N N . ILE A 1 516 ? -5.575 2.987 6.737 1.00 95.00 516 ILE A N 1
ATOM 4139 C CA . ILE A 1 516 ? -5.942 2.107 5.619 1.00 95.00 516 ILE A CA 1
ATOM 4140 C C . ILE A 1 516 ? -6.383 2.935 4.416 1.00 95.00 516 ILE A C 1
ATOM 4142 O O . ILE A 1 516 ? -5.944 2.641 3.309 1.00 95.00 516 ILE A O 1
ATOM 4146 N N . SER A 1 517 ? -7.226 3.949 4.615 1.00 93.56 517 SER A N 1
ATOM 4147 C CA . SER A 1 517 ? -7.732 4.781 3.524 1.00 93.56 517 SER A CA 1
ATOM 4148 C C . SER A 1 517 ? -6.716 5.780 2.984 1.00 93.56 517 SER A C 1
ATOM 4150 O O . SER A 1 517 ? -6.758 6.044 1.785 1.00 93.56 517 SER A O 1
ATOM 4152 N N . ALA A 1 518 ? -5.787 6.266 3.809 1.00 91.06 518 ALA A N 1
ATOM 4153 C CA . ALA A 1 518 ? -4.825 7.283 3.401 1.00 91.06 518 ALA A CA 1
ATOM 4154 C C . ALA A 1 518 ? -3.593 6.721 2.667 1.00 91.06 518 ALA A C 1
ATOM 4156 O O . ALA A 1 518 ? -3.326 7.099 1.527 1.00 91.06 518 ALA A O 1
ATOM 4157 N N . LEU A 1 519 ? -2.785 5.878 3.330 1.00 90.38 519 LEU A N 1
ATOM 4158 C CA . LEU A 1 519 ? -1.505 5.409 2.775 1.00 90.38 519 LEU A CA 1
ATOM 4159 C C . LEU A 1 519 ? -0.927 4.202 3.529 1.00 90.38 519 LEU A C 1
ATOM 4161 O O . LEU A 1 519 ? 0.211 4.233 4.010 1.00 90.38 519 LEU A O 1
ATOM 4165 N N . SER A 1 520 ? -1.696 3.122 3.657 1.00 92.50 520 SER A N 1
ATOM 4166 C CA . SER A 1 520 ? -1.196 1.903 4.295 1.00 92.50 520 SER A CA 1
ATOM 4167 C C . SER A 1 520 ? -0.618 0.897 3.289 1.00 92.50 520 SER A C 1
ATOM 4169 O O . SER A 1 520 ? -1.365 0.318 2.495 1.00 92.50 520 SER A O 1
ATOM 4171 N N . PRO A 1 521 ? 0.696 0.592 3.329 1.00 92.50 521 PRO A N 1
ATOM 4172 C CA . PRO A 1 521 ? 1.289 -0.388 2.425 1.00 92.50 521 PRO A CA 1
ATOM 4173 C C . PRO A 1 521 ? 0.672 -1.781 2.574 1.00 92.50 521 PRO A C 1
ATOM 4175 O O . PRO A 1 521 ? 0.486 -2.487 1.584 1.00 92.50 521 PRO A O 1
ATOM 4178 N N . GLU A 1 522 ? 0.338 -2.215 3.790 1.00 93.50 522 GLU A N 1
ATOM 4179 C CA . GLU A 1 522 ? -0.224 -3.541 4.049 1.00 93.50 522 GLU A CA 1
ATOM 4180 C C . GLU A 1 522 ? -1.618 -3.710 3.432 1.00 93.50 522 GLU A C 1
ATOM 4182 O O . GLU A 1 522 ? -1.921 -4.807 2.954 1.00 93.50 522 GLU A O 1
ATOM 4187 N N . ALA A 1 523 ? -2.405 -2.635 3.334 1.00 94.56 523 ALA A N 1
ATOM 4188 C CA . ALA A 1 523 ? -3.759 -2.648 2.789 1.00 94.56 523 ALA A CA 1
ATOM 4189 C C . ALA A 1 523 ? -3.790 -3.064 1.312 1.00 94.56 523 ALA A C 1
ATOM 4191 O O . ALA A 1 523 ? -4.711 -3.762 0.903 1.00 94.56 523 ALA A O 1
ATOM 4192 N N . LEU A 1 524 ? -2.721 -2.805 0.547 1.00 92.50 524 LEU A N 1
ATOM 4193 C CA . LEU A 1 524 ? -2.546 -3.309 -0.828 1.00 92.50 524 LEU A CA 1
ATOM 4194 C C . LEU A 1 524 ? -2.508 -4.851 -0.933 1.00 92.50 524 LEU A C 1
ATOM 4196 O O . LEU A 1 524 ? -2.466 -5.402 -2.028 1.00 92.50 524 LEU A O 1
ATOM 4200 N N . SER A 1 525 ? -2.453 -5.586 0.185 1.00 92.81 525 SER A N 1
ATOM 4201 C CA . SER A 1 525 ? -2.622 -7.049 0.171 1.00 92.81 525 SER A CA 1
ATOM 4202 C C . SER A 1 525 ? -4.093 -7.465 0.100 1.00 92.81 525 SER A C 1
ATOM 4204 O O . SER A 1 525 ? -4.372 -8.631 -0.169 1.00 92.81 525 SER A O 1
ATOM 4206 N N . VAL A 1 526 ? -5.028 -6.549 0.369 1.00 94.88 526 VAL A N 1
ATOM 4207 C CA . VAL A 1 526 ? -6.462 -6.790 0.214 1.00 94.88 526 VAL A CA 1
ATOM 4208 C C . VAL A 1 526 ? -6.816 -6.654 -1.270 1.00 94.88 526 VAL A C 1
ATOM 4210 O O . VAL A 1 526 ? -6.505 -5.622 -1.872 1.00 94.88 526 VAL A O 1
ATOM 4213 N N . PRO A 1 527 ? -7.448 -7.672 -1.887 1.00 90.50 527 PRO A N 1
ATOM 4214 C CA . PRO A 1 527 ? -7.805 -7.628 -3.299 1.00 90.50 527 PRO A CA 1
ATOM 4215 C C . PRO A 1 527 ? -8.643 -6.397 -3.645 1.00 90.50 527 PRO A C 1
ATOM 4217 O O . PRO A 1 527 ? -9.691 -6.153 -3.049 1.00 90.50 527 PRO A O 1
ATOM 4220 N N . GLY A 1 528 ? -8.173 -5.621 -4.621 1.00 89.00 528 GLY A N 1
ATOM 4221 C CA . GLY A 1 528 ? -8.848 -4.400 -5.040 1.00 89.00 528 GLY A CA 1
ATOM 4222 C C . GLY A 1 528 ? -8.880 -3.316 -3.960 1.00 89.00 528 GLY A C 1
ATOM 4223 O O . GLY A 1 528 ? -9.829 -2.543 -3.934 1.00 89.00 528 GLY A O 1
ATOM 4224 N N . HIS A 1 529 ? -7.914 -3.241 -3.052 1.00 93.38 529 HIS A N 1
ATOM 4225 C CA . HIS A 1 529 ? -7.751 -2.030 -2.254 1.00 93.38 529 HIS A CA 1
ATOM 4226 C C . HIS A 1 529 ? -7.280 -0.860 -3.137 1.00 93.38 529 HIS A C 1
ATOM 4228 O O . HIS A 1 529 ? -6.444 -1.041 -4.020 1.00 93.38 529 HIS A O 1
ATOM 4234 N N . GLU A 1 530 ? -7.830 0.324 -2.888 1.00 91.56 530 GLU A N 1
ATOM 4235 C CA . GLU A 1 530 ? -7.418 1.619 -3.440 1.00 91.56 530 GLU A CA 1
ATOM 4236 C C . GLU A 1 530 ? -7.406 2.593 -2.257 1.00 91.56 530 GLU A C 1
ATOM 4238 O O . GLU A 1 530 ? -8.305 2.496 -1.415 1.00 91.56 530 GLU A O 1
ATOM 4243 N N . PHE A 1 531 ? -6.442 3.516 -2.190 1.00 91.69 531 PHE A N 1
ATOM 4244 C CA . PHE A 1 531 ? -6.529 4.610 -1.213 1.00 91.69 531 PHE A CA 1
ATOM 4245 C C . PHE A 1 531 ? -7.670 5.566 -1.607 1.00 91.69 531 PHE A C 1
ATOM 4247 O O . PHE A 1 531 ? -8.095 5.594 -2.769 1.00 91.69 531 PHE A O 1
ATOM 4254 N N . ALA A 1 532 ? -8.191 6.344 -0.654 1.00 90.69 532 ALA A N 1
ATOM 4255 C CA . ALA A 1 532 ? -9.381 7.176 -0.854 1.00 90.69 532 ALA A CA 1
ATOM 4256 C C . ALA A 1 532 ? -9.216 8.131 -2.047 1.00 90.69 532 ALA A C 1
ATOM 4258 O O . ALA A 1 532 ? -10.055 8.165 -2.951 1.00 90.69 532 ALA A O 1
ATOM 4259 N N . SER A 1 533 ? -8.080 8.824 -2.109 1.00 86.12 533 SER A N 1
ATOM 4260 C CA . SER A 1 533 ? -7.728 9.731 -3.201 1.00 86.12 533 SER A CA 1
ATOM 4261 C C . SER A 1 533 ? -7.663 9.044 -4.573 1.00 86.12 533 SER A C 1
ATOM 4263 O O . SER A 1 533 ? -8.081 9.623 -5.580 1.00 86.12 533 SER A O 1
ATOM 4265 N N . GLU A 1 534 ? -7.193 7.797 -4.638 1.00 86.12 534 GLU A N 1
ATOM 4266 C CA . GLU A 1 534 ? -7.099 7.007 -5.874 1.00 86.12 534 GLU A CA 1
ATOM 4267 C C . GLU A 1 534 ? -8.483 6.591 -6.355 1.00 86.12 534 GLU A C 1
ATOM 4269 O O . GLU A 1 534 ? -8.816 6.750 -7.532 1.00 86.12 534 GLU A O 1
ATOM 4274 N N . PHE A 1 535 ? -9.318 6.122 -5.425 1.00 90.81 535 PHE A N 1
ATOM 4275 C CA . PHE A 1 535 ? -10.695 5.760 -5.715 1.00 90.81 535 PHE A CA 1
ATOM 4276 C C . PHE A 1 535 ? -11.480 6.970 -6.237 1.00 90.81 535 PHE A C 1
ATOM 4278 O O . PHE A 1 535 ? -12.144 6.874 -7.272 1.00 90.81 535 PHE A O 1
ATOM 4285 N N . LEU A 1 536 ? -11.378 8.113 -5.550 1.00 88.50 536 LEU A N 1
ATOM 4286 C CA . LEU A 1 536 ? -12.031 9.363 -5.944 1.00 88.50 536 LEU A CA 1
ATOM 4287 C C . LEU A 1 536 ? -11.576 9.820 -7.331 1.00 88.50 536 LEU A C 1
ATOM 4289 O O . LEU A 1 536 ? -12.405 10.176 -8.167 1.00 88.50 536 LEU A O 1
ATOM 4293 N N . THR A 1 537 ? -10.273 9.744 -7.599 1.00 83.06 537 THR A N 1
ATOM 4294 C CA . THR A 1 537 ? -9.683 10.054 -8.905 1.00 83.06 537 THR A CA 1
ATOM 4295 C C . THR A 1 537 ? -10.269 9.181 -10.010 1.00 83.06 537 THR A C 1
ATOM 4297 O O . THR A 1 537 ? -10.797 9.690 -11.002 1.00 83.06 537 THR A O 1
ATOM 4300 N N . ARG A 1 538 ? -10.233 7.856 -9.829 1.00 86.69 538 ARG A N 1
ATOM 4301 C CA . ARG A 1 538 ? -10.758 6.899 -10.809 1.00 86.69 538 ARG A CA 1
ATOM 4302 C C . ARG A 1 538 ? -12.248 7.115 -11.056 1.00 86.69 538 ARG A C 1
ATOM 4304 O O . ARG A 1 538 ? -12.714 6.992 -12.190 1.00 86.69 538 ARG A O 1
ATOM 4311 N N . GLU A 1 539 ? -13.005 7.415 -10.007 1.00 90.06 539 GLU A N 1
ATOM 4312 C CA . GLU A 1 539 ? -14.443 7.637 -10.108 1.00 90.06 539 GLU A CA 1
ATOM 4313 C C . GLU A 1 539 ? -14.778 8.965 -10.803 1.00 90.06 539 GLU A C 1
ATOM 4315 O O . GLU A 1 539 ? -15.705 9.002 -11.617 1.00 90.06 539 GLU A O 1
ATOM 4320 N N . ALA A 1 540 ? -13.992 10.020 -10.566 1.00 86.81 540 ALA A N 1
ATOM 4321 C CA . ALA A 1 540 ? -14.107 11.291 -11.278 1.00 86.81 540 ALA A CA 1
ATOM 4322 C C . ALA A 1 540 ? -13.868 11.100 -12.784 1.00 86.81 540 ALA A C 1
ATOM 4324 O O . ALA A 1 540 ? -14.696 11.497 -13.607 1.00 86.81 540 ALA A O 1
ATOM 4325 N N . GLU A 1 541 ? -12.801 10.382 -13.149 1.00 83.25 541 GLU A N 1
ATOM 4326 C CA . GLU A 1 541 ? -12.506 10.037 -14.543 1.00 83.25 541 GLU A CA 1
ATOM 4327 C C . GLU A 1 541 ? -13.607 9.204 -15.198 1.00 83.25 541 GLU A C 1
ATOM 4329 O O . GLU A 1 541 ? -13.937 9.414 -16.366 1.00 83.25 541 GLU A O 1
ATOM 4334 N N . ARG A 1 542 ? -14.169 8.233 -14.468 1.00 87.06 542 ARG A N 1
ATOM 4335 C CA . ARG A 1 542 ? -15.240 7.365 -14.973 1.00 87.06 542 ARG A CA 1
ATOM 4336 C C . ARG A 1 542 ? -16.499 8.161 -15.308 1.00 87.06 542 ARG A C 1
ATOM 4338 O O . ARG A 1 542 ? -17.192 7.814 -16.260 1.00 87.06 542 ARG A O 1
ATOM 4345 N N . GLN A 1 543 ? -16.794 9.195 -14.524 1.00 88.94 543 GLN A N 1
ATOM 4346 C CA . GLN A 1 543 ? -17.963 10.054 -14.705 1.00 88.94 543 GLN A CA 1
ATOM 4347 C C . GLN A 1 543 ? -17.687 11.279 -15.595 1.00 88.94 543 GLN A C 1
ATOM 4349 O O . GLN A 1 543 ? -18.619 12.020 -15.894 1.00 88.94 543 GLN A O 1
ATOM 4354 N N . GLY A 1 544 ? -16.439 11.499 -16.026 1.00 85.94 544 GLY A N 1
ATOM 4355 C CA . GLY A 1 544 ? -16.059 12.670 -16.822 1.00 85.94 544 GLY A CA 1
ATOM 4356 C C . GLY A 1 544 ? -16.172 13.992 -16.055 1.00 85.94 544 GLY A C 1
ATOM 4357 O O . GLY A 1 544 ? -16.401 15.032 -16.668 1.00 85.94 544 GLY A O 1
ATOM 4358 N N . VAL A 1 545 ? -16.042 13.956 -14.726 1.00 84.88 545 VAL A N 1
ATOM 4359 C CA . VAL A 1 545 ? -16.098 15.143 -13.862 1.00 84.88 545 VAL A CA 1
ATOM 4360 C C . VAL A 1 545 ? -14.706 15.510 -13.363 1.00 84.88 545 VAL A C 1
ATOM 4362 O O . VAL A 1 545 ? -13.825 14.660 -13.243 1.00 84.88 545 VAL A O 1
ATOM 4365 N N . LEU A 1 546 ? -14.500 16.790 -13.060 1.00 78.12 546 LEU A N 1
ATOM 4366 C CA . LEU A 1 546 ? -13.265 17.242 -12.430 1.00 78.12 546 LEU A CA 1
ATOM 4367 C C . LEU A 1 546 ? -13.307 16.920 -10.937 1.00 78.12 546 LEU A C 1
ATOM 4369 O O . LEU A 1 546 ? -14.246 17.307 -10.238 1.00 78.12 546 LEU A O 1
ATOM 4373 N N . LEU A 1 547 ? -12.277 16.223 -10.457 1.00 79.00 547 LEU A N 1
ATOM 4374 C CA . LEU A 1 547 ? -12.026 16.116 -9.027 1.00 79.00 547 LEU A CA 1
ATOM 4375 C C . LEU A 1 547 ? -11.669 17.519 -8.499 1.00 79.00 547 LEU A C 1
ATOM 4377 O O . LEU A 1 547 ? -10.888 18.210 -9.161 1.00 79.00 547 LEU A O 1
ATOM 4381 N N . PRO A 1 548 ? -12.223 17.956 -7.353 1.00 77.06 548 PRO A N 1
ATOM 4382 C CA . PRO A 1 548 ? -11.771 19.177 -6.690 1.00 77.06 548 PRO A CA 1
ATOM 4383 C C . PRO A 1 548 ? -10.259 19.137 -6.433 1.00 77.06 548 PRO A C 1
ATOM 4385 O O . PRO A 1 548 ? -9.709 18.057 -6.255 1.00 77.06 548 PRO A O 1
ATOM 4388 N N . ASP A 1 549 ? -9.591 20.291 -6.366 1.00 73.94 549 ASP A N 1
ATOM 4389 C CA . ASP A 1 549 ? -8.143 20.346 -6.079 1.00 73.94 549 ASP A CA 1
ATOM 4390 C C . ASP A 1 549 ? -7.816 19.959 -4.618 1.00 73.94 549 ASP A C 1
ATOM 4392 O O . ASP A 1 549 ? -6.699 19.570 -4.283 1.00 73.94 549 ASP A O 1
ATOM 4396 N N . GLU A 1 550 ? -8.811 20.022 -3.734 1.00 78.19 550 GLU A N 1
ATOM 4397 C CA . GLU A 1 550 ? -8.693 19.689 -2.317 1.00 78.19 550 GLU A CA 1
ATOM 4398 C C . GLU A 1 550 ? -9.940 18.956 -1.816 1.00 78.19 550 GLU A C 1
ATOM 4400 O O . GLU A 1 550 ? -11.060 19.224 -2.260 1.00 78.19 550 GLU A O 1
ATOM 4405 N N . GLY A 1 551 ? -9.746 18.048 -0.863 1.00 79.44 551 GLY A N 1
ATOM 4406 C CA . GLY A 1 551 ? -10.773 17.270 -0.190 1.00 79.44 551 GLY A CA 1
ATOM 4407 C C . GLY A 1 551 ? -10.546 17.254 1.314 1.00 79.44 551 GLY A C 1
ATOM 4408 O O . GLY A 1 551 ? -9.436 17.049 1.790 1.00 79.44 551 GLY A O 1
ATOM 4409 N N . LEU A 1 552 ? -11.618 17.483 2.068 1.00 84.88 552 LEU A N 1
ATOM 4410 C CA . LEU A 1 552 ? -11.670 17.194 3.494 1.00 84.88 552 LEU A CA 1
ATOM 4411 C C . LEU A 1 552 ? -12.775 16.165 3.679 1.00 84.88 552 LEU A C 1
ATOM 4413 O O . LEU A 1 552 ? -13.889 16.377 3.190 1.00 84.88 552 LEU A O 1
ATOM 4417 N N . GLN A 1 553 ? -12.468 15.066 4.350 1.00 86.69 553 GLN A N 1
ATOM 4418 C CA . GLN A 1 553 ? -13.402 13.973 4.554 1.00 86.69 553 GLN A CA 1
ATOM 4419 C C . GLN A 1 553 ? -13.295 13.418 5.967 1.00 86.69 553 GLN A C 1
ATOM 4421 O O . GLN A 1 553 ? -12.215 13.360 6.552 1.00 86.69 553 GLN A O 1
ATOM 4426 N N . ARG A 1 554 ? -14.442 12.981 6.471 1.00 87.50 554 ARG A N 1
ATOM 4427 C CA . ARG A 1 554 ? -14.577 12.253 7.724 1.00 87.50 554 ARG A CA 1
ATOM 4428 C C . ARG A 1 554 ? -14.740 10.775 7.417 1.00 87.50 554 ARG A C 1
ATOM 4430 O O . ARG A 1 554 ? -15.513 10.428 6.522 1.00 87.50 554 ARG A O 1
ATOM 4437 N N . ALA A 1 555 ? -14.076 9.927 8.192 1.00 91.25 555 ALA A N 1
ATOM 4438 C CA . ALA A 1 555 ? -14.207 8.474 8.126 1.00 91.25 555 ALA A CA 1
ATOM 4439 C C . ALA A 1 555 ? -14.537 7.931 9.517 1.00 91.25 555 ALA A C 1
ATOM 4441 O O . ALA A 1 555 ? -13.924 8.349 10.494 1.00 91.25 555 ALA A O 1
ATOM 4442 N N . TRP A 1 556 ? -15.489 7.004 9.624 1.00 91.81 556 TRP A N 1
ATOM 4443 C CA . TRP A 1 556 ? -15.845 6.403 10.912 1.00 91.81 556 TRP A CA 1
ATOM 4444 C C . TRP A 1 556 ? -16.282 4.948 10.773 1.00 91.81 556 TRP A C 1
ATOM 4446 O O . TRP A 1 556 ? -16.734 4.499 9.717 1.00 91.81 556 TRP A O 1
ATOM 4456 N N . ILE A 1 557 ? -16.186 4.212 11.878 1.00 93.19 557 ILE A N 1
ATOM 4457 C CA . ILE A 1 557 ? -16.756 2.872 12.028 1.00 93.19 557 ILE A CA 1
ATOM 4458 C C . ILE A 1 557 ? -18.056 3.012 12.814 1.00 93.19 557 ILE A C 1
ATOM 4460 O O . ILE A 1 557 ? -18.061 3.575 13.906 1.00 93.19 557 ILE A O 1
ATOM 4464 N N . LYS A 1 558 ? -19.159 2.491 12.275 1.00 89.19 558 LYS A N 1
ATOM 4465 C CA . LYS A 1 558 ? -20.454 2.450 12.959 1.00 89.19 558 LYS A CA 1
ATOM 4466 C C . LYS A 1 558 ? -20.869 1.007 13.283 1.00 89.19 558 LYS A C 1
ATOM 4468 O O . LYS A 1 558 ? -20.588 0.102 12.481 1.00 89.19 558 LYS A O 1
ATOM 4473 N N . PRO A 1 559 ? -21.568 0.799 14.414 1.00 86.62 559 PRO A N 1
ATOM 4474 C CA . PRO A 1 559 ? -22.218 -0.467 14.731 1.00 86.62 559 PRO A CA 1
ATOM 4475 C C . PRO A 1 559 ? -23.049 -0.990 13.556 1.00 86.62 559 PRO A C 1
ATOM 4477 O O . PRO A 1 559 ? -23.781 -0.230 12.916 1.00 86.62 559 PRO A O 1
ATOM 4480 N N . GLY A 1 560 ? -22.906 -2.277 13.243 1.00 85.00 560 GLY A N 1
ATOM 4481 C CA . GLY A 1 560 ? -23.775 -2.994 12.313 1.00 85.00 560 GLY A CA 1
ATOM 4482 C C . GLY A 1 560 ? -24.790 -3.860 13.060 1.00 85.00 560 GLY A C 1
ATOM 4483 O O . GLY A 1 560 ? -25.175 -3.563 14.188 1.00 85.00 560 GLY A O 1
ATOM 4484 N N . ASN A 1 561 ? -25.235 -4.946 12.427 1.00 90.06 561 ASN A N 1
ATOM 4485 C CA . ASN A 1 561 ? -26.128 -5.903 13.072 1.00 90.06 561 ASN A CA 1
ATOM 4486 C C . ASN A 1 561 ? -25.339 -6.876 13.963 1.00 90.06 561 ASN A C 1
ATOM 4488 O O . ASN A 1 561 ? -24.374 -7.494 13.506 1.00 90.06 561 ASN A O 1
ATOM 4492 N N . VAL A 1 562 ? -25.794 -7.064 15.201 1.00 94.94 562 VAL A N 1
ATOM 4493 C CA . VAL A 1 562 ? -25.333 -8.141 16.085 1.00 94.94 562 VAL A CA 1
ATOM 4494 C C . VAL A 1 562 ? -26.470 -9.141 16.247 1.00 94.94 562 VAL A C 1
ATOM 4496 O O . VAL A 1 562 ? -27.463 -8.858 16.912 1.00 94.94 562 VAL A O 1
ATOM 4499 N N . ASP A 1 563 ? -26.318 -10.323 15.649 1.00 95.38 563 ASP A N 1
ATOM 4500 C CA . ASP A 1 563 ? -27.253 -11.438 15.824 1.00 95.38 563 ASP A CA 1
ATOM 4501 C C . ASP A 1 563 ? -26.968 -12.116 17.172 1.00 95.38 563 ASP A C 1
ATOM 4503 O O . ASP A 1 563 ? -26.170 -13.059 17.268 1.00 95.38 563 ASP A O 1
ATOM 4507 N N . LEU A 1 564 ? -27.573 -11.543 18.215 1.00 95.38 564 LEU A N 1
ATOM 4508 C CA . LEU A 1 564 ? -27.590 -12.033 19.588 1.00 95.38 564 LEU A CA 1
ATOM 4509 C C . LEU A 1 564 ? -28.871 -12.847 19.805 1.00 95.38 564 LEU A C 1
ATOM 4511 O O . LEU A 1 564 ? -29.980 -12.313 19.767 1.00 95.38 564 LEU A O 1
ATOM 4515 N N . LYS A 1 565 ? -28.711 -14.145 20.071 1.00 96.12 565 LYS A N 1
ATOM 4516 C CA . LYS A 1 565 ? -29.802 -15.081 20.363 1.00 96.12 565 LYS A CA 1
ATOM 4517 C C . LYS A 1 565 ? -29.838 -15.389 21.848 1.00 96.12 565 LYS A C 1
ATOM 4519 O O . LYS A 1 565 ? -28.852 -15.868 22.402 1.00 96.12 565 LYS A O 1
ATOM 4524 N N . VAL A 1 566 ? -30.978 -15.133 22.473 1.00 95.38 566 VAL A N 1
ATOM 4525 C CA . VAL A 1 566 ? -31.220 -15.465 23.879 1.00 95.38 566 VAL A CA 1
ATOM 4526 C C . VAL A 1 566 ? -31.391 -16.977 24.014 1.00 95.38 566 VAL A C 1
ATOM 4528 O O . VAL A 1 566 ? -32.123 -17.586 23.234 1.00 95.38 566 VAL A O 1
ATOM 4531 N N . LEU A 1 567 ? -30.687 -17.579 24.970 1.00 93.62 567 LEU A N 1
ATOM 4532 C CA . LEU A 1 567 ? -30.723 -19.020 25.237 1.00 93.62 567 LEU A CA 1
ATOM 4533 C C . LEU A 1 567 ? -31.621 -19.363 26.428 1.00 93.62 567 LEU A C 1
ATOM 4535 O O . LEU A 1 567 ? -32.224 -20.432 26.447 1.00 93.62 567 LEU A O 1
ATOM 4539 N N . ASP A 1 568 ? -31.710 -18.462 27.405 1.00 87.69 568 ASP A N 1
ATOM 4540 C CA . ASP A 1 568 ? -32.543 -18.605 28.595 1.00 87.69 568 ASP A CA 1
ATOM 4541 C C . ASP A 1 568 ? -32.969 -17.235 29.153 1.00 87.69 568 ASP A C 1
ATOM 4543 O O . ASP A 1 568 ? -32.535 -16.181 28.687 1.00 87.69 568 ASP A O 1
ATOM 4547 N N . ASN A 1 569 ? -33.820 -17.255 30.181 1.00 82.94 569 ASN A N 1
ATOM 4548 C CA . ASN A 1 569 ? -34.278 -16.046 30.871 1.00 82.94 569 ASN A CA 1
ATOM 4549 C C . ASN A 1 569 ? -33.268 -15.514 31.906 1.00 82.94 569 ASN A C 1
ATOM 4551 O O . ASN A 1 569 ? -33.546 -14.510 32.556 1.00 82.94 569 ASN A O 1
ATOM 4555 N N . ASN A 1 570 ? -32.122 -16.179 32.081 1.00 81.19 570 ASN A N 1
ATOM 4556 C CA . ASN A 1 570 ? -31.168 -15.916 33.159 1.00 81.19 570 ASN A CA 1
ATOM 4557 C C . ASN A 1 570 ? -29.950 -15.112 32.703 1.00 81.19 570 ASN A C 1
ATOM 4559 O O . ASN A 1 570 ? -29.079 -14.826 33.514 1.00 81.19 570 ASN A O 1
ATOM 4563 N N . GLY A 1 571 ? -29.877 -14.733 31.427 1.00 85.19 571 GLY A N 1
ATOM 4564 C CA . GLY A 1 571 ? -28.780 -13.918 30.910 1.00 85.19 571 GLY A CA 1
ATOM 4565 C C . GLY A 1 571 ? -27.888 -14.621 29.899 1.00 85.19 571 GLY A C 1
ATOM 4566 O O . GLY A 1 571 ? -26.911 -14.021 29.452 1.00 85.19 571 GLY A O 1
ATOM 4567 N N . SER A 1 572 ? -28.189 -15.863 29.515 1.00 92.75 572 SER A N 1
ATOM 4568 C CA . SER A 1 572 ? -27.350 -16.600 28.573 1.00 92.75 572 SER A CA 1
ATOM 4569 C C . SER A 1 572 ? -27.684 -16.259 27.124 1.00 92.75 572 SER A C 1
ATOM 4571 O O . SER A 1 572 ? -28.845 -16.281 26.706 1.00 92.75 572 SER A O 1
ATOM 4573 N N . VAL A 1 573 ? -26.652 -15.983 26.324 1.00 96.00 573 VAL A N 1
ATOM 4574 C CA . VAL A 1 573 ? -26.786 -15.587 24.918 1.00 96.00 573 VAL A CA 1
ATOM 4575 C C . VAL A 1 573 ? -25.764 -16.277 24.016 1.00 96.00 573 VAL A C 1
ATOM 4577 O O . VAL A 1 573 ? -24.667 -16.653 24.437 1.00 96.00 573 VAL A O 1
ATOM 4580 N N . TYR A 1 574 ? -26.109 -16.392 22.737 1.00 96.19 574 TYR A N 1
ATOM 4581 C CA . TYR A 1 574 ? -25.250 -16.850 21.650 1.00 96.19 574 TYR A CA 1
ATOM 4582 C C . TYR A 1 574 ? -25.107 -15.767 20.576 1.00 96.19 574 TYR A C 1
ATOM 4584 O O . TYR A 1 574 ? -26.090 -15.142 20.188 1.00 96.19 574 TYR A O 1
ATOM 4592 N N . PHE A 1 575 ? -23.898 -15.598 20.038 1.00 96.50 575 PHE A N 1
ATOM 4593 C CA . PHE A 1 575 ? -23.628 -14.702 18.914 1.00 96.50 575 PHE A CA 1
ATOM 4594 C C . PHE A 1 575 ? -23.445 -15.484 17.618 1.00 96.50 575 PHE A C 1
ATOM 4596 O O . PHE A 1 575 ? -22.428 -16.164 17.425 1.00 96.50 575 PHE A O 1
ATOM 4603 N N . ALA A 1 576 ? -24.387 -15.328 16.688 1.00 91.12 576 ALA A N 1
ATOM 4604 C CA . ALA A 1 576 ? -24.250 -15.906 15.355 1.00 91.12 576 ALA A CA 1
ATOM 4605 C C . ALA A 1 576 ? -23.309 -15.063 14.481 1.00 91.12 576 ALA A C 1
ATOM 4607 O O . ALA A 1 576 ? -22.397 -15.599 13.844 1.00 91.12 576 ALA A O 1
ATOM 4608 N N . LYS A 1 577 ? -23.504 -13.738 14.483 1.00 91.31 577 LYS A N 1
ATOM 4609 C CA . LYS A 1 577 ? -22.760 -12.777 13.660 1.00 91.31 577 LYS A CA 1
ATOM 4610 C C . LYS A 1 577 ? -22.689 -11.412 14.344 1.00 91.31 577 LYS A C 1
ATOM 4612 O O . LYS A 1 577 ? -23.607 -11.034 15.063 1.00 91.31 577 LYS A O 1
ATOM 4617 N N . ALA A 1 578 ? -21.611 -10.679 14.092 1.00 94.19 578 ALA A N 1
ATOM 4618 C CA . ALA A 1 578 ? -21.497 -9.262 14.411 1.00 94.19 578 ALA A CA 1
ATOM 4619 C C . ALA A 1 578 ? -20.887 -8.547 13.208 1.00 94.19 578 ALA A C 1
ATOM 4621 O O . ALA A 1 578 ? -19.803 -8.920 12.748 1.00 94.19 578 ALA A O 1
ATOM 4622 N N . ASP A 1 579 ? -21.597 -7.549 12.703 1.00 91.50 579 ASP A N 1
ATOM 4623 C CA . ASP A 1 579 ? -21.167 -6.727 11.584 1.00 91.50 579 ASP A CA 1
ATOM 4624 C C . ASP A 1 579 ? -20.770 -5.335 12.067 1.00 91.50 579 ASP A C 1
ATOM 4626 O O . ASP A 1 579 ? -21.330 -4.794 13.018 1.00 91.50 579 ASP A O 1
ATOM 4630 N N . LEU A 1 580 ? -19.818 -4.738 11.361 1.00 94.00 580 LEU A N 1
ATOM 4631 C CA . LEU A 1 580 ? -19.499 -3.322 11.453 1.00 94.00 580 LEU A CA 1
ATOM 4632 C C . LEU A 1 580 ? -19.586 -2.740 10.054 1.00 94.00 580 LEU A C 1
ATOM 4634 O O . LEU A 1 580 ? -19.365 -3.443 9.066 1.00 94.00 580 LEU A O 1
ATOM 4638 N N . SER A 1 581 ? -19.910 -1.459 9.973 1.00 93.88 581 SER A N 1
ATOM 4639 C CA . SER A 1 581 ? -19.914 -0.745 8.702 1.00 93.88 581 SER A CA 1
ATOM 4640 C C . SER A 1 581 ? -19.056 0.498 8.793 1.00 93.88 581 SER A C 1
ATOM 4642 O O . SER A 1 581 ? -18.873 1.078 9.860 1.00 93.88 581 SER A O 1
ATOM 4644 N N . ILE A 1 582 ? -18.484 0.866 7.661 1.00 95.88 582 ILE A N 1
ATOM 4645 C CA . ILE A 1 582 ? -17.629 2.032 7.517 1.00 95.88 582 ILE A CA 1
ATOM 4646 C C . ILE A 1 582 ? -18.465 3.128 6.865 1.00 95.88 582 ILE A C 1
ATOM 4648 O O . ILE A 1 582 ? -19.274 2.855 5.979 1.00 95.88 582 ILE A O 1
ATOM 4652 N N . GLY A 1 583 ? -18.310 4.358 7.340 1.00 94.50 583 GLY A N 1
ATOM 4653 C CA . GLY A 1 583 ? -18.923 5.547 6.767 1.00 94.50 583 GLY A CA 1
ATOM 4654 C C . GLY A 1 583 ? -17.862 6.543 6.329 1.00 94.50 583 GLY A C 1
ATOM 4655 O O . GLY A 1 583 ? -16.813 6.645 6.963 1.00 94.50 583 GLY A O 1
ATOM 4656 N N . PHE A 1 584 ? -18.152 7.259 5.244 1.00 94.12 584 PHE A N 1
ATOM 4657 C CA . PHE A 1 584 ? -17.382 8.411 4.791 1.00 94.12 584 PHE A CA 1
ATOM 4658 C C . PHE A 1 584 ? -18.330 9.568 4.478 1.00 94.12 584 PHE A C 1
ATOM 4660 O O . PHE A 1 584 ? -19.406 9.357 3.917 1.00 94.12 584 PHE A O 1
ATOM 4667 N N . GLU A 1 585 ? -17.926 10.795 4.798 1.00 91.06 585 GLU A N 1
ATOM 4668 C CA . GLU A 1 585 ? -18.652 12.001 4.396 1.00 91.06 585 GLU A CA 1
ATOM 4669 C C . GLU A 1 585 ? -17.692 13.122 3.982 1.00 91.06 585 GLU A C 1
ATOM 4671 O O . GLU A 1 585 ? -16.647 13.304 4.611 1.00 91.06 585 GLU A O 1
ATOM 4676 N N . PRO A 1 586 ? -18.021 13.898 2.931 1.00 91.31 586 PRO A N 1
ATOM 4677 C CA . PRO A 1 586 ? -17.243 15.075 2.586 1.00 91.31 586 PRO A CA 1
ATOM 4678 C C . PRO A 1 586 ? -17.554 16.218 3.556 1.00 91.31 586 PRO A C 1
ATOM 4680 O O . PRO A 1 586 ? -18.713 16.492 3.876 1.00 91.31 586 PRO A O 1
ATOM 4683 N N . LEU A 1 587 ? -16.519 16.948 3.946 1.00 86.69 587 LEU A N 1
ATOM 4684 C CA . LEU A 1 587 ? -16.588 18.132 4.791 1.00 86.69 587 LEU A CA 1
ATOM 4685 C C . LEU A 1 587 ? -16.180 19.395 4.009 1.00 86.69 587 LEU A C 1
ATOM 4687 O O . LEU A 1 587 ? -15.790 19.352 2.838 1.00 86.69 587 LEU A O 1
ATOM 4691 N N . GLY A 1 588 ? -16.295 20.554 4.662 1.00 82.56 588 GLY A N 1
ATOM 4692 C CA . GLY A 1 588 ? -15.898 21.845 4.093 1.00 82.56 588 GLY A CA 1
ATOM 4693 C C . GLY A 1 588 ? -16.703 22.248 2.850 1.00 82.56 588 GLY A C 1
ATOM 4694 O O . GLY A 1 588 ? -17.897 21.964 2.743 1.00 82.56 588 GLY A O 1
ATOM 4695 N N . SER A 1 589 ? -16.043 22.915 1.898 1.00 77.94 589 SER A N 1
ATOM 4696 C CA . SER A 1 589 ? -16.637 23.381 0.630 1.00 77.94 589 SER A CA 1
ATOM 4697 C C . SER A 1 589 ? -17.244 22.247 -0.205 1.00 77.94 589 SER A C 1
ATOM 4699 O O . SER A 1 589 ? -18.215 22.456 -0.931 1.00 77.94 589 SER A O 1
ATOM 4701 N N . ASN A 1 590 ? -16.732 21.026 -0.050 1.00 80.25 590 ASN A N 1
ATOM 4702 C CA . ASN A 1 590 ? -17.178 19.854 -0.795 1.00 80.25 590 ASN A CA 1
ATOM 4703 C C . ASN A 1 590 ? -18.410 19.167 -0.196 1.00 80.25 590 ASN A C 1
ATOM 4705 O O . ASN A 1 590 ? -18.969 18.273 -0.835 1.00 80.25 590 ASN A O 1
ATOM 4709 N N . ARG A 1 591 ? -18.883 19.582 0.988 1.00 80.75 591 ARG A N 1
ATOM 4710 C CA . ARG A 1 591 ? -20.007 18.936 1.689 1.00 80.75 591 ARG A CA 1
ATOM 4711 C C . ARG A 1 591 ? -21.296 18.891 0.870 1.00 80.75 591 ARG A C 1
ATOM 4713 O O . ARG A 1 591 ? -22.119 18.013 1.092 1.00 80.75 591 ARG A O 1
ATOM 4720 N N . ASN A 1 592 ? -21.484 19.798 -0.089 1.00 84.81 592 ASN A N 1
ATOM 4721 C CA . ASN A 1 592 ? -22.655 19.825 -0.975 1.00 84.81 592 ASN A CA 1
ATOM 4722 C C . ASN A 1 592 ? -22.411 19.195 -2.355 1.00 84.81 592 ASN A C 1
ATOM 4724 O O . ASN A 1 592 ? -23.343 19.109 -3.153 1.00 84.81 592 ASN A O 1
ATOM 4728 N N . SER A 1 593 ? -21.200 18.707 -2.638 1.00 89.00 593 SER A N 1
ATOM 4729 C CA . SER A 1 593 ? -20.886 18.055 -3.910 1.00 89.00 593 SER A CA 1
ATOM 4730 C C . SER A 1 593 ? -21.606 16.709 -4.025 1.00 89.00 593 SER A C 1
ATOM 4732 O O . SER A 1 593 ? -21.327 15.766 -3.280 1.00 89.00 593 SER A O 1
ATOM 4734 N N . ALA A 1 594 ? -22.532 16.607 -4.984 1.00 91.00 594 ALA A N 1
ATOM 4735 C CA . ALA A 1 594 ? -23.243 15.363 -5.282 1.00 91.00 594 ALA A CA 1
ATOM 4736 C C . ALA A 1 594 ? -22.278 14.243 -5.706 1.00 91.00 594 ALA A C 1
ATOM 4738 O O . ALA A 1 594 ? -22.463 13.090 -5.311 1.00 91.00 594 ALA A O 1
ATOM 4739 N N . PHE A 1 595 ? -21.224 14.597 -6.453 1.00 91.62 595 PHE A N 1
ATOM 4740 C CA . PHE A 1 595 ? -20.158 13.672 -6.828 1.00 91.62 595 PHE A CA 1
ATOM 4741 C C . PHE A 1 595 ? -19.442 13.121 -5.590 1.00 91.62 595 PHE A C 1
ATOM 4743 O O . PHE A 1 595 ? -19.417 11.905 -5.409 1.00 91.62 595 PHE A O 1
ATOM 4750 N N . MET A 1 596 ? -18.933 13.995 -4.709 1.00 91.25 596 MET A N 1
ATOM 4751 C CA . MET A 1 59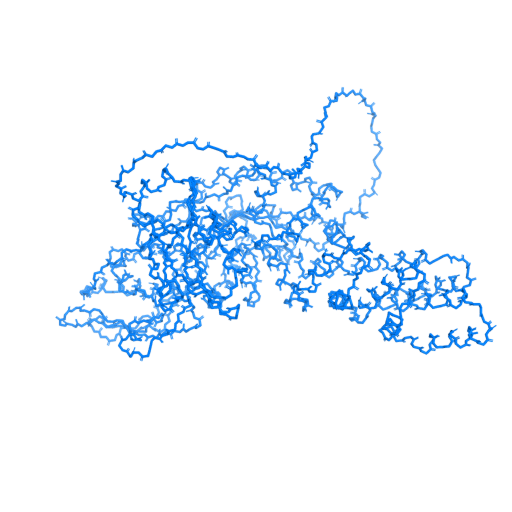6 ? -18.164 13.565 -3.533 1.00 91.25 596 MET A CA 1
ATOM 4752 C C . MET A 1 596 ? -18.994 12.680 -2.606 1.00 91.25 596 MET A C 1
ATOM 4754 O O . MET A 1 596 ? -18.525 11.620 -2.209 1.00 91.25 596 MET A O 1
ATOM 4758 N N . LYS A 1 597 ? -20.251 13.052 -2.317 1.00 93.31 597 LYS A N 1
ATOM 4759 C CA . LYS A 1 597 ? -21.149 12.221 -1.494 1.00 93.31 597 LYS A CA 1
ATOM 4760 C C . LYS A 1 597 ? -21.317 10.820 -2.076 1.00 93.31 597 LYS A C 1
ATOM 4762 O O . LYS A 1 597 ? -21.189 9.831 -1.363 1.00 93.31 597 LYS A O 1
ATOM 4767 N N . LYS A 1 598 ? -21.601 10.726 -3.379 1.00 95.19 598 LYS A N 1
ATOM 4768 C CA . LYS A 1 598 ? -21.825 9.439 -4.044 1.00 95.19 598 LYS A CA 1
ATOM 4769 C C . LYS A 1 598 ? -20.547 8.602 -4.102 1.00 95.19 598 LYS A C 1
ATOM 4771 O O . LYS A 1 598 ? -20.605 7.410 -3.820 1.00 95.19 598 LYS A O 1
ATOM 4776 N N . ALA A 1 599 ? -19.418 9.209 -4.459 1.00 94.75 599 ALA A N 1
ATOM 4777 C CA . ALA A 1 599 ? -18.140 8.514 -4.557 1.00 94.75 599 ALA A CA 1
ATOM 4778 C C . ALA A 1 599 ? -17.671 8.002 -3.185 1.00 94.75 599 ALA A C 1
ATOM 4780 O O . ALA A 1 599 ? -17.299 6.838 -3.070 1.00 94.75 599 ALA A O 1
ATOM 4781 N N . LEU A 1 600 ? -17.781 8.816 -2.133 1.00 94.88 600 LEU A N 1
ATOM 4782 C CA . LEU A 1 600 ? -17.417 8.410 -0.774 1.00 94.88 600 LEU A CA 1
ATOM 4783 C C . LEU A 1 600 ? -18.337 7.330 -0.204 1.00 94.88 600 LEU A C 1
ATOM 4785 O O . LEU A 1 600 ? -17.842 6.406 0.432 1.00 94.88 600 LEU A O 1
ATOM 4789 N N . ASN A 1 601 ? -19.639 7.366 -0.502 1.00 96.44 601 ASN A N 1
ATOM 4790 C CA . ASN A 1 601 ? -20.538 6.266 -0.144 1.00 96.44 601 ASN A CA 1
ATOM 4791 C C . ASN A 1 601 ? -20.120 4.950 -0.821 1.00 96.44 601 ASN A C 1
ATOM 4793 O O . ASN A 1 601 ? -20.006 3.928 -0.154 1.00 96.44 601 ASN A O 1
ATOM 4797 N N . LEU A 1 602 ? -19.809 4.978 -2.125 1.00 97.31 602 LEU A N 1
ATOM 4798 C CA . LEU A 1 602 ? -19.324 3.789 -2.841 1.00 97.31 602 LEU A CA 1
ATOM 4799 C C . LEU A 1 602 ? -17.993 3.271 -2.276 1.00 97.31 602 LEU A C 1
ATOM 4801 O O . LEU A 1 602 ? -17.765 2.061 -2.221 1.00 97.31 602 LEU A O 1
ATOM 4805 N N . TYR A 1 603 ? -17.107 4.177 -1.864 1.00 97.00 603 TYR A N 1
ATOM 4806 C CA . TYR A 1 603 ? -15.845 3.816 -1.229 1.00 97.00 603 TYR A CA 1
ATOM 4807 C C . TYR A 1 603 ? -16.070 3.161 0.141 1.00 97.00 603 TYR A C 1
ATOM 4809 O O . TYR A 1 603 ? -15.539 2.080 0.407 1.00 97.00 603 TYR A O 1
ATOM 4817 N N . ALA A 1 604 ? -16.932 3.754 0.969 1.00 96.94 604 ALA A N 1
ATOM 4818 C CA . ALA A 1 604 ? -17.331 3.223 2.268 1.00 96.94 604 ALA A CA 1
ATOM 4819 C C . ALA A 1 604 ? -17.971 1.826 2.154 1.00 96.94 604 ALA A C 1
ATOM 4821 O O . ALA A 1 604 ? -17.618 0.919 2.915 1.00 96.94 604 ALA A O 1
ATOM 4822 N N . ASP A 1 605 ? -18.837 1.613 1.157 1.00 96.62 605 ASP A N 1
ATOM 4823 C CA . ASP A 1 605 ? -19.447 0.312 0.863 1.00 96.62 605 ASP A CA 1
ATOM 4824 C C . ASP A 1 605 ? -18.388 -0.736 0.497 1.00 96.62 605 ASP A C 1
ATOM 4826 O O . ASP A 1 605 ? -18.425 -1.869 0.984 1.00 96.62 605 ASP A O 1
ATOM 4830 N N . ARG A 1 606 ? -17.388 -0.363 -0.312 1.00 96.69 606 ARG A N 1
ATOM 4831 C CA . ARG A 1 606 ? -16.288 -1.261 -0.694 1.00 96.69 606 ARG A CA 1
ATOM 4832 C C . ARG A 1 606 ? -15.409 -1.644 0.492 1.00 96.69 606 ARG A C 1
ATOM 4834 O O . ARG A 1 606 ? -15.017 -2.812 0.596 1.00 96.69 606 ARG A O 1
ATOM 4841 N N . LEU A 1 607 ? -15.086 -0.689 1.367 1.00 96.75 607 LEU A N 1
ATOM 4842 C CA . LEU A 1 607 ? -14.327 -0.964 2.587 1.00 96.75 607 LEU A CA 1
ATOM 4843 C C . LEU A 1 607 ? -15.130 -1.853 3.542 1.00 96.75 607 LEU A C 1
ATOM 4845 O O . LEU A 1 607 ? -14.588 -2.827 4.061 1.00 96.75 607 LEU A O 1
ATOM 4849 N N . THR A 1 608 ? -16.430 -1.584 3.695 1.00 96.44 608 THR A N 1
ATOM 4850 C CA . THR A 1 608 ? -17.355 -2.403 4.493 1.00 96.44 608 THR A CA 1
ATOM 4851 C C . THR A 1 608 ? -17.433 -3.835 3.962 1.00 96.44 608 THR A C 1
ATOM 4853 O O . THR A 1 608 ? -17.289 -4.786 4.727 1.00 96.44 608 THR A O 1
ATOM 4856 N N . HIS A 1 609 ? -17.579 -4.017 2.647 1.00 95.88 609 HIS A N 1
ATOM 4857 C CA . HIS A 1 609 ? -17.623 -5.342 2.024 1.00 95.88 609 HIS A CA 1
ATOM 4858 C C . HIS A 1 609 ? -16.327 -6.142 2.238 1.00 95.88 609 HIS A C 1
ATOM 4860 O O . HIS A 1 609 ? -16.361 -7.359 2.398 1.00 95.88 609 HIS A O 1
ATOM 4866 N N . ASN A 1 610 ? -15.177 -5.462 2.281 1.00 96.44 610 ASN A N 1
ATOM 4867 C CA . ASN A 1 610 ? -13.866 -6.079 2.491 1.00 96.44 610 ASN A CA 1
ATOM 4868 C C . ASN A 1 610 ? -13.394 -6.066 3.952 1.00 96.44 610 ASN A C 1
ATOM 4870 O O . ASN A 1 610 ? -12.239 -6.413 4.215 1.00 96.44 610 ASN A O 1
ATOM 4874 N N . TYR A 1 611 ? -14.257 -5.704 4.906 1.00 95.62 611 TYR A N 1
ATOM 4875 C CA . TYR A 1 611 ? -13.881 -5.511 6.309 1.00 95.62 611 TYR A CA 1
ATOM 4876 C C . TYR A 1 611 ? -13.133 -6.718 6.887 1.00 95.62 611 TYR A C 1
ATOM 4878 O O . TYR A 1 611 ? -12.110 -6.557 7.545 1.00 95.62 611 TYR A O 1
ATOM 4886 N N . ASP A 1 612 ? -13.594 -7.941 6.604 1.00 94.44 612 ASP A N 1
ATOM 4887 C CA . ASP A 1 612 ? -12.952 -9.173 7.082 1.00 94.44 612 ASP A CA 1
ATOM 4888 C C . ASP A 1 612 ? -11.502 -9.328 6.622 1.00 94.44 612 ASP A C 1
ATOM 4890 O O . ASP A 1 612 ? -10.657 -9.813 7.377 1.00 94.44 612 ASP A O 1
ATOM 4894 N N . ASN A 1 613 ? -11.202 -8.912 5.392 1.00 96.88 613 ASN A N 1
ATOM 4895 C CA . ASN A 1 613 ? -9.849 -8.972 4.855 1.00 96.88 613 ASN A CA 1
ATOM 4896 C C . ASN A 1 613 ? -8.953 -7.940 5.545 1.00 96.88 613 ASN A C 1
ATOM 4898 O O . ASN A 1 613 ? -7.822 -8.271 5.905 1.00 96.88 613 ASN A O 1
ATOM 4902 N N . TYR A 1 614 ? -9.470 -6.736 5.811 1.00 97.38 614 TYR A N 1
ATOM 4903 C CA . TYR A 1 614 ? -8.745 -5.742 6.601 1.00 97.38 614 TYR A CA 1
ATOM 4904 C C . TYR A 1 614 ? -8.542 -6.208 8.041 1.00 97.38 614 TYR A C 1
ATOM 4906 O O . TYR A 1 614 ? -7.427 -6.127 8.535 1.00 97.38 614 TYR A O 1
ATOM 4914 N N . ALA A 1 615 ? -9.548 -6.784 8.697 1.00 96.50 615 ALA A N 1
ATOM 4915 C CA . ALA A 1 615 ? -9.456 -7.237 10.086 1.00 96.50 615 ALA A CA 1
ATOM 4916 C C . ALA A 1 615 ? -8.388 -8.326 10.318 1.00 96.50 615 ALA A C 1
ATOM 4918 O O . ALA A 1 615 ? -7.797 -8.399 11.395 1.00 96.50 615 ALA A O 1
ATOM 4919 N N . ARG A 1 616 ? -8.079 -9.141 9.299 1.00 95.94 616 ARG A N 1
ATOM 4920 C CA . ARG A 1 616 ? -6.965 -10.114 9.333 1.00 95.94 616 ARG A CA 1
ATOM 4921 C C . ARG A 1 616 ? -5.584 -9.453 9.270 1.00 95.94 616 ARG A C 1
ATOM 4923 O O . ARG A 1 616 ? -4.597 -10.023 9.732 1.00 95.94 616 ARG A O 1
ATOM 4930 N N . ILE A 1 617 ? -5.498 -8.260 8.686 1.00 96.50 617 ILE A N 1
ATOM 4931 C CA . ILE A 1 617 ? -4.258 -7.485 8.558 1.00 96.50 617 ILE A CA 1
ATOM 4932 C C . ILE A 1 617 ? -4.112 -6.491 9.717 1.00 96.50 617 ILE A C 1
ATOM 4934 O O . ILE A 1 617 ? -3.006 -6.345 10.235 1.00 96.50 617 ILE A O 1
ATOM 4938 N N . TYR A 1 618 ? -5.210 -5.864 10.139 1.00 97.00 618 TYR A N 1
ATOM 4939 C CA . TYR A 1 618 ? -5.312 -4.845 11.183 1.00 97.00 618 TYR A CA 1
ATOM 4940 C C . TYR A 1 618 ? -6.200 -5.373 12.315 1.00 97.00 618 TYR A C 1
ATOM 4942 O O . TYR A 1 618 ? -7.425 -5.228 12.272 1.00 97.00 618 TYR A O 1
ATOM 4950 N N . PRO A 1 619 ? -5.604 -5.999 13.344 1.00 95.25 619 PRO A N 1
ATOM 4951 C CA . PRO A 1 619 ? -6.363 -6.682 14.387 1.00 95.25 619 PRO A CA 1
ATOM 4952 C C . PRO A 1 619 ? -7.270 -5.768 15.205 1.00 95.25 619 PRO A C 1
ATOM 4954 O O . PRO A 1 619 ? -8.229 -6.251 15.791 1.00 95.25 619 PRO A O 1
ATOM 4957 N N . SER A 1 620 ? -7.004 -4.461 15.239 1.00 96.94 620 SER A N 1
ATOM 4958 C CA . SER A 1 620 ? -7.867 -3.469 15.890 1.00 96.94 620 SER A CA 1
ATOM 4959 C C . SER A 1 620 ? -9.299 -3.487 15.351 1.00 96.94 620 SER A C 1
ATOM 4961 O O . SER A 1 620 ? -10.235 -3.381 16.137 1.00 96.94 620 SER A O 1
ATOM 4963 N N . LEU A 1 621 ? -9.486 -3.720 14.048 1.00 97.50 621 LEU A N 1
ATOM 4964 C CA . LEU A 1 621 ? -10.808 -3.879 13.436 1.00 97.50 621 LEU A CA 1
ATOM 4965 C C . LEU A 1 621 ? -11.505 -5.160 13.924 1.00 97.50 621 LEU A C 1
ATOM 4967 O O . LEU A 1 621 ? -12.678 -5.144 14.288 1.00 97.50 621 LEU A O 1
ATOM 4971 N N . HIS A 1 622 ? -10.771 -6.274 14.013 1.00 97.62 622 HIS A N 1
ATOM 4972 C CA . HIS A 1 622 ? -11.305 -7.510 14.598 1.00 97.62 622 HIS A CA 1
ATOM 4973 C C . HIS A 1 622 ? -11.728 -7.307 16.058 1.00 97.62 622 HIS A C 1
ATOM 4975 O O . HIS A 1 622 ? -12.839 -7.658 16.446 1.00 97.62 622 HIS A O 1
ATOM 4981 N N . VAL A 1 623 ? -10.869 -6.675 16.860 1.00 97.50 623 VAL A N 1
ATOM 4982 C CA . VAL A 1 623 ? -11.154 -6.399 18.273 1.00 97.50 623 VAL A CA 1
ATOM 4983 C C . VAL A 1 623 ? -12.358 -5.462 18.426 1.00 97.50 623 VAL A C 1
ATOM 4985 O O . VAL A 1 623 ? -13.175 -5.686 19.315 1.00 97.50 623 VAL A O 1
ATOM 4988 N N . MET A 1 624 ? -12.527 -4.472 17.543 1.00 97.25 624 MET A N 1
ATOM 4989 C CA . MET A 1 624 ? -13.710 -3.603 17.531 1.00 97.25 624 MET A CA 1
ATOM 4990 C C . MET A 1 624 ? -14.999 -4.388 17.259 1.00 97.25 624 MET A C 1
ATOM 4992 O O . MET A 1 624 ? -16.006 -4.167 17.928 1.00 97.25 624 MET A O 1
ATOM 4996 N N . ARG A 1 625 ? -14.975 -5.355 16.333 1.00 97.38 625 ARG A N 1
ATOM 4997 C CA . ARG A 1 625 ? -16.130 -6.233 16.083 1.00 97.38 625 ARG A CA 1
ATOM 4998 C C . ARG A 1 625 ? -16.488 -7.082 17.299 1.00 97.38 625 ARG A C 1
ATOM 5000 O O . ARG A 1 625 ? -17.663 -7.285 17.589 1.00 97.38 625 ARG A O 1
ATOM 5007 N N . GLU A 1 626 ? -15.491 -7.606 18.001 1.00 98.00 626 GLU A N 1
ATOM 5008 C CA . GLU A 1 626 ? -15.731 -8.390 19.213 1.00 98.00 626 GLU A CA 1
ATOM 5009 C C . GLU A 1 626 ? -16.216 -7.510 20.376 1.00 98.00 626 GLU A C 1
ATOM 5011 O O . GLU A 1 626 ? -17.079 -7.937 21.142 1.00 98.00 626 GLU A O 1
ATOM 5016 N N . ALA A 1 627 ? -15.744 -6.263 20.469 1.00 96.62 627 ALA A N 1
ATOM 5017 C CA . ALA A 1 627 ? -16.263 -5.282 21.419 1.00 96.62 627 ALA A CA 1
ATOM 5018 C C . ALA A 1 627 ? -17.741 -4.946 21.154 1.00 96.62 627 ALA A C 1
ATOM 5020 O O . ALA A 1 627 ? -18.509 -4.823 22.104 1.00 96.62 627 ALA A O 1
ATOM 5021 N N . GLU A 1 628 ? -18.175 -4.894 19.891 1.00 96.00 628 GLU A N 1
ATOM 5022 C CA . GLU A 1 628 ? -19.582 -4.661 19.533 1.00 96.00 628 GLU A CA 1
ATOM 5023 C C . GLU A 1 628 ? -20.519 -5.751 20.092 1.00 96.00 628 GLU A C 1
ATOM 5025 O O . GLU A 1 628 ? -21.609 -5.446 20.575 1.00 96.00 628 GLU A O 1
ATOM 5030 N N . LYS A 1 629 ? -20.078 -7.018 20.144 1.00 97.62 629 LYS A N 1
ATOM 5031 C CA . LYS A 1 629 ? -20.841 -8.095 20.810 1.00 97.62 629 LYS A CA 1
ATOM 5032 C C . LYS A 1 629 ? -21.027 -7.829 22.302 1.00 97.62 629 LYS A C 1
ATOM 5034 O O . LYS A 1 629 ? -22.111 -8.045 22.841 1.00 97.62 629 LYS A O 1
ATOM 5039 N N . ILE A 1 630 ? -19.972 -7.360 22.968 1.00 97.06 630 ILE A N 1
ATOM 5040 C CA . ILE A 1 630 ? -20.003 -7.034 24.397 1.00 97.06 630 ILE A CA 1
ATOM 5041 C C . ILE A 1 630 ? -20.904 -5.829 24.666 1.00 97.06 630 ILE A C 1
ATOM 5043 O O . ILE A 1 630 ? -21.703 -5.869 25.599 1.00 97.06 630 ILE A O 1
ATOM 5047 N N . ILE A 1 631 ? -20.838 -4.797 23.824 1.00 95.44 631 ILE A N 1
ATOM 5048 C CA . ILE A 1 631 ? -21.726 -3.632 23.900 1.00 95.44 631 ILE A CA 1
ATOM 5049 C C . ILE A 1 631 ? -23.189 -4.066 23.721 1.00 95.44 631 ILE A C 1
ATOM 5051 O O . ILE A 1 631 ? -24.046 -3.684 24.521 1.00 95.44 631 ILE A O 1
ATOM 5055 N N . ALA A 1 632 ? -23.483 -4.903 22.721 1.00 96.00 632 ALA A N 1
ATOM 5056 C CA . ALA A 1 632 ? -24.824 -5.440 22.495 1.00 96.00 632 ALA A CA 1
ATOM 5057 C C . ALA A 1 632 ? -25.336 -6.244 23.701 1.00 96.00 632 ALA A C 1
ATOM 5059 O O . ALA A 1 632 ? -26.478 -6.056 24.125 1.00 96.00 632 ALA A O 1
ATOM 5060 N N . PHE A 1 633 ? -24.486 -7.083 24.299 1.00 96.69 633 PHE A N 1
ATOM 5061 C CA . PHE A 1 633 ? -24.829 -7.822 25.512 1.00 96.69 633 PHE A CA 1
ATOM 5062 C C . PHE A 1 633 ? -25.098 -6.903 26.703 1.00 96.69 633 PHE A C 1
ATOM 5064 O O . PHE A 1 633 ? -26.136 -7.047 27.341 1.00 96.69 633 PHE A O 1
ATOM 5071 N N . ALA A 1 634 ? -24.222 -5.928 26.964 1.00 95.75 634 ALA A N 1
ATOM 5072 C CA . ALA A 1 634 ? -24.379 -4.967 28.056 1.00 95.75 634 ALA A CA 1
ATOM 5073 C C . ALA A 1 634 ? -25.697 -4.181 27.940 1.00 95.75 634 ALA A C 1
ATOM 5075 O O . ALA A 1 634 ? -26.416 -4.012 28.927 1.00 95.75 634 ALA A O 1
ATOM 5076 N N . ARG A 1 635 ? -26.061 -3.756 26.721 1.00 95.19 635 ARG A N 1
ATOM 5077 C CA . ARG A 1 635 ? -27.368 -3.138 26.436 1.00 95.19 635 ARG A CA 1
ATOM 5078 C C . ARG A 1 635 ? -28.518 -4.098 26.732 1.00 95.19 635 ARG A C 1
ATOM 5080 O O . ARG A 1 635 ? -29.489 -3.702 27.373 1.00 95.19 635 ARG A O 1
ATOM 5087 N N . TRP A 1 636 ? -28.411 -5.348 26.284 1.00 94.75 636 TRP A N 1
ATOM 5088 C CA . TRP A 1 636 ? -29.453 -6.354 26.469 1.00 94.75 636 TRP A CA 1
ATOM 5089 C C . TRP A 1 636 ? -29.695 -6.684 27.950 1.00 94.75 636 TRP A C 1
ATOM 5091 O O . TRP A 1 636 ? -30.842 -6.596 28.388 1.00 94.75 636 TRP A O 1
ATOM 5101 N N . ILE A 1 637 ? -28.659 -6.972 28.748 1.00 94.12 637 ILE A N 1
ATOM 5102 C CA . ILE A 1 637 ? -28.836 -7.260 30.185 1.00 94.12 637 ILE A CA 1
ATOM 5103 C C . ILE A 1 637 ? -29.363 -6.048 30.955 1.00 94.12 637 ILE A C 1
ATOM 5105 O O . ILE A 1 637 ? -30.243 -6.204 31.798 1.00 94.12 637 ILE A O 1
ATOM 5109 N N . LYS A 1 638 ? -28.925 -4.828 30.608 1.00 92.50 638 LYS A N 1
ATOM 5110 C CA . LYS A 1 638 ? -29.441 -3.592 31.216 1.00 92.50 638 LYS A CA 1
ATOM 5111 C C . LYS A 1 638 ? -30.929 -3.395 30.921 1.00 92.50 638 LYS A C 1
ATOM 5113 O O . LYS A 1 638 ? -31.695 -3.085 31.830 1.00 92.50 638 LYS A O 1
ATOM 5118 N N . ASN A 1 639 ? -31.351 -3.617 29.676 1.00 93.69 639 ASN A N 1
ATOM 5119 C CA . ASN A 1 639 ? -32.755 -3.494 29.272 1.00 93.69 639 ASN A CA 1
ATOM 5120 C C . ASN A 1 639 ? -33.649 -4.566 29.915 1.00 93.69 639 ASN A C 1
ATOM 5122 O O . ASN A 1 639 ? -34.808 -4.289 30.217 1.00 93.69 639 ASN A O 1
ATOM 5126 N N . ASN A 1 640 ? -33.110 -5.765 30.155 1.00 93.12 640 ASN A N 1
ATOM 5127 C CA . ASN A 1 640 ? -33.833 -6.877 30.778 1.00 93.12 640 ASN A CA 1
ATOM 5128 C C . ASN A 1 640 ? -33.644 -6.959 32.303 1.00 93.12 640 ASN A C 1
ATOM 5130 O O . ASN A 1 640 ? -34.182 -7.868 32.924 1.00 93.12 640 ASN A O 1
ATOM 5134 N N . LYS A 1 641 ? -32.924 -6.004 32.913 1.00 93.25 641 LYS A N 1
ATOM 5135 C CA . LYS A 1 641 ? -32.644 -5.948 34.360 1.00 93.25 641 LYS A CA 1
ATOM 5136 C C . LYS A 1 641 ? -31.997 -7.232 34.903 1.00 93.25 641 LYS A C 1
ATOM 5138 O O . LYS A 1 641 ? -32.327 -7.679 35.996 1.00 93.25 641 LYS A O 1
ATOM 5143 N N . ILE A 1 642 ? -31.091 -7.817 34.126 1.00 91.62 642 ILE A N 1
ATOM 5144 C CA . ILE A 1 642 ? -30.343 -9.018 34.506 1.00 91.62 642 ILE A CA 1
ATOM 5145 C C . ILE A 1 642 ? -29.087 -8.580 35.259 1.00 91.62 642 ILE A C 1
ATOM 5147 O O . ILE A 1 642 ? -28.311 -7.766 34.753 1.00 91.62 642 ILE A O 1
ATOM 5151 N N . GLU A 1 643 ? -28.897 -9.105 36.468 1.00 90.25 643 GLU A N 1
ATOM 5152 C CA . GLU A 1 643 ? -27.683 -8.871 37.247 1.00 90.25 643 GLU A CA 1
ATOM 5153 C C . GLU A 1 643 ? -26.516 -9.679 36.674 1.00 90.25 643 GLU A C 1
ATOM 5155 O O . GLU A 1 643 ? -26.653 -10.851 36.335 1.00 90.25 643 GLU A O 1
ATOM 5160 N N . ALA A 1 644 ? -25.354 -9.040 36.562 1.00 89.12 644 ALA A N 1
ATOM 5161 C CA . ALA A 1 644 ? -24.145 -9.655 36.039 1.00 89.12 644 ALA A CA 1
ATOM 5162 C C . ALA A 1 644 ? -22.952 -9.240 36.905 1.00 89.12 644 ALA A C 1
ATOM 5164 O O . ALA A 1 644 ? -22.552 -8.075 36.908 1.00 89.12 644 ALA A O 1
ATOM 5165 N N . ASP A 1 645 ? -22.391 -10.202 37.631 1.00 89.19 645 ASP A N 1
ATOM 5166 C CA . ASP A 1 645 ? -21.152 -10.047 38.383 1.00 89.19 645 ASP A CA 1
ATOM 5167 C C . ASP A 1 645 ? -19.958 -10.234 37.441 1.00 89.19 645 ASP A C 1
ATOM 5169 O O . ASP A 1 645 ? -19.760 -11.293 36.825 1.00 89.19 645 ASP A O 1
ATOM 5173 N N . VAL A 1 646 ? -19.169 -9.171 37.312 1.00 85.81 646 VAL A N 1
ATOM 5174 C CA . VAL A 1 646 ? -17.991 -9.114 36.450 1.00 85.81 646 VAL A CA 1
ATOM 5175 C C . VAL A 1 646 ? -16.755 -8.994 37.347 1.00 85.81 646 VAL A C 1
ATOM 5177 O O . VAL A 1 646 ? -16.757 -8.176 38.268 1.00 85.81 646 VAL A O 1
ATOM 5180 N N . PRO A 1 647 ? -15.682 -9.772 37.097 1.00 78.25 647 PRO A N 1
ATOM 5181 C CA . PRO A 1 647 ? -14.419 -9.644 37.818 1.00 78.25 647 PRO A CA 1
ATOM 5182 C C . PRO A 1 647 ? -13.857 -8.217 37.796 1.00 78.25 647 PRO A C 1
ATOM 5184 O O . PRO A 1 647 ? -14.262 -7.378 36.994 1.00 78.25 647 PRO A O 1
ATOM 5187 N N . GLN A 1 648 ? -12.858 -7.972 38.650 1.00 78.19 648 GLN A N 1
ATOM 5188 C CA . GLN A 1 648 ? -12.214 -6.667 38.789 1.00 78.19 648 GLN A CA 1
ATOM 5189 C C . GLN A 1 648 ? -11.800 -6.070 37.432 1.00 78.19 648 GLN A C 1
ATOM 5191 O O . GLN A 1 648 ? -11.094 -6.708 36.656 1.00 78.19 648 GLN A O 1
ATOM 5196 N N . TYR A 1 649 ? -12.227 -4.828 37.193 1.00 83.19 649 TYR A N 1
ATOM 5197 C CA . TYR A 1 649 ? -11.883 -4.015 36.028 1.00 83.19 649 TYR A CA 1
ATOM 5198 C C . TYR A 1 649 ? -10.406 -3.604 36.044 1.00 83.19 649 TYR A C 1
ATOM 5200 O O . TYR A 1 649 ? -9.928 -3.032 37.030 1.00 83.19 649 TYR A O 1
ATOM 5208 N N . HIS A 1 650 ? -9.708 -3.824 34.930 1.00 85.81 650 HIS A N 1
ATOM 5209 C CA . HIS A 1 650 ? -8.333 -3.378 34.729 1.00 85.81 650 HIS A CA 1
ATOM 5210 C C . HIS A 1 650 ? -8.267 -2.285 33.648 1.00 85.81 650 HIS A C 1
ATOM 5212 O O . HIS A 1 650 ? -8.570 -2.550 32.481 1.00 85.81 650 HIS A O 1
ATOM 5218 N N . PRO A 1 651 ? -7.833 -1.057 33.993 1.00 81.75 651 PRO A N 1
ATOM 5219 C CA . PRO A 1 651 ? -7.575 -0.022 32.999 1.00 81.75 651 PRO A CA 1
ATOM 5220 C C . PRO A 1 651 ? -6.471 -0.432 32.014 1.00 81.75 651 PRO A C 1
ATOM 5222 O O . PRO A 1 651 ? -5.527 -1.144 32.368 1.00 81.75 651 PRO A O 1
ATOM 5225 N N . PHE A 1 652 ? -6.537 0.068 30.780 1.00 79.44 652 PHE A N 1
ATOM 5226 C CA . PHE A 1 652 ? -5.458 -0.139 29.817 1.00 79.44 652 PHE A CA 1
ATOM 5227 C C . PHE A 1 652 ? -4.210 0.656 30.215 1.00 79.44 652 PHE A C 1
ATOM 5229 O O . PHE A 1 652 ? -4.249 1.869 30.397 1.00 79.44 652 PHE A O 1
ATOM 5236 N N . ASN A 1 653 ? -3.053 -0.013 30.215 1.00 76.81 653 ASN A N 1
ATOM 5237 C CA . ASN A 1 653 ? -1.750 0.594 30.535 1.00 76.81 653 ASN A CA 1
ATOM 5238 C C . ASN A 1 653 ? -1.259 1.636 29.505 1.00 76.81 653 ASN A C 1
ATOM 5240 O O . ASN A 1 653 ? -0.183 2.208 29.671 1.00 76.81 653 ASN A O 1
ATOM 5244 N N . ASN A 1 654 ? -2.008 1.851 28.421 1.00 84.19 654 ASN A N 1
ATOM 5245 C CA . ASN A 1 654 ? -1.707 2.811 27.367 1.00 84.19 654 ASN A CA 1
ATOM 5246 C C . ASN A 1 654 ? -2.957 3.660 27.079 1.00 84.19 654 ASN A C 1
ATOM 5248 O O . ASN A 1 654 ? -3.734 3.304 26.183 1.00 84.19 654 ASN A O 1
ATOM 5252 N N . PRO A 1 655 ? -3.191 4.732 27.855 1.00 89.31 655 PRO A N 1
ATOM 5253 C CA . PRO A 1 655 ? -4.384 5.551 27.709 1.00 89.31 655 PRO A CA 1
ATOM 5254 C C . PRO A 1 655 ? -4.459 6.182 26.316 1.00 89.31 655 PRO A C 1
ATOM 5256 O O . PRO A 1 655 ? -3.444 6.396 25.652 1.00 89.31 655 PRO A O 1
ATOM 5259 N N . VAL A 1 656 ? -5.675 6.465 25.862 1.00 92.44 656 VAL A N 1
ATOM 5260 C CA . VAL A 1 656 ? -5.926 7.214 24.632 1.00 92.44 656 VAL A CA 1
ATOM 5261 C C . VAL A 1 656 ? -5.285 8.604 24.757 1.00 92.44 656 VAL A C 1
ATOM 5263 O O . VAL A 1 656 ? -5.484 9.275 25.777 1.00 92.44 656 VAL A O 1
ATOM 5266 N N . PRO A 1 657 ? -4.484 9.048 23.772 1.00 91.75 657 PRO A N 1
ATOM 5267 C CA . PRO A 1 657 ? -3.850 10.358 23.835 1.00 91.75 657 PRO A CA 1
ATOM 5268 C C . PRO A 1 657 ? -4.895 11.476 23.716 1.00 91.75 657 PRO A C 1
ATOM 5270 O O . PRO A 1 657 ? -5.971 11.276 23.165 1.00 91.75 657 PRO A O 1
ATOM 5273 N N . LYS A 1 658 ? -4.573 12.678 24.208 1.00 90.00 658 LYS A N 1
ATOM 5274 C CA . LYS A 1 658 ? -5.435 13.862 24.018 1.00 90.00 658 LYS A CA 1
ATOM 5275 C C . LYS A 1 658 ? -5.410 14.387 22.582 1.00 90.00 658 LYS A C 1
ATOM 5277 O O . LYS A 1 658 ? -6.386 14.978 22.137 1.00 90.00 658 LYS A O 1
ATOM 5282 N N . GLU A 1 659 ? -4.293 14.184 21.892 1.00 88.62 659 GLU A N 1
ATOM 5283 C CA . GLU A 1 659 ? -4.064 14.586 20.507 1.00 88.62 659 GLU A CA 1
ATOM 5284 C C . GLU A 1 659 ? -3.244 13.511 19.792 1.00 88.62 659 GLU A C 1
ATOM 5286 O O . GLU A 1 659 ? -2.385 12.870 20.401 1.00 88.62 659 GLU A O 1
ATOM 5291 N N . VAL A 1 660 ? -3.481 13.337 18.497 1.00 88.94 660 VAL A N 1
ATOM 5292 C CA . VAL A 1 660 ? -2.772 12.391 17.630 1.00 88.94 660 VAL A CA 1
ATOM 5293 C C . VAL A 1 660 ? -2.436 13.061 16.299 1.00 88.94 660 VAL A C 1
ATOM 5295 O O . VAL A 1 660 ? -3.100 14.008 15.889 1.00 88.94 660 VAL A O 1
ATOM 5298 N N . ILE A 1 661 ? -1.402 12.590 15.603 1.00 87.75 661 ILE A N 1
ATOM 5299 C CA . ILE A 1 661 ? -1.125 13.027 14.227 1.00 87.75 661 ILE A CA 1
ATOM 5300 C C . ILE A 1 661 ? -2.297 12.588 13.331 1.00 87.75 661 ILE A C 1
ATOM 5302 O O . ILE A 1 661 ? -2.701 11.429 13.377 1.00 87.75 661 ILE A O 1
ATOM 5306 N N . GLY A 1 662 ? -2.861 13.506 12.549 1.00 87.25 662 GLY A N 1
ATOM 5307 C CA . GLY A 1 662 ? -3.931 13.212 11.590 1.00 87.25 662 GLY A CA 1
ATOM 5308 C C . GLY A 1 662 ? -3.416 12.515 10.330 1.00 87.25 662 GLY A C 1
ATOM 5309 O O . GLY A 1 662 ? -2.266 12.080 10.275 1.00 87.25 662 GLY A O 1
ATOM 5310 N N . PHE A 1 663 ? -4.240 12.452 9.287 1.00 87.25 663 PHE A N 1
ATOM 5311 C CA . PHE A 1 663 ? -3.810 11.957 7.980 1.00 87.25 663 PHE A CA 1
ATOM 5312 C C . PHE A 1 663 ? -4.081 13.022 6.926 1.00 87.25 663 PHE A C 1
ATOM 5314 O O . PHE A 1 663 ? -5.219 13.364 6.620 1.00 87.25 663 PHE A O 1
ATOM 5321 N N . VAL A 1 664 ? -2.997 13.576 6.392 1.00 87.06 664 VAL A N 1
ATOM 5322 C CA . VAL A 1 664 ? -3.030 14.507 5.269 1.00 87.06 664 VAL A CA 1
ATOM 5323 C C . VAL A 1 664 ? -2.163 13.910 4.183 1.00 87.06 664 VAL A C 1
ATOM 5325 O O . VAL A 1 664 ? -1.011 13.543 4.433 1.00 87.06 664 VAL A O 1
ATOM 5328 N N . THR A 1 665 ? -2.721 13.804 2.988 1.00 87.44 665 THR A N 1
ATOM 5329 C CA . THR A 1 665 ? -2.018 13.273 1.835 1.00 87.44 665 THR A CA 1
ATOM 5330 C C . THR A 1 665 ? -2.136 14.205 0.648 1.00 87.44 665 THR A C 1
ATOM 5332 O O . THR A 1 665 ? -3.119 14.922 0.491 1.00 87.44 665 THR A O 1
ATOM 5335 N N . VAL A 1 666 ? -1.118 14.203 -0.201 1.00 82.81 666 VAL A N 1
ATOM 5336 C CA . VAL A 1 666 ? -1.175 14.870 -1.497 1.00 82.81 666 VAL A CA 1
ATOM 5337 C C . VAL A 1 666 ? -0.999 13.814 -2.565 1.00 82.81 666 VAL A C 1
ATOM 5339 O O . VAL A 1 666 ? 0.021 13.134 -2.603 1.00 82.81 666 VAL A O 1
ATOM 5342 N N . SER A 1 667 ? -1.998 13.663 -3.420 1.00 78.19 667 SER A N 1
ATOM 5343 C CA . SER A 1 667 ? -2.033 12.611 -4.429 1.00 78.19 667 SER A CA 1
ATOM 5344 C C . SER A 1 667 ? -1.864 13.201 -5.815 1.00 78.19 667 SER A C 1
ATOM 5346 O O . SER A 1 667 ? -2.527 14.172 -6.166 1.00 78.19 667 SER A O 1
ATOM 5348 N N . TYR A 1 668 ? -0.982 12.615 -6.609 1.00 73.62 668 TYR A N 1
ATOM 5349 C CA . TYR A 1 668 ? -0.760 13.003 -7.993 1.00 73.62 668 TYR A CA 1
ATOM 5350 C C . TYR A 1 668 ? -1.783 12.316 -8.910 1.00 73.62 668 TYR A C 1
ATOM 5352 O O . TYR A 1 668 ? -1.794 11.093 -9.018 1.00 73.62 668 TYR A O 1
ATOM 5360 N N . VAL A 1 669 ? -2.635 13.085 -9.588 1.00 67.75 669 VAL A N 1
ATOM 5361 C CA . VAL A 1 669 ? -3.751 12.587 -10.407 1.00 67.75 669 VAL A CA 1
ATOM 5362 C C . VAL A 1 669 ? -3.436 12.725 -11.893 1.00 67.75 669 VAL A C 1
ATOM 5364 O O . VAL A 1 669 ? -3.307 13.836 -12.400 1.00 67.75 669 VAL A O 1
ATOM 5367 N N . SER A 1 670 ? -3.366 11.599 -12.609 1.00 53.59 670 SER A N 1
ATOM 5368 C CA . SER A 1 670 ? -3.093 11.574 -14.051 1.00 53.59 670 SER A CA 1
ATOM 5369 C C . SER A 1 670 ? -4.390 11.505 -14.861 1.00 53.59 670 SER A C 1
ATOM 5371 O O . SER A 1 670 ? -5.056 10.478 -14.842 1.00 53.59 670 SER A O 1
ATOM 5373 N N . LYS A 1 671 ? -4.747 12.559 -15.609 1.00 53.78 671 LYS A N 1
ATOM 5374 C CA . LYS A 1 671 ? -5.965 12.572 -16.445 1.00 53.78 671 LYS A CA 1
ATOM 5375 C C . LYS A 1 671 ? -5.771 11.829 -17.778 1.00 53.78 671 LYS A C 1
ATOM 5377 O O . LYS A 1 671 ? -4.745 11.957 -18.445 1.00 53.78 671 LYS A O 1
ATOM 5382 N N . LYS A 1 672 ? -6.815 11.124 -18.243 1.00 48.06 672 LYS A N 1
ATOM 5383 C CA . LYS A 1 672 ? -6.832 10.391 -19.534 1.00 48.06 672 LYS A CA 1
ATOM 5384 C C . LYS A 1 672 ? -6.614 11.258 -20.782 1.00 48.06 672 LYS A C 1
ATOM 5386 O O . LYS A 1 672 ? -6.173 10.726 -21.796 1.00 48.06 672 LYS A O 1
ATOM 5391 N N . SER A 1 673 ? -6.932 12.552 -20.737 1.00 43.25 673 SER A N 1
ATOM 5392 C CA . SER A 1 673 ? -6.798 13.472 -21.879 1.00 43.25 673 SER A CA 1
ATOM 5393 C C . SER A 1 673 ? -5.377 14.013 -22.077 1.00 43.25 673 SER A C 1
ATOM 5395 O O . SER A 1 673 ? -5.148 14.751 -23.028 1.00 43.25 673 SER A O 1
ATOM 5397 N N . GLY A 1 674 ? -4.421 13.679 -21.200 1.00 41.47 674 GLY A N 1
ATOM 5398 C CA . GLY A 1 674 ? -3.066 14.241 -21.242 1.00 41.47 674 GLY A CA 1
ATOM 5399 C C . GLY A 1 674 ? -2.981 15.717 -20.825 1.00 41.47 674 GLY A C 1
ATOM 5400 O O . GLY A 1 674 ? -1.886 16.253 -20.691 1.00 41.47 674 GLY A O 1
ATOM 5401 N N . GLU A 1 675 ? -4.105 16.380 -20.568 1.00 38.22 675 GLU A N 1
ATOM 5402 C CA . GLU A 1 675 ? -4.133 17.752 -20.073 1.00 38.22 675 GLU A CA 1
ATOM 5403 C C . GLU A 1 675 ? -4.317 17.737 -18.554 1.00 38.22 675 GLU A C 1
ATOM 5405 O O . GLU A 1 675 ? -5.340 17.276 -18.055 1.00 38.22 675 GLU A O 1
ATOM 5410 N N . THR A 1 676 ? -3.336 18.293 -17.840 1.00 39.59 676 THR A N 1
ATOM 5411 C CA . THR A 1 676 ? -3.212 18.484 -16.379 1.00 39.59 676 THR A CA 1
ATOM 5412 C C . THR A 1 676 ? -3.038 17.256 -15.484 1.00 39.59 676 THR A C 1
ATOM 5414 O O . THR A 1 676 ? -3.896 16.380 -15.379 1.00 39.59 676 THR A O 1
ATOM 5417 N N . ASP A 1 677 ? -1.945 17.327 -14.730 1.00 53.62 677 ASP A N 1
ATOM 5418 C CA . ASP A 1 677 ? -1.701 16.583 -13.510 1.00 53.62 677 ASP A CA 1
ATOM 5419 C C . ASP A 1 677 ? -2.260 17.400 -12.348 1.00 53.62 677 ASP A C 1
ATOM 5421 O O . ASP A 1 677 ? -1.664 18.402 -11.952 1.00 53.62 677 ASP A O 1
ATOM 5425 N N . ASN A 1 678 ? -3.427 17.031 -11.826 1.00 53.81 678 ASN A N 1
ATOM 5426 C CA . ASN A 1 678 ? -3.937 17.709 -10.637 1.00 53.81 678 ASN A CA 1
ATOM 5427 C C . ASN A 1 678 ? -3.313 17.054 -9.405 1.00 53.81 678 ASN A C 1
ATOM 5429 O O . ASN A 1 678 ? -3.154 15.837 -9.347 1.00 53.81 678 ASN A O 1
ATOM 5433 N N . MET A 1 679 ? -2.958 17.852 -8.408 1.00 60.97 679 MET A N 1
ATOM 5434 C CA . MET A 1 679 ? -2.569 17.324 -7.108 1.00 60.97 679 MET A CA 1
ATOM 5435 C C . MET A 1 679 ? -3.753 17.492 -6.168 1.00 60.97 679 MET A C 1
ATOM 5437 O O . MET A 1 679 ? -4.219 18.607 -5.970 1.00 60.97 679 MET A O 1
ATOM 5441 N N . PHE A 1 680 ? -4.257 16.379 -5.644 1.00 66.31 680 PHE A N 1
ATOM 5442 C CA . PHE A 1 680 ? -5.380 16.359 -4.717 1.00 66.31 680 PHE A CA 1
ATOM 5443 C C . PHE A 1 680 ? -4.852 16.325 -3.290 1.00 66.31 680 PHE A C 1
ATOM 5445 O O . PHE A 1 680 ? -4.224 15.341 -2.890 1.00 66.31 680 PHE A O 1
ATOM 5452 N N . LEU A 1 681 ? -5.084 17.397 -2.535 1.00 69.19 681 LEU A N 1
ATOM 5453 C CA . LEU A 1 681 ? -4.843 17.399 -1.096 1.00 69.19 681 LEU A CA 1
ATOM 5454 C C . LEU A 1 681 ? -6.033 16.729 -0.403 1.00 69.19 681 LEU A C 1
ATOM 5456 O O . LEU A 1 681 ? -7.098 17.335 -0.316 1.00 69.19 681 LEU A O 1
ATOM 5460 N N . ASP A 1 682 ? -5.842 15.507 0.085 1.00 69.06 682 ASP A N 1
ATOM 5461 C CA . ASP A 1 682 ? -6.840 14.770 0.856 1.00 69.06 682 ASP A CA 1
ATOM 5462 C C . ASP A 1 682 ? -6.527 14.868 2.347 1.00 69.06 682 ASP A C 1
ATOM 5464 O O . ASP A 1 682 ? -5.423 14.538 2.793 1.00 69.06 682 ASP A O 1
ATOM 5468 N N . VAL A 1 683 ? -7.496 15.333 3.122 1.00 71.62 683 VAL A N 1
ATOM 5469 C CA . VAL A 1 683 ? -7.402 15.427 4.572 1.00 71.62 683 VAL A CA 1
ATOM 5470 C C . VAL A 1 683 ? -8.458 14.518 5.172 1.00 71.62 683 VAL A C 1
ATOM 5472 O O . VAL A 1 683 ? -9.654 14.797 5.089 1.00 71.62 683 VAL A O 1
ATOM 5475 N N . GLU A 1 684 ? -8.000 13.457 5.824 1.00 66.69 684 GLU A N 1
ATOM 5476 C CA . GLU A 1 684 ? -8.840 12.616 6.662 1.00 66.69 684 GLU A CA 1
ATOM 5477 C C . GLU A 1 684 ? -8.752 13.131 8.093 1.00 66.69 684 GLU A C 1
ATOM 5479 O O . GLU A 1 684 ? -7.801 12.866 8.838 1.00 66.69 684 GLU A O 1
ATOM 5484 N N . ALA A 1 685 ? -9.748 13.926 8.456 1.00 58.16 685 ALA A N 1
ATOM 5485 C CA . ALA A 1 685 ? -9.907 14.454 9.793 1.00 58.16 685 ALA A CA 1
ATOM 5486 C C . ALA A 1 685 ? -11.380 14.344 10.180 1.00 58.16 685 ALA A C 1
ATOM 5488 O O . ALA A 1 685 ? -12.254 14.547 9.337 1.00 58.16 685 ALA A O 1
ATOM 5489 N N . GLU A 1 686 ? -11.602 14.063 11.466 1.00 49.03 686 GLU A N 1
ATOM 5490 C CA . GLU A 1 686 ? -12.898 13.761 12.094 1.00 49.03 686 GLU A CA 1
ATOM 5491 C C . GLU A 1 686 ? -13.285 12.270 12.096 1.00 49.03 686 GLU A C 1
ATOM 5493 O O . GLU A 1 686 ? -13.204 11.584 11.048 1.00 49.03 686 GLU A O 1
#

Sequence (686 aa):
MKKLIVIILCTLFIGCATLQQKPKNPPPVTKQGTNQPVPGPATIVTNRIINRRTGRRSKQYDYQEYKSQREGGVLVVSVIPGSAADQAGLEKGDVIFNIDGHKHLGLQSFLNYIKISRAGTHLIMVERNGIKKRLLVHLPSFSVVPRLGVMLSSLRPGAVTTGGGKGQTSNADLFYATRKVNYSPPDSLGRRLKEINVLKYIFVDPQTNKVIFVGTYDSRYPSGPIPYYDLLADALNDPYPEFSLDLESSLSSIRKIKDFMNPEMQRISNDVEYGKKWMVNMGMSILNSNDSMPEKAVVLKRMKQEMGIEPEEFEEYLKFDPHARLITNQAYERMENFLGKLLAKVGVEERFGKAFIVFSRMQKEFREGSISNWTQQRLYRLLNVQKEIFTIRDDMDARRITAETAARRMFALYYSALLKGFGAPAEKVDALADRYRQGYSYDEKLAEMLEGRYEFLAKKALQKYVFQSFVFSQEFLHKVYKQLPLATCGVKLYGRKPDSPLARIMFNADYALKYISALSPEALSVPGHEFASEFLTREAERQGVLLPDEGLQRAWIKPGNVDLKVLDNNGSVYFAKADLSIGFEPLGSNRNSAFMKKALNLYADRLTHNYDNYARIYPSLHVMREAEKIIAFARWIKNNKIEADVPQYHPFNNPVPKEVIGFVTVSYVSKKSGETDNMFLDVEAE

Secondary structure (DSSP, 8-state):
-HHHHHHHHHHTTTTSSSS-----PPPPP-------PPPPPPP-------------------TTGGGSS----EEEEEE-TTSHHHHTT--TT-EEEEETTEE--SHHHHHHHHHHSPSEEEEEEEEETTEEEEEEEEEPPTTSSSSS-EEEEE--TT-------SS----HHHHHHH--------S-HHHHTTS-SEEEEEEE-TTT-BEEEEEE--TTSTT----HHHHHHHHHH-SS---EEESGGGHHHHHHHHHHHHHHHHHHHH-HHHHHHHHHHHHHHHHT--S--HHHHHHHHHHHHHH---HHHHHHHHH--TT-S---HHHHHHHHHHHHHHHHTTT--HHHHHHHHHHHHHHHHHHTT---HHHHHHHHHHHT-HHHHHHHHHHHHTTSS-HHHHHHHHHHHHHHHHHHHTT--HHHHHHHHHHHHTTSS-THHHHHHHHHHHHHHHHHHHHHHTSTT-EEEHHHHHHH-TTSPPPEEEEE-TT--TT-HHHHHHHHHHHHHHHHHHH-TGGGGSTT---HHHHHHHHHHHHT-PPPSEEEEEEEEEEEEEEEEE--TTS-EEEEEEEEEEEEEE-GGGGG-HHHHHHHHHHHHHHHHTHHHHHHH-HHHHHHHHHHHHHHHHHHHHHHT---B-PPP---SSPPPSEEE-EEEEEEEE-TTS--EEEEEEEE--

Solvent-accessible surface area (backbone atoms only — not comparable to full-atom values): 38072 Å² total; per-residue (Å²): 110,74,59,47,62,46,45,48,33,31,49,75,59,68,46,65,87,81,80,71,93,69,94,74,88,84,80,85,90,81,89,83,88,82,93,76,89,80,86,75,90,81,85,85,84,91,89,82,94,91,88,82,91,87,91,90,84,91,89,82,84,51,86,79,57,72,58,71,84,72,93,45,13,26,33,27,71,37,57,40,84,90,22,32,31,37,77,35,67,56,50,63,64,26,29,36,36,30,48,71,87,43,75,24,48,35,47,68,57,42,53,53,45,66,71,70,51,71,60,45,80,42,47,34,36,30,32,47,95,87,42,80,46,83,32,65,30,54,33,55,55,93,88,47,84,69,43,48,26,65,42,73,43,60,60,58,76,91,60,88,80,73,93,67,66,95,43,57,92,68,55,66,64,56,50,66,12,46,44,70,38,93,73,76,83,60,91,48,64,78,53,40,55,65,49,20,59,41,80,38,35,39,40,30,38,82,88,72,22,41,63,44,72,40,54,41,67,55,83,68,37,30,52,42,59,53,65,59,55,36,40,38,52,50,18,62,76,49,50,75,82,58,75,43,45,31,44,77,70,17,49,65,37,47,47,54,38,45,71,54,45,54,61,50,48,51,46,33,60,73,33,60,70,56,27,17,54,50,39,28,53,53,50,48,56,45,70,72,43,87,45,73,44,51,56,42,48,38,42,45,49,29,34,32,74,73,47,69,33,50,62,68,20,51,50,45,51,71,68,54,56,94,82,58,93,78,78,54,70,69,54,50,51,29,35,16,50,32,38,7,37,45,32,36,74,66,78,26,60,40,46,46,32,26,28,52,52,40,47,56,49,39,59,51,29,49,76,73,72,55,66,54,70,66,48,55,58,52,30,34,59,49,61,71,40,55,69,62,53,50,52,44,47,52,36,34,76,70,62,75,40,50,70,68,54,37,50,37,43,52,53,29,50,51,51,41,47,47,34,45,52,70,67,46,64,60,70,64,42,48,56,54,29,50,38,31,50,72,64,78,46,73,62,62,67,60,50,52,53,42,51,55,51,50,52,54,43,49,36,56,27,40,48,68,54,50,49,57,42,39,58,42,46,43,69,56,49,29,68,77,37,74,84,42,62,76,40,36,22,30,50,44,41,85,88,55,56,47,33,34,53,58,53,36,35,52,50,22,25,45,56,32,48,53,40,46,37,66,65,36,50,72,44,66,73,37,87,87,56,64,34,52,71,41,47,48,49,55,50,21,61,73,71,74,47,83,68,64,63,61,46,39,29,29,58,46,75,43,88,48,62,65,47,71,42,78,75,53,96,56,60,24,34,35,48,83,47,63,45,62,36,44,46,44,44,46,34,77,92,46,51,78,38,69,64,51,49,53,50,33,43,56,50,19,51,52,51,34,76,43,38,69,61,48,16,45,68,28,15,27,47,44,53,40,43,54,47,49,53,40,28,52,47,34,44,49,33,62,74,68,70,50,72,71,45,66,68,87,71,63,71,43,95,69,51,49,60,65,57,45,77,50,48,42,35,42,26,40,38,79,45,95,82,38,61,63,60,48,54,33,39,40,33,51,50,53

Radius of gyration: 32.45 Å; Cα contacts (8 Å, |Δi|>4): 1069; chains: 1; bounding box: 73×74×94 Å

Mean predicted aligned error: 14.82 Å

Nearest PDB structures (foldseek):
  3id3-assembly1_B  TM=8.558E-01  e=3.815E-04  Escherichia coli K-12
  3id4-assembly1_A  TM=7.854E-01  e=3.009E-04  Escherichia coli K-12
  2zpm-assembly1_A  TM=7.684E-01  e=7.416E-04  Escherichia coli K-12
  7w71-assembly2_A  TM=7.300E-01  e=9.403E-04  Escherichia coli
  7xft-assembly1_A-2  TM=7.856E-01  e=4.098E-03  Pseudomonas aeruginosa PAO1